Protein AF-A0A8J4SF72-F1 (afdb_monomer_lite)

InterPro domains:
  IPR004360 Glyoxalase/fosfomycin resistance/dioxygenase domain [PF00903] (310-429)
  IPR011701 Major facilitator superfamily [PF07690] (4-279)
  IPR020846 Major facilitator superfamily domain [PS50850] (1-332)
  IPR029068 Glyoxalase/Bleomycin resistance protein/Dihydroxybiphenyl dioxygenase [G3DSA:3.10.180.10] (303-432)
  IPR029068 Glyoxalase/Bleomycin resistance protein/Dihydroxybiphenyl dioxygenase [SSF54593] (308-431)
  IPR036259 MFS transporter superfamily [G3DSA:1.20.1250.20] (1-92)
  IPR036259 MFS transporter superfamily [G3DSA:1.20.1250.20] (130-300)
  IPR036259 MFS transporter superfamily [SSF103473] (3-294)
  IPR037523 Vicinal oxygen chelate (VOC), core domain [PS51819] (310-432)
  IPR051788 Major Facilitator Superfamily Transporter [PTHR23514] (3-289)

Structure (mmCIF, N/CA/C/O backbone):
data_AF-A0A8J4SF72-F1
#
_entry.id   AF-A0A8J4SF72-F1
#
loop_
_atom_site.group_PDB
_atom_site.id
_atom_site.type_symbol
_atom_site.label_atom_id
_atom_site.label_alt_id
_atom_site.label_comp_id
_atom_site.label_asym_id
_atom_site.label_entity_id
_atom_site.label_seq_id
_atom_site.pdbx_PDB_ins_code
_atom_site.Cartn_x
_atom_site.Cartn_y
_atom_site.Cartn_z
_atom_site.occupancy
_atom_site.B_iso_or_equiv
_atom_site.auth_seq_id
_atom_site.auth_comp_id
_atom_site.auth_asym_id
_atom_site.auth_atom_id
_atom_site.pdbx_PDB_model_num
ATOM 1 N N . MET A 1 1 ? -29.442 -4.006 -1.359 1.00 48.09 1 MET A N 1
ATOM 2 C CA . MET A 1 1 ? -28.544 -4.204 -2.520 1.00 48.09 1 MET A CA 1
ATOM 3 C C . MET A 1 1 ? -27.620 -5.363 -2.190 1.00 48.09 1 MET A C 1
ATOM 5 O O . MET A 1 1 ? -26.930 -5.277 -1.183 1.00 48.09 1 MET A O 1
ATOM 9 N N . LEU A 1 2 ? -27.694 -6.455 -2.958 1.00 48.03 2 LEU A N 1
ATOM 10 C CA . LEU A 1 2 ? -26.932 -7.686 -2.728 1.00 48.03 2 LEU A CA 1
ATOM 11 C C . LEU A 1 2 ? -25.430 -7.390 -2.773 1.00 48.03 2 LEU A C 1
ATOM 13 O O . LEU A 1 2 ? -24.897 -7.055 -3.828 1.00 48.03 2 LEU A O 1
ATOM 17 N N . LEU A 1 3 ? -24.759 -7.502 -1.628 1.00 61.34 3 LEU A N 1
ATOM 18 C CA . LEU A 1 3 ? -23.310 -7.631 -1.618 1.00 61.34 3 LEU A CA 1
ATOM 19 C C . LEU A 1 3 ? -22.997 -8.998 -2.235 1.00 61.34 3 LEU A C 1
ATOM 21 O O . LEU A 1 3 ? -23.544 -9.997 -1.756 1.00 61.34 3 LEU A O 1
ATOM 25 N N . PRO A 1 4 ? -22.183 -9.074 -3.304 1.00 68.12 4 PRO A N 1
ATOM 26 C CA . PRO A 1 4 ? -21.719 -10.367 -3.770 1.00 68.12 4 PRO A CA 1
ATOM 27 C C . PRO A 1 4 ? -21.020 -11.066 -2.594 1.00 68.12 4 PRO A C 1
ATOM 29 O O . PRO A 1 4 ? -20.272 -10.409 -1.862 1.00 68.12 4 PRO A O 1
ATOM 32 N N . PRO A 1 5 ? -21.271 -12.369 -2.374 1.00 82.12 5 PRO A N 1
ATOM 33 C CA . PRO A 1 5 ? -20.580 -13.128 -1.342 1.00 82.12 5 PRO A CA 1
ATOM 34 C C . PRO A 1 5 ? -19.068 -12.911 -1.421 1.00 82.12 5 PRO A C 1
ATOM 36 O O . PRO A 1 5 ? -18.521 -12.849 -2.524 1.00 82.12 5 PRO A O 1
ATOM 39 N N . TRP A 1 6 ? -18.390 -12.856 -0.270 1.00 80.44 6 TRP A N 1
ATOM 40 C CA . TRP A 1 6 ? -16.938 -12.636 -0.189 1.00 80.44 6 TRP A CA 1
ATOM 41 C C . TRP A 1 6 ? -16.138 -13.552 -1.128 1.00 80.44 6 TRP A C 1
ATOM 43 O O . TRP A 1 6 ? -15.150 -13.127 -1.719 1.00 80.44 6 TRP A O 1
ATOM 53 N N . GLY A 1 7 ? -16.631 -14.775 -1.357 1.00 86.31 7 GLY A N 1
ATOM 54 C CA . GLY A 1 7 ? -16.048 -15.735 -2.293 1.00 86.31 7 GLY A CA 1
ATOM 55 C C . GLY A 1 7 ? -15.795 -15.192 -3.709 1.00 86.31 7 GLY A C 1
ATOM 56 O O . GLY A 1 7 ? -14.830 -15.595 -4.351 1.00 86.31 7 GLY A O 1
ATOM 57 N N . TRP A 1 8 ? -16.592 -14.230 -4.188 1.00 86.38 8 TRP A N 1
ATOM 58 C CA . TRP A 1 8 ? -16.378 -13.593 -5.493 1.00 86.38 8 TRP A CA 1
ATOM 59 C C . TRP A 1 8 ? -15.090 -12.771 -5.564 1.00 86.38 8 TRP A C 1
ATOM 61 O O . TRP A 1 8 ? -14.523 -12.631 -6.648 1.00 86.38 8 TRP A O 1
ATOM 71 N N . MET A 1 9 ? -14.585 -12.265 -4.436 1.00 84.25 9 MET A N 1
ATOM 72 C CA . MET A 1 9 ? -13.318 -11.531 -4.407 1.00 84.25 9 MET A CA 1
ATOM 73 C C . MET A 1 9 ? -12.137 -12.421 -4.807 1.00 84.25 9 MET A C 1
ATOM 75 O O . MET A 1 9 ? -11.217 -11.930 -5.458 1.00 84.25 9 MET A O 1
ATOM 79 N N . PHE A 1 10 ? -12.200 -13.733 -4.544 1.00 85.94 10 PHE A N 1
ATOM 80 C CA . PHE A 1 10 ? -11.175 -14.685 -4.991 1.00 85.94 10 PHE A CA 1
ATOM 81 C C . PHE A 1 10 ? -11.117 -14.855 -6.512 1.00 85.94 10 PHE A C 1
ATOM 83 O O . PHE A 1 10 ? -10.122 -15.354 -7.022 1.00 85.94 10 PHE A O 1
ATOM 90 N N . VAL A 1 11 ? -12.152 -14.440 -7.245 1.00 88.56 11 VAL A N 1
ATOM 91 C CA . VAL A 1 11 ? -12.175 -14.474 -8.715 1.00 88.56 11 VAL A CA 1
ATOM 92 C C . VAL A 1 11 ? -11.911 -13.084 -9.289 1.00 88.56 11 VAL A C 1
ATOM 94 O O . VAL A 1 11 ? -11.100 -12.926 -10.200 1.00 88.56 11 VAL A O 1
ATOM 97 N N . ILE A 1 12 ? -12.563 -12.062 -8.731 1.00 86.62 12 ILE A N 1
ATOM 98 C CA . ILE A 1 12 ? -12.471 -10.682 -9.217 1.00 86.62 12 ILE A CA 1
ATOM 99 C C . ILE A 1 12 ? -11.066 -10.113 -8.999 1.00 86.62 12 ILE A C 1
ATOM 101 O O . ILE A 1 12 ? -10.525 -9.497 -9.915 1.00 86.62 12 ILE A O 1
ATOM 105 N N . ALA A 1 13 ? -10.455 -10.322 -7.828 1.00 85.31 13 ALA A N 1
ATOM 106 C CA . ALA A 1 13 ? -9.149 -9.737 -7.528 1.00 85.31 13 ALA A CA 1
ATOM 107 C C . ALA A 1 13 ? -8.026 -10.303 -8.420 1.00 85.31 13 ALA A C 1
ATOM 109 O O . ALA A 1 13 ? -7.288 -9.497 -8.992 1.00 85.31 13 ALA A O 1
ATOM 110 N N . PRO A 1 14 ? -7.915 -11.630 -8.657 1.00 88.56 14 PRO A N 1
ATOM 111 C CA . PRO A 1 14 ? -6.951 -12.151 -9.627 1.00 88.56 14 PRO A CA 1
ATOM 112 C C . PRO A 1 14 ? -7.217 -11.687 -11.061 1.00 88.56 14 PRO A C 1
ATOM 114 O O . PRO A 1 14 ? -6.270 -11.364 -11.773 1.00 88.56 14 PRO A O 1
ATOM 117 N N . ALA A 1 15 ? -8.482 -11.603 -11.489 1.00 88.88 15 ALA A N 1
ATOM 118 C CA . ALA A 1 15 ? -8.823 -11.112 -12.825 1.00 88.88 15 ALA A CA 1
ATOM 119 C C . ALA A 1 15 ? -8.428 -9.636 -13.016 1.00 88.88 15 ALA A C 1
ATOM 121 O O . ALA A 1 15 ? -7.835 -9.275 -14.034 1.00 88.88 15 ALA A O 1
ATOM 122 N N . ALA A 1 16 ? -8.699 -8.792 -12.016 1.00 85.69 16 ALA A N 1
ATOM 123 C CA . ALA A 1 16 ? -8.272 -7.396 -12.006 1.00 85.69 16 ALA A CA 1
ATOM 124 C C . ALA A 1 16 ? -6.739 -7.273 -11.991 1.00 85.69 16 ALA A C 1
ATOM 126 O O . ALA A 1 16 ? -6.184 -6.487 -12.757 1.00 85.69 16 ALA A O 1
ATOM 127 N N . GLY A 1 17 ? -6.054 -8.089 -11.182 1.00 86.44 17 GLY A N 1
ATOM 128 C CA . GLY A 1 17 ? -4.592 -8.137 -11.122 1.00 86.44 17 GLY A CA 1
ATOM 129 C C . GLY A 1 17 ? -3.954 -8.563 -12.445 1.00 86.44 17 GLY A C 1
ATOM 130 O O . GLY A 1 17 ? -2.978 -7.957 -12.881 1.00 86.44 17 GLY A O 1
ATOM 131 N N . PHE A 1 18 ? -4.539 -9.546 -13.134 1.00 87.06 18 PHE A N 1
ATOM 132 C CA . PHE A 1 18 ? -4.102 -9.957 -14.468 1.00 87.06 18 PHE A CA 1
ATOM 133 C C . PHE A 1 18 ? -4.240 -8.816 -15.487 1.00 87.06 18 PHE A C 1
ATOM 135 O O . PHE A 1 18 ? -3.303 -8.536 -16.234 1.00 87.06 18 PHE A O 1
ATOM 142 N N . GLY A 1 19 ? -5.379 -8.114 -15.481 1.00 87.06 19 GLY A N 1
ATOM 143 C CA . GLY A 1 19 ? -5.593 -6.932 -16.318 1.00 87.06 19 GLY A CA 1
ATOM 144 C C . GLY A 1 19 ? -4.575 -5.821 -16.047 1.00 87.06 19 GLY A C 1
ATOM 145 O O . GLY A 1 19 ? -3.970 -5.302 -16.984 1.00 87.06 19 GLY A O 1
ATOM 146 N N . PHE A 1 20 ? -4.346 -5.501 -14.771 1.00 83.62 20 PHE A N 1
ATOM 147 C CA . PHE A 1 20 ? -3.367 -4.501 -14.343 1.00 83.62 20 PHE A CA 1
ATOM 148 C C . PHE A 1 20 ? -1.948 -4.848 -14.822 1.00 83.62 20 PHE A C 1
ATOM 150 O O . PHE A 1 20 ? -1.307 -4.028 -15.477 1.00 83.62 20 PHE A O 1
ATOM 157 N N . GLY A 1 21 ? -1.503 -6.091 -14.600 1.00 83.50 21 GLY A N 1
ATOM 158 C CA . GLY A 1 21 ? -0.173 -6.547 -15.011 1.00 83.50 21 GLY A CA 1
ATOM 159 C C . GLY A 1 21 ? 0.047 -6.517 -16.527 1.00 83.50 21 GLY A C 1
ATOM 160 O O . GLY A 1 21 ? 1.133 -6.158 -16.981 1.00 83.50 21 GLY A O 1
ATOM 161 N N . MET A 1 22 ? -0.981 -6.833 -17.327 1.00 84.50 22 MET A N 1
ATOM 162 C CA . MET A 1 22 ? -0.897 -6.704 -18.788 1.00 84.50 22 MET A CA 1
ATOM 163 C C . MET A 1 22 ? -0.725 -5.249 -19.225 1.00 84.50 22 MET A C 1
ATOM 165 O O . MET A 1 22 ? 0.138 -4.959 -20.051 1.00 84.50 22 MET A O 1
ATOM 169 N N . ILE A 1 23 ? -1.538 -4.336 -18.684 1.00 85.62 23 ILE A N 1
ATOM 170 C CA . ILE A 1 23 ? -1.500 -2.916 -19.054 1.00 85.62 23 ILE A CA 1
ATOM 171 C C . ILE A 1 23 ? -0.124 -2.325 -18.734 1.00 85.62 23 ILE A C 1
ATOM 173 O O . ILE A 1 23 ? 0.481 -1.679 -19.588 1.00 85.62 23 ILE A O 1
ATOM 177 N N . GLU A 1 24 ? 0.394 -2.583 -17.536 1.00 84.12 24 GLU A N 1
ATOM 178 C CA . GLU A 1 24 ? 1.675 -2.039 -17.088 1.00 84.12 24 GLU A CA 1
ATOM 179 C C . GLU A 1 24 ? 2.851 -2.560 -17.929 1.00 84.12 24 GLU A C 1
ATOM 181 O O . GLU A 1 24 ? 3.656 -1.771 -18.433 1.00 84.12 24 GLU A O 1
ATOM 186 N N . ALA A 1 25 ? 2.910 -3.875 -18.170 1.00 83.69 25 ALA A N 1
ATOM 187 C CA . ALA A 1 25 ? 3.960 -4.484 -18.985 1.00 83.69 25 ALA A CA 1
ATOM 188 C C . ALA A 1 25 ? 3.944 -3.981 -20.438 1.00 83.69 25 ALA A C 1
ATOM 190 O O . ALA A 1 25 ? 4.999 -3.677 -21.007 1.00 83.69 25 ALA A O 1
ATOM 191 N N . VAL A 1 26 ? 2.753 -3.850 -21.033 1.00 83.38 26 VAL A N 1
ATOM 192 C CA . VAL A 1 26 ? 2.591 -3.377 -22.414 1.00 83.38 26 VAL A CA 1
ATOM 193 C C . VAL A 1 26 ? 2.974 -1.905 -22.534 1.00 83.38 26 VAL A C 1
ATOM 195 O O . VAL A 1 26 ? 3.791 -1.568 -23.391 1.00 83.38 26 VAL A O 1
ATOM 198 N N . ILE A 1 27 ? 2.451 -1.028 -21.671 1.00 85.62 27 ILE A N 1
ATOM 199 C CA . ILE A 1 27 ? 2.765 0.408 -21.727 1.00 85.62 27 ILE A CA 1
ATOM 200 C C . ILE A 1 27 ? 4.262 0.636 -21.497 1.00 85.62 27 ILE A C 1
ATOM 202 O O . ILE A 1 27 ? 4.889 1.366 -22.267 1.00 85.62 27 ILE A O 1
ATOM 206 N N . GLY A 1 28 ? 4.853 -0.010 -20.486 1.00 82.38 28 GLY A N 1
ATOM 207 C CA . GLY A 1 28 ? 6.280 0.124 -20.198 1.00 82.38 28 GLY A CA 1
ATOM 208 C C . GLY A 1 28 ? 7.154 -0.292 -21.384 1.00 82.38 28 GLY A C 1
ATOM 209 O O . GLY A 1 28 ? 8.087 0.424 -21.754 1.00 82.38 28 GLY A O 1
ATOM 210 N N . THR A 1 29 ? 6.806 -1.403 -22.039 1.00 82.06 29 THR A N 1
ATOM 211 C CA . THR A 1 29 ? 7.515 -1.891 -23.232 1.00 82.06 29 THR A CA 1
ATOM 212 C C . THR A 1 29 ? 7.351 -0.943 -24.421 1.00 82.06 29 THR A C 1
ATOM 214 O O . THR A 1 29 ? 8.337 -0.630 -25.088 1.00 82.06 29 THR A O 1
ATOM 217 N N . ILE A 1 30 ? 6.139 -0.429 -24.667 1.00 82.94 30 ILE A N 1
ATOM 218 C CA . ILE A 1 30 ? 5.873 0.532 -25.748 1.00 82.94 30 ILE A CA 1
ATOM 219 C C . ILE A 1 30 ? 6.716 1.793 -25.567 1.00 82.94 30 ILE A C 1
ATOM 221 O O . ILE A 1 30 ? 7.344 2.237 -26.523 1.00 82.94 30 ILE A O 1
ATOM 225 N N . ILE A 1 31 ? 6.774 2.362 -24.361 1.00 85.25 31 ILE A N 1
ATOM 226 C CA . ILE A 1 31 ? 7.556 3.579 -24.114 1.00 85.25 31 ILE A CA 1
ATOM 227 C C . ILE A 1 31 ? 9.051 3.335 -24.350 1.00 85.25 31 ILE A C 1
ATOM 229 O O . ILE A 1 31 ? 9.703 4.154 -24.999 1.00 85.25 31 ILE A O 1
ATOM 233 N N . ILE A 1 32 ? 9.587 2.208 -23.873 1.00 82.81 32 ILE A N 1
ATOM 234 C CA . ILE A 1 32 ? 11.000 1.848 -24.066 1.00 82.81 32 ILE A CA 1
ATOM 235 C C . ILE A 1 32 ? 11.323 1.629 -25.551 1.00 82.81 32 ILE A C 1
ATOM 237 O O . ILE A 1 32 ? 12.382 2.053 -26.010 1.00 82.81 32 ILE A O 1
ATOM 241 N N . ALA A 1 33 ? 10.418 1.005 -26.308 1.00 78.62 33 ALA A N 1
ATOM 242 C CA . ALA A 1 33 ? 10.610 0.743 -27.732 1.00 78.62 33 ALA A CA 1
ATOM 243 C C . ALA A 1 33 ? 10.415 1.996 -28.611 1.00 78.62 33 ALA A C 1
ATOM 245 O O . ALA A 1 33 ? 11.129 2.174 -29.599 1.00 78.62 33 ALA A O 1
ATOM 246 N N . ALA A 1 34 ? 9.457 2.863 -28.266 1.00 80.25 34 ALA A N 1
ATOM 247 C CA . ALA A 1 34 ? 9.080 4.030 -29.062 1.00 80.25 34 ALA A CA 1
ATOM 248 C C . ALA A 1 34 ? 10.003 5.237 -28.841 1.00 80.25 34 ALA A C 1
ATOM 250 O O . ALA A 1 34 ? 10.270 5.991 -29.778 1.00 80.25 34 ALA A O 1
ATOM 251 N N . ILE A 1 35 ? 10.490 5.445 -27.613 1.00 83.75 35 ILE A N 1
ATOM 252 C CA . ILE A 1 35 ? 11.232 6.653 -27.235 1.00 83.75 35 ILE A CA 1
ATOM 253 C C . ILE A 1 35 ? 12.720 6.337 -27.101 1.00 83.75 35 ILE A C 1
ATOM 255 O O . ILE A 1 35 ? 13.167 5.748 -26.117 1.00 83.75 35 ILE A O 1
ATOM 259 N N . LYS A 1 36 ? 13.499 6.784 -28.091 1.00 78.88 36 LYS A N 1
ATOM 260 C CA . LYS A 1 36 ? 14.955 6.571 -28.143 1.00 78.88 36 LYS A CA 1
ATOM 261 C C . LYS A 1 36 ? 15.750 7.582 -27.313 1.00 78.88 36 LYS A C 1
ATOM 263 O O . LYS A 1 36 ? 16.736 7.204 -26.683 1.00 78.88 36 LYS A O 1
ATOM 268 N N . ASP A 1 37 ? 15.294 8.833 -27.274 1.00 83.69 37 ASP A N 1
ATOM 269 C CA . ASP A 1 37 ? 15.943 9.920 -26.538 1.00 83.69 37 ASP A CA 1
ATOM 270 C C . ASP A 1 37 ? 15.175 10.254 -25.261 1.00 83.69 37 ASP A C 1
ATOM 272 O O . ASP A 1 37 ? 13.951 10.362 -25.269 1.00 83.69 37 ASP A O 1
ATOM 276 N N . ASN A 1 38 ? 15.895 10.473 -24.158 1.00 87.62 38 ASN A N 1
ATOM 277 C CA . ASN A 1 38 ? 15.308 10.789 -22.852 1.00 87.62 38 ASN A CA 1
ATOM 278 C C . ASN A 1 38 ? 14.254 9.763 -22.380 1.00 87.62 38 ASN A C 1
ATOM 280 O O . ASN A 1 38 ? 13.273 10.127 -21.723 1.00 87.62 38 ASN A O 1
ATOM 284 N N . THR A 1 39 ? 14.445 8.476 -22.697 1.00 88.56 39 THR A N 1
ATOM 285 C CA . THR A 1 39 ? 13.535 7.384 -22.311 1.00 88.56 39 THR A CA 1
ATOM 286 C C . THR A 1 39 ? 13.260 7.382 -20.805 1.00 88.56 39 THR A C 1
ATOM 288 O O . THR A 1 39 ? 12.125 7.149 -20.391 1.00 88.56 39 THR A O 1
ATOM 291 N N . ALA A 1 40 ? 14.259 7.709 -19.972 1.00 89.38 40 ALA A N 1
ATOM 292 C CA . ALA A 1 40 ? 14.074 7.782 -18.524 1.00 89.38 40 ALA A CA 1
ATOM 293 C C . ALA A 1 40 ? 13.135 8.927 -18.113 1.00 89.38 40 ALA A C 1
ATOM 295 O O . ALA A 1 40 ? 12.329 8.759 -17.202 1.00 89.38 40 ALA A O 1
ATOM 296 N N . VAL A 1 41 ? 13.180 10.075 -18.798 1.00 91.62 41 VAL A N 1
ATOM 297 C CA . VAL A 1 41 ? 12.249 11.193 -18.562 1.00 91.62 41 VAL A CA 1
ATOM 298 C C . VAL A 1 41 ? 10.829 10.801 -18.951 1.00 91.62 41 VAL A C 1
ATOM 300 O O . VAL A 1 41 ? 9.898 11.071 -18.194 1.00 91.62 41 VAL A O 1
ATOM 303 N N . ALA A 1 42 ? 10.652 10.152 -20.103 1.00 90.00 42 ALA A N 1
ATOM 304 C CA . ALA A 1 42 ? 9.336 9.716 -20.555 1.00 90.00 42 ALA A CA 1
ATOM 305 C C . ALA A 1 42 ? 8.716 8.677 -19.607 1.00 90.00 42 ALA A C 1
ATOM 307 O O . ALA A 1 42 ? 7.582 8.860 -19.167 1.00 90.00 42 ALA A O 1
ATOM 308 N N . MET A 1 43 ? 9.487 7.656 -19.217 1.00 90.38 43 MET A N 1
ATOM 309 C CA . MET A 1 43 ? 9.050 6.657 -18.237 1.00 90.38 43 MET A CA 1
ATOM 310 C C . MET A 1 43 ? 8.745 7.287 -16.878 1.00 90.38 43 MET A C 1
ATOM 312 O O . MET A 1 43 ? 7.706 7.021 -16.286 1.00 90.38 43 MET A O 1
ATOM 316 N N . SER A 1 44 ? 9.601 8.190 -16.397 1.00 91.94 44 SER A N 1
ATOM 317 C CA . SER A 1 44 ? 9.380 8.871 -15.119 1.00 91.94 44 SER A CA 1
ATOM 318 C C . SER A 1 44 ? 8.114 9.737 -15.126 1.00 91.94 44 SER A C 1
ATOM 320 O O . SER A 1 44 ? 7.416 9.798 -14.121 1.00 91.94 44 SER A O 1
ATOM 322 N N . ARG A 1 45 ? 7.771 10.379 -16.251 1.00 89.81 45 ARG A N 1
ATOM 323 C CA . ARG A 1 45 ? 6.532 11.168 -16.391 1.00 89.81 45 ARG A CA 1
ATOM 324 C C . ARG A 1 45 ? 5.275 10.307 -16.441 1.00 89.81 45 ARG A C 1
ATOM 326 O O . ARG A 1 45 ? 4.265 10.710 -15.870 1.00 89.81 45 ARG A O 1
ATOM 333 N N . LEU A 1 46 ? 5.328 9.145 -17.093 1.00 88.62 46 LEU A N 1
ATOM 334 C CA . LEU A 1 46 ? 4.230 8.175 -17.060 1.00 88.62 46 LEU A CA 1
ATOM 335 C C . LEU A 1 46 ? 3.908 7.789 -15.608 1.00 88.62 46 LEU A C 1
ATOM 337 O O . LEU A 1 46 ? 2.758 7.845 -15.180 1.00 88.62 46 LEU A O 1
ATOM 341 N N . GLU A 1 47 ? 4.949 7.517 -14.826 1.00 89.69 47 GLU A N 1
ATOM 342 C CA . GLU A 1 47 ? 4.841 7.178 -13.409 1.00 89.69 47 GLU A CA 1
ATOM 343 C C . GLU A 1 47 ? 4.303 8.322 -12.529 1.00 89.69 47 GLU A C 1
ATOM 345 O O . GLU A 1 47 ? 3.750 8.074 -11.456 1.00 89.69 47 GLU A O 1
ATOM 350 N N . VAL A 1 48 ? 4.415 9.587 -12.951 1.00 91.56 48 VAL A N 1
ATOM 351 C CA . VAL A 1 48 ? 3.748 10.702 -12.250 1.00 91.56 48 VAL A CA 1
ATOM 352 C C . VAL A 1 48 ? 2.229 10.555 -12.340 1.00 91.56 48 VAL A C 1
ATOM 354 O O . VAL A 1 48 ? 1.539 10.760 -11.344 1.00 91.56 48 VAL A O 1
ATOM 357 N N . LEU A 1 49 ? 1.694 10.176 -13.507 1.00 88.94 49 LEU A N 1
ATOM 358 C CA . LEU A 1 49 ? 0.250 9.988 -13.694 1.00 88.94 49 LEU A CA 1
ATOM 359 C C . LEU A 1 49 ? -0.277 8.819 -12.857 1.00 88.94 49 LEU A C 1
ATOM 361 O O . LEU A 1 49 ? -1.353 8.934 -12.269 1.00 88.94 49 LEU A O 1
ATOM 365 N N . PHE A 1 50 ? 0.504 7.739 -12.746 1.00 86.56 50 PHE A N 1
ATOM 366 C CA . PHE A 1 50 ? 0.214 6.647 -11.816 1.00 86.56 50 PHE A CA 1
ATOM 367 C C . PHE A 1 50 ? 0.102 7.160 -10.372 1.00 86.56 50 PHE A C 1
ATOM 369 O O . PHE A 1 50 ? -0.911 6.930 -9.712 1.00 86.56 50 PHE A O 1
ATOM 376 N N . GLY A 1 51 ? 1.094 7.931 -9.908 1.00 85.00 51 GLY A N 1
ATOM 377 C CA . GLY A 1 51 ? 1.107 8.495 -8.554 1.00 85.00 51 GLY A CA 1
ATOM 378 C C . GLY A 1 51 ? -0.067 9.440 -8.268 1.00 85.00 51 GLY A C 1
ATOM 379 O O . GLY A 1 51 ? -0.652 9.395 -7.185 1.00 85.00 51 GLY A O 1
ATOM 380 N N . ILE A 1 52 ? -0.488 10.239 -9.256 1.00 87.06 52 ILE A N 1
ATOM 381 C CA . ILE A 1 52 ? -1.695 11.075 -9.150 1.00 87.06 52 ILE A CA 1
ATOM 382 C C . ILE A 1 52 ? -2.938 10.200 -8.950 1.00 87.06 52 ILE A C 1
ATOM 384 O O . ILE A 1 52 ? -3.732 10.475 -8.051 1.00 87.06 52 ILE A O 1
ATOM 388 N N . GLY A 1 53 ? -3.102 9.133 -9.738 1.00 85.56 53 GLY A N 1
ATOM 389 C CA . GLY A 1 53 ? -4.214 8.191 -9.576 1.00 85.56 53 GLY A CA 1
ATOM 390 C C . GLY A 1 53 ? -4.224 7.528 -8.194 1.00 85.56 53 GLY A C 1
ATOM 391 O O . GLY A 1 53 ? -5.260 7.518 -7.522 1.00 85.56 53 GLY A O 1
ATOM 392 N N . ALA A 1 54 ? -3.057 7.058 -7.742 1.00 80.38 54 ALA A N 1
ATOM 393 C CA . ALA A 1 54 ? -2.860 6.436 -6.432 1.00 80.38 54 ALA A CA 1
ATOM 394 C C . ALA A 1 54 ? -3.170 7.381 -5.257 1.00 80.38 54 ALA A C 1
ATOM 396 O O . ALA A 1 54 ? -3.589 6.920 -4.201 1.00 80.38 54 ALA A O 1
ATOM 397 N N . MET A 1 55 ? -3.018 8.697 -5.437 1.00 80.69 55 MET A N 1
ATOM 398 C CA . MET A 1 55 ? -3.375 9.713 -4.440 1.00 80.69 55 MET A CA 1
ATOM 399 C C . MET A 1 55 ? -4.856 10.120 -4.494 1.00 80.69 55 MET A C 1
ATOM 401 O O . MET A 1 55 ? -5.487 10.313 -3.454 1.00 80.69 55 MET A O 1
ATOM 405 N N . VAL A 1 56 ? -5.422 10.295 -5.691 1.00 82.75 56 VAL A N 1
ATOM 406 C CA . VAL A 1 56 ? -6.791 10.807 -5.866 1.00 82.75 56 VAL A CA 1
ATOM 407 C C . VAL A 1 56 ? -7.830 9.780 -5.416 1.00 82.75 56 VAL A C 1
ATOM 409 O O . VAL A 1 56 ? -8.823 10.151 -4.787 1.00 82.75 56 VAL A O 1
ATOM 412 N N . MET A 1 57 ? -7.607 8.489 -5.683 1.00 83.06 57 MET A N 1
ATOM 413 C CA . MET A 1 57 ? -8.596 7.457 -5.362 1.00 83.06 57 MET A CA 1
ATOM 414 C C . MET A 1 57 ? -8.832 7.290 -3.847 1.00 83.06 57 MET A C 1
ATOM 416 O O . MET A 1 57 ? -10.000 7.293 -3.450 1.00 83.06 57 MET A O 1
ATOM 420 N N . PRO A 1 58 ? -7.804 7.224 -2.973 1.00 76.31 58 PRO A N 1
ATOM 421 C CA . PRO A 1 58 ? -8.008 7.217 -1.524 1.00 76.31 58 PRO A CA 1
ATOM 422 C C . PRO A 1 58 ? -8.744 8.452 -0.999 1.00 76.31 58 PRO A C 1
ATOM 424 O O . PRO A 1 58 ? -9.541 8.323 -0.076 1.00 76.31 58 PRO A O 1
ATOM 427 N N . LEU A 1 59 ? -8.536 9.637 -1.587 1.00 79.06 59 LEU A N 1
ATOM 428 C CA . LEU A 1 59 ? -9.257 10.854 -1.192 1.00 79.06 59 LEU A CA 1
ATOM 429 C C . LEU A 1 59 ? -10.753 10.761 -1.525 1.00 79.06 59 LEU A C 1
ATOM 431 O O . LEU A 1 59 ? -11.591 11.067 -0.676 1.00 79.06 59 LEU A O 1
ATOM 435 N N . ILE A 1 60 ? -11.091 10.287 -2.729 1.00 84.62 60 ILE A N 1
ATOM 436 C CA . ILE A 1 60 ? -12.485 10.049 -3.135 1.00 84.62 60 ILE A CA 1
ATOM 437 C C . ILE A 1 60 ? -13.118 8.971 -2.247 1.00 84.62 60 ILE A C 1
ATOM 439 O O . ILE A 1 60 ? -14.206 9.175 -1.709 1.00 84.62 60 ILE A O 1
ATOM 443 N N . ALA A 1 61 ? -12.429 7.842 -2.059 1.00 80.81 61 ALA A N 1
ATOM 444 C CA . ALA A 1 61 ? -12.911 6.737 -1.239 1.00 80.81 61 ALA A CA 1
ATOM 445 C C . ALA A 1 61 ? -13.120 7.161 0.222 1.00 80.81 61 ALA A C 1
ATOM 447 O O . ALA A 1 61 ? -14.160 6.854 0.797 1.00 80.81 61 ALA A O 1
ATOM 448 N N . SER A 1 62 ? -12.181 7.918 0.799 1.00 74.31 62 SER A N 1
ATOM 449 C CA . SER A 1 62 ? -12.275 8.464 2.158 1.00 74.31 62 SER A CA 1
ATOM 450 C C . SER A 1 62 ? -13.492 9.380 2.322 1.00 74.31 62 SER A C 1
ATOM 452 O O . SER A 1 62 ? -14.267 9.211 3.264 1.00 74.31 62 SER A O 1
ATOM 454 N N . GLY A 1 63 ? -13.735 10.285 1.366 1.00 83.00 63 GLY A N 1
ATOM 455 C CA . GLY A 1 63 ? -14.927 11.139 1.370 1.00 83.00 63 GLY A CA 1
ATOM 456 C C . GLY A 1 63 ? -16.235 10.341 1.316 1.00 83.00 63 GLY A C 1
ATOM 457 O O . GLY A 1 63 ? -17.166 10.625 2.068 1.00 83.00 63 GLY A O 1
ATOM 458 N N . LEU A 1 64 ? -16.293 9.300 0.478 1.00 85.56 64 LEU A N 1
ATOM 459 C CA . LEU A 1 64 ? -17.459 8.417 0.373 1.00 85.56 64 LEU A CA 1
ATOM 460 C C . LEU A 1 64 ? -17.678 7.574 1.634 1.00 85.56 64 LEU A C 1
ATOM 462 O O . LEU A 1 64 ? -18.823 7.383 2.038 1.00 85.56 64 LEU A O 1
ATOM 466 N N . ILE A 1 65 ? -16.605 7.086 2.262 1.00 80.75 65 ILE A N 1
ATOM 467 C CA . ILE A 1 65 ? -16.670 6.342 3.527 1.00 80.75 65 ILE A CA 1
ATOM 468 C C . ILE A 1 65 ? -17.194 7.243 4.648 1.00 80.75 65 ILE A C 1
ATOM 470 O O . ILE A 1 65 ? -18.143 6.861 5.326 1.00 80.75 65 ILE A O 1
ATOM 474 N N . SER A 1 66 ? -16.641 8.452 4.788 1.00 79.38 66 SER A N 1
ATOM 475 C CA . SER A 1 66 ? -17.066 9.436 5.794 1.00 79.38 66 SER A CA 1
ATOM 476 C C . SER A 1 66 ? -18.548 9.812 5.661 1.00 79.38 66 SER A C 1
ATOM 478 O O . SER A 1 66 ? -19.250 9.972 6.655 1.00 79.38 66 SER A O 1
ATOM 480 N N . ALA A 1 67 ? -19.060 9.876 4.429 1.00 86.94 67 ALA A N 1
ATOM 481 C CA . ALA A 1 67 ? -20.468 10.151 4.151 1.00 86.94 67 ALA A CA 1
ATOM 482 C C . ALA A 1 67 ? -21.398 8.920 4.272 1.00 86.94 67 ALA A C 1
ATOM 484 O O . ALA A 1 67 ? -22.589 9.035 3.994 1.00 86.94 67 ALA A O 1
ATOM 485 N N . GLY A 1 68 ? -20.882 7.736 4.627 1.00 87.19 68 GLY A N 1
ATOM 486 C CA . GLY A 1 68 ? -21.657 6.490 4.726 1.00 87.19 68 GLY A CA 1
ATOM 487 C C . GLY A 1 68 ? -21.940 5.788 3.387 1.00 87.19 68 GLY A C 1
ATOM 488 O O . GLY A 1 68 ? -22.568 4.729 3.356 1.00 87.19 68 GLY A O 1
ATOM 489 N N . TYR A 1 69 ? -21.434 6.317 2.269 1.00 87.69 69 TYR A N 1
ATOM 490 C CA . TYR A 1 69 ? -21.644 5.810 0.906 1.00 87.69 69 TYR A CA 1
ATOM 491 C C . TYR A 1 69 ? -20.442 5.029 0.352 1.00 87.69 69 TYR A C 1
ATOM 493 O O . TYR A 1 69 ? -20.198 5.036 -0.856 1.00 87.69 69 TYR A O 1
ATOM 501 N N . TRP A 1 70 ? -19.694 4.315 1.197 1.00 81.75 70 TRP A N 1
ATOM 502 C CA . TRP A 1 70 ? -18.462 3.602 0.812 1.00 81.75 70 TRP A CA 1
ATOM 503 C C . TRP A 1 70 ? -18.616 2.673 -0.406 1.00 81.75 70 TRP A C 1
ATOM 505 O O . TRP A 1 70 ? -17.677 2.491 -1.179 1.00 81.75 70 TRP A O 1
ATOM 515 N N . ARG A 1 71 ? -19.817 2.116 -0.623 1.00 84.50 71 ARG A N 1
ATOM 516 C CA . ARG A 1 71 ? -20.132 1.244 -1.768 1.00 84.50 71 ARG A CA 1
ATOM 517 C C . ARG A 1 71 ? -19.973 1.951 -3.117 1.00 84.50 71 ARG A C 1
ATOM 519 O O . ARG A 1 71 ? -19.634 1.305 -4.105 1.00 84.50 71 ARG A O 1
ATOM 526 N N . MET A 1 72 ? -20.178 3.267 -3.162 1.00 87.56 72 MET A N 1
ATOM 527 C CA . MET A 1 72 ? -20.041 4.054 -4.390 1.00 87.56 72 MET A CA 1
ATOM 528 C C . MET A 1 72 ? -18.593 4.113 -4.887 1.00 87.56 72 MET A C 1
ATOM 530 O O . MET A 1 72 ? -18.378 4.322 -6.078 1.00 87.56 72 MET A O 1
ATOM 534 N N . SER A 1 73 ? -17.603 3.840 -4.030 1.00 84.56 73 SER A N 1
ATOM 535 C CA . SER A 1 73 ? -16.193 3.777 -4.427 1.00 84.56 73 SER A CA 1
ATOM 536 C C . SER A 1 73 ? -15.958 2.735 -5.524 1.00 84.56 73 SER A C 1
ATOM 538 O O . SER A 1 73 ? -15.218 2.995 -6.469 1.00 84.56 73 SER A O 1
ATOM 540 N N . PHE A 1 74 ? -16.646 1.588 -5.466 1.00 85.19 74 PHE A N 1
ATOM 541 C CA . PHE A 1 74 ? -16.550 0.552 -6.500 1.00 85.19 74 PHE A CA 1
ATOM 542 C C . PHE A 1 74 ? -17.161 0.998 -7.831 1.00 85.19 74 PHE A C 1
ATOM 544 O O . PHE A 1 74 ? -16.622 0.683 -8.890 1.00 85.19 74 PHE A O 1
ATOM 551 N N . LEU A 1 75 ? -18.257 1.763 -7.788 1.00 87.56 75 LEU A N 1
ATOM 552 C CA . LEU A 1 75 ? -18.882 2.310 -8.991 1.00 87.56 75 LEU A CA 1
ATOM 553 C C . LEU A 1 75 ? -17.971 3.345 -9.661 1.00 87.56 75 LEU A C 1
ATOM 555 O O . LEU A 1 75 ? -17.816 3.316 -10.878 1.00 87.56 75 LEU A O 1
ATOM 559 N N . VAL A 1 76 ? -17.325 4.212 -8.875 1.00 88.50 76 VAL A N 1
ATOM 560 C CA . VAL A 1 76 ? -16.331 5.168 -9.387 1.00 88.50 76 VAL A CA 1
ATOM 561 C C . VAL A 1 76 ? -15.201 4.430 -10.108 1.00 88.50 76 VAL A C 1
ATOM 563 O O . VAL A 1 76 ? -14.885 4.766 -11.247 1.00 88.50 76 VAL A O 1
ATOM 566 N N . VAL A 1 77 ? -14.645 3.377 -9.496 1.00 86.75 77 VAL A N 1
ATOM 567 C CA . VAL A 1 77 ? -13.599 2.549 -10.122 1.00 86.75 77 VAL A CA 1
ATOM 568 C C . VAL A 1 77 ? -14.097 1.901 -11.418 1.00 86.75 77 VAL A C 1
ATOM 570 O O . VAL A 1 77 ? -13.388 1.935 -12.422 1.00 86.75 77 VAL A O 1
ATOM 573 N N . ALA A 1 78 ? -15.320 1.365 -11.434 1.00 88.19 78 ALA A N 1
ATOM 574 C CA . ALA A 1 78 ? -15.906 0.750 -12.624 1.00 88.19 78 ALA A CA 1
ATOM 575 C C . ALA A 1 78 ? -16.088 1.754 -13.776 1.00 88.19 78 ALA A C 1
ATOM 577 O O . ALA A 1 78 ? -15.771 1.438 -14.923 1.00 88.19 78 ALA A O 1
ATOM 578 N N . VAL A 1 79 ? -16.547 2.975 -13.482 1.00 91.25 79 VAL A N 1
ATOM 579 C CA . VAL A 1 79 ? -16.687 4.046 -14.481 1.00 91.25 79 VAL A CA 1
ATOM 580 C C . VAL A 1 79 ? -15.320 4.463 -15.019 1.00 91.25 79 VAL A C 1
ATOM 582 O O . VAL A 1 79 ? -15.157 4.565 -16.234 1.00 91.25 79 VAL A O 1
ATOM 585 N N . CYS A 1 80 ? -14.318 4.637 -14.153 1.00 89.62 80 CYS A N 1
ATOM 586 C CA . CYS A 1 80 ? -12.945 4.914 -14.575 1.00 89.62 80 CYS A CA 1
ATOM 587 C C . CYS A 1 80 ? -12.403 3.814 -15.497 1.00 89.62 80 CYS A C 1
ATOM 589 O O . CYS A 1 80 ? -11.911 4.121 -16.580 1.00 89.62 80 CYS A O 1
ATOM 591 N N . ALA A 1 81 ? -12.570 2.542 -15.126 1.00 87.94 81 ALA A N 1
ATOM 592 C CA . ALA A 1 81 ? -12.149 1.412 -15.950 1.00 87.94 81 ALA A CA 1
ATOM 593 C C . ALA A 1 81 ? -12.867 1.379 -17.312 1.00 87.94 81 ALA A C 1
ATOM 595 O O . ALA A 1 81 ? -12.227 1.143 -18.337 1.00 87.94 81 ALA A O 1
ATOM 596 N N . ALA A 1 82 ? -14.172 1.671 -17.353 1.00 90.56 82 ALA A N 1
ATOM 597 C CA . ALA A 1 82 ? -14.939 1.748 -18.597 1.00 90.56 82 ALA A CA 1
ATOM 598 C C . ALA A 1 82 ? -14.478 2.908 -19.495 1.00 90.56 82 ALA A C 1
ATOM 600 O O . ALA A 1 82 ? -14.334 2.729 -20.705 1.00 90.56 82 ALA A O 1
ATOM 601 N N . MET A 1 83 ? -14.198 4.083 -18.921 1.00 91.31 83 MET A N 1
ATOM 602 C CA . MET A 1 83 ? -13.636 5.218 -19.661 1.00 91.31 83 MET A CA 1
ATOM 603 C C . MET A 1 83 ? -12.267 4.873 -20.248 1.00 91.31 83 MET A C 1
ATOM 605 O O . MET A 1 83 ? -12.031 5.128 -21.429 1.00 91.31 83 MET A O 1
ATOM 609 N N . THR A 1 84 ? -11.392 4.240 -19.462 1.00 87.62 84 THR A N 1
ATOM 610 C CA . THR A 1 84 ? -10.091 3.757 -19.934 1.00 87.62 84 THR A CA 1
ATOM 611 C C . THR A 1 84 ? -10.267 2.739 -21.058 1.00 87.62 84 THR A C 1
ATOM 613 O O . THR A 1 84 ? -9.642 2.887 -22.102 1.00 87.62 84 THR A O 1
ATOM 616 N N . PHE A 1 85 ? -11.168 1.764 -20.918 1.00 88.50 85 PHE A N 1
ATOM 617 C CA . PHE A 1 85 ? -11.458 0.793 -21.975 1.00 88.50 85 PHE A CA 1
ATOM 618 C C . PHE A 1 85 ? -11.909 1.466 -23.279 1.00 88.50 85 PHE A C 1
ATOM 620 O O . PHE A 1 85 ? -11.366 1.165 -24.339 1.00 88.50 85 PHE A O 1
ATOM 627 N N . ILE A 1 86 ? -12.853 2.412 -23.216 1.00 89.88 86 ILE A N 1
ATOM 628 C CA . ILE A 1 86 ? -13.333 3.144 -24.399 1.00 89.88 86 ILE A CA 1
ATOM 629 C C . ILE A 1 86 ? -12.200 3.950 -25.037 1.00 89.88 86 ILE A C 1
ATOM 631 O O . ILE A 1 86 ? -12.083 3.976 -26.263 1.00 89.88 86 ILE A O 1
ATOM 635 N N . PHE A 1 87 ? -11.374 4.604 -24.219 1.00 87.31 87 PHE A N 1
ATOM 636 C CA . PHE A 1 87 ? -10.224 5.361 -24.695 1.00 87.31 87 PHE A CA 1
ATOM 637 C C . PHE A 1 87 ? -9.241 4.455 -25.440 1.00 87.31 87 PHE A C 1
ATOM 639 O O . PHE A 1 87 ? -8.886 4.765 -26.573 1.00 87.31 87 PHE A O 1
ATOM 646 N N . TRP A 1 88 ? -8.858 3.315 -24.864 1.00 82.81 88 TRP A N 1
ATOM 647 C CA . TRP A 1 88 ? -7.946 2.358 -25.499 1.00 82.81 88 TRP A CA 1
ATOM 648 C C . TRP A 1 88 ? -8.542 1.685 -26.737 1.00 82.81 88 TRP A C 1
ATOM 650 O O . TRP A 1 88 ? -7.836 1.500 -27.719 1.00 82.81 88 TRP A O 1
ATOM 660 N N . ALA A 1 89 ? -9.840 1.375 -26.735 1.00 85.06 89 ALA A N 1
ATOM 661 C CA . ALA A 1 89 ? -10.515 0.775 -27.885 1.00 85.06 89 ALA A CA 1
ATOM 662 C C . ALA A 1 89 ? -10.625 1.728 -29.089 1.00 85.06 89 ALA A C 1
ATOM 664 O O . ALA A 1 89 ? -10.773 1.269 -30.220 1.00 85.06 89 ALA A O 1
ATOM 665 N N . LYS A 1 90 ? -10.600 3.047 -28.855 1.00 84.94 90 LYS A N 1
ATOM 666 C CA . LYS A 1 90 ? -10.735 4.074 -29.903 1.00 84.94 90 LYS A CA 1
ATOM 667 C C . LYS A 1 90 ? -9.434 4.796 -30.246 1.00 84.94 90 LYS A C 1
ATOM 669 O O . LYS A 1 90 ? -9.384 5.460 -31.279 1.00 84.94 90 LYS A O 1
ATOM 674 N N . SER A 1 91 ? -8.424 4.729 -29.386 1.00 78.56 91 SER A N 1
ATOM 675 C CA . SER A 1 91 ? -7.149 5.410 -29.611 1.00 78.56 91 SER A CA 1
ATOM 676 C C . SER A 1 91 ? -6.287 4.624 -30.592 1.00 78.56 91 SER A C 1
ATOM 678 O O . SER A 1 91 ? -6.255 3.399 -30.555 1.00 78.56 91 SER A O 1
ATOM 680 N N . SER A 1 92 ? -5.572 5.345 -31.452 1.00 75.38 92 SER A N 1
ATOM 681 C CA . SER A 1 92 ? -4.585 4.791 -32.383 1.00 75.38 92 SER A CA 1
ATOM 682 C C . SER A 1 92 ? -3.220 5.369 -32.022 1.00 75.38 92 SER A C 1
ATOM 684 O O . SER A 1 92 ? -3.113 6.585 -31.828 1.00 75.38 92 SER A O 1
ATOM 686 N N . PHE A 1 93 ? -2.182 4.538 -31.958 1.00 70.25 93 PHE A N 1
ATOM 687 C CA . PHE A 1 93 ? -0.799 4.971 -31.750 1.00 70.25 93 PHE A CA 1
ATOM 688 C C . PHE A 1 93 ? -0.134 5.477 -33.042 1.00 70.25 93 PHE A C 1
ATOM 690 O O . PHE A 1 93 ? 1.058 5.790 -33.044 1.00 70.25 93 PHE A O 1
ATOM 697 N N . GLY A 1 94 ? -0.890 5.600 -34.138 1.00 74.38 94 GLY A N 1
ATOM 698 C CA . GLY A 1 94 ? -0.438 6.225 -35.377 1.00 74.38 94 GLY A CA 1
ATOM 699 C C . GLY A 1 94 ? 0.602 5.360 -36.082 1.00 74.38 94 GLY A C 1
ATOM 700 O O . GLY A 1 94 ? 0.333 4.212 -36.423 1.00 74.38 94 GLY A O 1
ATOM 701 N N . GLU A 1 95 ? 1.812 5.881 -36.293 1.00 63.88 95 GLU A N 1
ATOM 702 C CA . GLU A 1 95 ? 2.896 5.134 -36.955 1.00 63.88 95 GLU A CA 1
ATOM 703 C C . GLU A 1 95 ? 3.258 3.835 -36.211 1.00 63.88 95 GLU A C 1
ATOM 705 O O . GLU A 1 95 ? 3.601 2.833 -36.847 1.00 63.88 95 GLU A O 1
ATOM 710 N N . LEU A 1 96 ? 3.094 3.807 -34.881 1.00 64.31 96 LEU A N 1
ATOM 711 C CA . LEU A 1 96 ? 3.321 2.609 -34.071 1.00 64.31 96 LEU A CA 1
ATOM 712 C C . LEU A 1 96 ? 2.259 1.522 -34.275 1.00 64.31 96 LEU A C 1
ATOM 714 O O . LEU A 1 96 ? 2.575 0.354 -34.057 1.00 64.31 96 LEU A O 1
ATOM 718 N N . ASP A 1 97 ? 1.045 1.852 -34.730 1.00 69.69 97 ASP A N 1
ATOM 719 C CA . ASP A 1 97 ? 0.002 0.844 -34.968 1.00 69.69 97 ASP A CA 1
ATOM 720 C C . ASP A 1 97 ? 0.430 -0.135 -36.062 1.00 69.69 97 ASP A C 1
ATOM 722 O O . ASP A 1 97 ? 0.150 -1.331 -35.980 1.00 69.69 97 ASP A O 1
ATOM 726 N N . SER A 1 98 ? 1.172 0.352 -37.060 1.00 61.97 98 SER A N 1
ATOM 727 C CA . SER A 1 98 ? 1.709 -0.477 -38.139 1.00 61.97 98 SER A CA 1
ATOM 728 C C . SER A 1 98 ? 2.801 -1.437 -37.650 1.00 61.97 98 SER A C 1
ATOM 730 O O . SER A 1 98 ? 2.809 -2.604 -38.042 1.00 61.97 98 SER A O 1
ATOM 732 N N . GLU A 1 99 ? 3.670 -0.999 -36.735 1.00 61.47 99 GLU A N 1
ATOM 733 C CA . GLU A 1 99 ? 4.739 -1.828 -36.164 1.00 61.47 99 GLU A CA 1
ATOM 734 C C . GLU A 1 99 ? 4.196 -2.831 -35.131 1.00 61.47 99 GLU A C 1
ATOM 736 O O . GLU A 1 99 ? 4.621 -3.988 -35.117 1.00 61.47 99 GLU A O 1
ATOM 741 N N . LEU A 1 100 ? 3.197 -2.438 -34.332 1.00 63.94 100 LEU A N 1
ATOM 742 C CA . LEU A 1 100 ? 2.481 -3.319 -33.402 1.00 63.94 100 LEU A CA 1
ATOM 743 C C . LEU A 1 100 ? 1.660 -4.387 -34.154 1.00 63.94 100 LEU A C 1
ATOM 745 O O . LEU A 1 100 ? 1.702 -5.568 -33.801 1.00 63.94 100 LEU A O 1
ATOM 749 N N . SER A 1 101 ? 0.978 -4.008 -35.243 1.00 63.03 101 SER A N 1
ATOM 750 C CA . SER A 1 101 ? 0.170 -4.926 -36.067 1.00 63.03 101 SER A CA 1
ATOM 751 C C . SER A 1 101 ? 1.027 -5.889 -36.896 1.00 63.03 101 SER A C 1
ATOM 753 O O . SER A 1 101 ? 0.711 -7.076 -36.998 1.00 63.03 101 SER A O 1
ATOM 755 N N . ARG A 1 102 ? 2.155 -5.419 -37.448 1.00 54.31 102 ARG A N 1
ATOM 756 C CA . ARG A 1 102 ? 3.097 -6.252 -38.217 1.00 54.31 102 ARG A CA 1
ATOM 757 C C . ARG A 1 102 ? 3.696 -7.370 -37.362 1.00 54.31 102 ARG A C 1
ATOM 759 O O . ARG A 1 102 ? 3.891 -8.480 -37.853 1.00 54.31 102 ARG A O 1
ATOM 766 N N . ARG A 1 103 ? 3.917 -7.119 -36.070 1.00 54.25 103 ARG A N 1
ATOM 767 C CA . ARG A 1 103 ? 4.454 -8.104 -35.116 1.00 54.25 103 ARG A CA 1
ATOM 768 C C . ARG A 1 103 ? 3.428 -9.145 -34.659 1.00 54.25 103 ARG A C 1
ATOM 770 O O . ARG A 1 103 ? 3.798 -10.305 -34.502 1.00 54.25 103 ARG A O 1
ATOM 777 N N . SER A 1 104 ? 2.148 -8.776 -34.550 1.00 48.91 104 SER A N 1
ATOM 778 C CA . SER A 1 104 ? 1.029 -9.706 -34.295 1.00 48.91 104 SER A CA 1
ATOM 779 C C . SER A 1 104 ? 0.907 -10.793 -35.382 1.00 48.91 104 SER A C 1
ATOM 781 O O . SER A 1 104 ? 0.699 -11.970 -35.086 1.00 48.91 104 SER A O 1
ATOM 783 N N . SER A 1 105 ? 1.148 -10.429 -36.647 1.00 42.91 105 SER A N 1
ATOM 784 C CA . SER A 1 105 ? 1.046 -11.351 -37.791 1.00 42.91 105 SER A CA 1
ATOM 785 C C . SER A 1 105 ? 2.201 -12.363 -37.938 1.00 42.91 105 SER A C 1
ATOM 787 O O . SER A 1 105 ? 2.098 -13.299 -38.726 1.00 42.91 105 SER A O 1
ATOM 789 N N . GLY A 1 106 ? 3.293 -12.228 -37.173 1.00 45.16 106 GLY A N 1
ATOM 790 C CA . GLY A 1 106 ? 4.493 -13.072 -37.295 1.00 45.16 106 GLY A CA 1
ATOM 791 C C . GLY A 1 106 ? 4.455 -14.418 -36.554 1.00 45.16 106 GLY A C 1
ATOM 792 O O . GLY A 1 106 ? 5.406 -15.192 -36.657 1.00 45.16 106 GLY A O 1
ATOM 793 N N . GLN A 1 107 ? 3.394 -14.716 -35.794 1.00 43.41 107 GLN A N 1
ATOM 794 C CA . GLN A 1 107 ? 3.288 -15.930 -34.968 1.00 43.41 107 GLN A CA 1
ATOM 795 C C . GLN A 1 107 ? 1.877 -16.544 -34.963 1.00 43.41 107 GLN A C 1
ATOM 797 O O . GLN A 1 107 ? 1.402 -17.028 -33.946 1.00 43.41 107 GLN A O 1
ATOM 802 N N . THR A 1 108 ? 1.182 -16.584 -36.097 1.00 33.75 108 THR A N 1
ATOM 803 C CA . THR A 1 108 ? -0.016 -17.432 -36.246 1.00 33.75 108 THR A CA 1
ATOM 804 C C . THR A 1 108 ? -0.128 -17.948 -37.677 1.00 33.75 108 THR A C 1
ATOM 806 O O . THR A 1 108 ? -0.823 -17.410 -38.528 1.00 33.75 108 THR A O 1
ATOM 809 N N . SER A 1 109 ? 0.566 -19.042 -37.972 1.00 32.56 109 SER A N 1
ATOM 810 C CA . SER A 1 109 ? 0.216 -19.904 -39.105 1.00 32.56 109 SER A CA 1
ATOM 811 C C . SER A 1 109 ? 0.395 -21.349 -38.668 1.00 32.56 109 SER A C 1
ATOM 813 O O . SER A 1 109 ? 1.435 -21.972 -38.870 1.00 32.56 109 SER A O 1
ATOM 815 N N . GLY A 1 110 ? -0.623 -21.856 -37.975 1.00 29.58 110 GLY A N 1
ATOM 816 C CA . GLY A 1 110 ? -0.805 -23.285 -37.789 1.00 29.58 110 GLY A CA 1
ATOM 817 C C . GLY A 1 110 ? -1.277 -23.924 -39.097 1.00 29.58 110 GLY A C 1
ATOM 818 O O . GLY A 1 110 ? -2.253 -23.474 -39.680 1.00 29.58 110 GLY A O 1
ATOM 819 N N . HIS A 1 111 ? -0.559 -24.962 -39.523 1.00 33.34 111 HIS A N 1
ATOM 820 C CA . HIS A 1 111 ? -1.052 -26.171 -40.191 1.00 33.34 111 HIS A CA 1
ATOM 821 C C . HIS A 1 111 ? -2.199 -26.035 -41.220 1.00 33.34 111 HIS A C 1
ATOM 823 O O . HIS A 1 111 ? -3.374 -26.115 -40.872 1.00 33.34 111 HIS A O 1
ATOM 829 N N . ALA A 1 112 ? -1.833 -26.035 -42.507 1.00 28.22 112 ALA A N 1
ATOM 830 C CA . ALA A 1 112 ? -2.609 -26.625 -43.605 1.00 28.22 112 ALA A CA 1
ATOM 831 C C . ALA A 1 112 ? -1.629 -27.284 -44.610 1.00 28.22 112 ALA A C 1
ATOM 833 O O . ALA A 1 112 ? -0.476 -26.852 -44.682 1.00 28.22 112 ALA A O 1
ATOM 834 N N . PRO A 1 113 ? -2.015 -28.380 -45.296 1.00 30.31 113 PRO A N 1
ATOM 835 C CA . PRO A 1 113 ? -1.083 -29.383 -45.808 1.00 30.31 113 PRO A CA 1
ATOM 836 C C . PRO A 1 113 ? -0.355 -28.949 -47.084 1.00 30.31 113 PRO A C 1
ATOM 838 O O . PRO A 1 113 ? -0.844 -28.138 -47.865 1.00 30.31 113 PRO A O 1
ATOM 841 N N . ALA A 1 114 ? 0.826 -29.540 -47.265 1.00 38.19 114 ALA A N 1
ATOM 842 C CA . ALA A 1 114 ? 1.748 -29.321 -48.367 1.00 38.19 114 ALA A CA 1
ATOM 843 C C . ALA A 1 114 ? 1.072 -29.397 -49.747 1.00 38.19 114 ALA A C 1
ATOM 845 O O . ALA A 1 114 ? 0.532 -30.433 -50.130 1.00 38.19 114 ALA A O 1
ATOM 846 N N . ALA A 1 115 ? 1.196 -28.313 -50.511 1.00 28.78 115 ALA A N 1
ATOM 847 C CA . ALA A 1 115 ? 1.209 -28.361 -51.963 1.00 28.78 115 ALA A CA 1
ATOM 848 C C . ALA A 1 115 ? 2.634 -28.010 -52.399 1.00 28.78 115 ALA A C 1
ATOM 850 O O . ALA A 1 115 ? 3.112 -26.897 -52.179 1.00 28.78 115 ALA A O 1
ATOM 851 N N . GLU A 1 116 ? 3.332 -29.006 -52.939 1.00 34.69 116 GLU A N 1
ATOM 852 C CA . GLU A 1 116 ? 4.652 -28.857 -53.537 1.00 34.69 116 GLU A CA 1
ATOM 853 C C . GLU A 1 116 ? 4.591 -27.851 -54.691 1.00 34.69 116 GLU A C 1
ATOM 855 O O . GLU A 1 116 ? 3.734 -27.922 -55.572 1.00 34.69 116 GLU A O 1
ATOM 860 N N . SER A 1 117 ? 5.524 -26.906 -54.705 1.00 27.47 117 SER A N 1
ATOM 861 C CA . SER A 1 117 ? 5.892 -26.168 -55.908 1.00 27.47 117 SER A CA 1
ATOM 862 C C . SER A 1 117 ? 7.415 -26.044 -55.922 1.00 27.47 117 SER A C 1
ATOM 864 O O . SER A 1 117 ? 7.989 -25.566 -54.940 1.00 27.47 117 SER A O 1
ATOM 866 N N . PRO A 1 118 ? 8.080 -26.537 -56.978 1.00 38.09 118 PRO A N 1
ATOM 867 C CA . PRO A 1 118 ? 9.525 -26.574 -57.063 1.00 38.09 118 PRO A CA 1
ATOM 868 C C . PRO A 1 118 ? 10.005 -25.264 -57.676 1.00 38.09 118 PRO A C 1
ATOM 870 O O . PRO A 1 118 ? 9.845 -25.063 -58.871 1.00 38.09 118 PRO A O 1
ATOM 873 N N . ASP A 1 119 ? 10.595 -24.377 -56.882 1.00 29.77 119 ASP A N 1
ATOM 874 C CA . ASP A 1 119 ? 11.695 -23.573 -57.407 1.00 29.77 119 ASP A CA 1
ATOM 875 C C . ASP A 1 119 ? 12.518 -22.926 -56.299 1.00 29.77 119 ASP A C 1
ATOM 877 O O . ASP A 1 119 ? 12.014 -22.389 -55.311 1.00 29.77 119 ASP A O 1
ATOM 881 N N . GLY A 1 120 ? 13.831 -23.055 -56.457 1.00 41.53 120 GLY A N 1
ATOM 882 C CA . GLY A 1 120 ? 14.817 -22.656 -55.475 1.00 41.53 120 GLY A CA 1
ATOM 883 C C . GLY A 1 120 ? 15.022 -21.150 -55.442 1.00 41.53 120 GLY A C 1
ATOM 884 O O . GLY A 1 120 ? 15.602 -20.578 -56.357 1.00 41.53 120 GLY A O 1
ATOM 885 N N . THR A 1 121 ? 14.697 -20.536 -54.309 1.00 30.19 121 THR A N 1
ATOM 886 C CA . THR A 1 121 ? 15.379 -19.328 -53.840 1.00 30.19 121 THR A CA 1
ATOM 887 C C . THR A 1 121 ? 15.558 -19.420 -52.331 1.00 30.19 121 THR A C 1
ATOM 889 O O . THR A 1 121 ? 14.593 -19.375 -51.571 1.00 30.19 121 THR A O 1
ATOM 892 N N . ASN A 1 122 ? 16.809 -19.565 -51.894 1.00 34.00 122 ASN A N 1
ATOM 893 C CA . ASN A 1 122 ? 17.203 -19.503 -50.490 1.00 34.00 122 ASN A CA 1
ATOM 894 C C . ASN A 1 122 ? 16.951 -18.090 -49.941 1.00 34.00 122 ASN A C 1
ATOM 896 O O . ASN A 1 122 ? 17.818 -17.221 -50.026 1.00 34.00 122 ASN A O 1
ATOM 900 N N . SER A 1 123 ? 15.781 -17.856 -49.354 1.00 30.94 123 SER A N 1
ATOM 901 C CA . SER A 1 123 ? 15.575 -16.735 -48.437 1.00 30.94 123 SER A CA 1
ATOM 902 C C . SER A 1 123 ? 16.058 -17.149 -47.041 1.00 30.94 123 SER A C 1
ATOM 904 O O . SER A 1 123 ? 15.668 -18.218 -46.564 1.00 30.94 123 SER A O 1
ATOM 906 N N . PRO A 1 124 ? 16.898 -16.355 -46.352 1.00 34.03 124 PRO A N 1
ATOM 907 C CA . PRO A 1 124 ? 17.291 -16.665 -44.986 1.00 34.03 124 PRO A CA 1
ATOM 908 C C . PRO A 1 124 ? 16.061 -16.519 -44.086 1.00 34.03 124 PRO A C 1
ATOM 910 O O . PRO A 1 124 ? 15.618 -15.413 -43.783 1.00 34.03 124 PRO A O 1
ATOM 913 N N . GLY A 1 125 ? 15.478 -17.651 -43.692 1.00 31.73 125 GLY A N 1
ATOM 914 C CA . GLY A 1 125 ? 14.368 -17.688 -42.750 1.00 31.73 125 GLY A CA 1
ATOM 915 C C . GLY A 1 125 ? 14.768 -17.017 -41.439 1.00 31.73 125 GLY A C 1
ATOM 916 O O . GLY A 1 125 ? 15.701 -17.458 -40.764 1.00 31.73 125 GLY A O 1
ATOM 917 N N . ILE A 1 126 ? 14.057 -15.949 -41.077 1.00 38.31 126 ILE A N 1
ATOM 918 C CA . ILE A 1 126 ? 14.144 -15.334 -39.754 1.00 38.31 126 ILE A CA 1
ATOM 919 C C . ILE A 1 126 ? 13.599 -16.368 -38.767 1.00 38.31 126 ILE A C 1
ATOM 921 O O . ILE A 1 126 ? 12.392 -16.538 -38.612 1.00 38.31 126 ILE A O 1
ATOM 925 N N . LYS A 1 127 ? 14.504 -17.115 -38.129 1.00 33.91 127 LYS A N 1
ATOM 926 C CA . LYS A 1 127 ? 14.157 -17.945 -36.975 1.00 33.91 127 LYS A CA 1
ATOM 927 C C . LYS A 1 127 ? 13.599 -17.015 -35.892 1.00 33.91 127 LYS A C 1
ATOM 929 O O . LYS A 1 127 ? 14.222 -15.982 -35.644 1.00 33.91 127 LYS A O 1
ATOM 934 N N . PRO A 1 128 ? 12.493 -17.363 -35.211 1.00 36.78 128 PRO A N 1
ATOM 935 C CA . PRO A 1 128 ? 12.070 -16.625 -34.034 1.00 36.78 128 PRO A CA 1
ATOM 936 C C . PRO A 1 128 ? 13.189 -16.766 -33.005 1.00 36.78 128 PRO A C 1
ATOM 938 O O . PRO A 1 128 ? 13.415 -17.842 -32.445 1.00 36.78 128 PRO A O 1
ATOM 941 N N . THR A 1 129 ? 13.952 -15.698 -32.801 1.00 41.78 129 THR A N 1
ATOM 942 C CA . THR A 1 129 ? 14.936 -15.621 -31.732 1.00 41.78 129 THR A CA 1
ATOM 943 C C . THR A 1 129 ? 14.162 -15.634 -30.424 1.00 41.78 129 THR A C 1
ATOM 945 O O . THR A 1 129 ? 13.788 -14.591 -29.899 1.00 41.78 129 THR A O 1
ATOM 948 N N . ARG A 1 130 ? 13.912 -16.831 -29.876 1.00 46.47 130 ARG A N 1
ATOM 949 C CA . ARG A 1 130 ? 13.780 -16.997 -28.428 1.00 46.47 130 ARG A CA 1
ATOM 950 C C . ARG A 1 130 ? 15.069 -16.434 -27.853 1.00 46.47 130 ARG A C 1
ATOM 952 O O . ARG A 1 130 ? 16.089 -17.125 -27.847 1.00 46.47 130 ARG A O 1
ATOM 959 N N . SER A 1 131 ? 15.034 -15.164 -27.458 1.00 55.06 131 SER A N 1
ATOM 960 C CA . SER A 1 131 ? 16.089 -14.532 -26.684 1.00 55.06 131 SER A CA 1
ATOM 961 C C . SER A 1 131 ? 16.273 -15.380 -25.432 1.00 55.06 131 SER A C 1
ATOM 963 O O . SER A 1 131 ? 15.519 -15.295 -24.464 1.00 55.06 131 SER A O 1
ATOM 965 N N . THR A 1 132 ? 17.231 -16.289 -25.502 1.00 65.38 132 THR A N 1
ATOM 966 C CA . THR A 1 132 ? 17.577 -17.148 -24.389 1.00 65.38 132 THR A CA 1
ATOM 967 C C . THR A 1 132 ? 18.689 -16.404 -23.689 1.00 65.38 132 THR A C 1
ATOM 969 O O . THR A 1 132 ? 19.792 -16.295 -24.223 1.00 65.38 132 THR A O 1
ATOM 972 N N . TYR A 1 133 ? 18.382 -15.822 -22.533 1.00 80.62 133 TYR A N 1
ATOM 973 C CA . TYR A 1 133 ? 19.394 -15.208 -21.685 1.00 80.62 133 TYR A CA 1
ATOM 974 C C . TYR A 1 133 ? 20.474 -16.261 -21.399 1.00 80.62 133 TYR A C 1
ATOM 976 O O . TYR A 1 133 ? 20.194 -17.295 -20.796 1.00 80.62 133 TYR A O 1
ATOM 984 N N . GLN A 1 134 ? 21.698 -16.033 -21.876 1.00 80.44 134 GLN A N 1
ATOM 985 C CA . GLN A 1 134 ? 22.814 -16.970 -21.727 1.00 80.44 134 GLN A CA 1
ATOM 986 C C . GLN A 1 134 ? 23.987 -16.314 -20.994 1.00 80.44 134 GLN A C 1
ATOM 988 O O . GLN A 1 134 ? 24.260 -15.119 -21.147 1.00 80.44 134 GLN A O 1
ATOM 993 N N . GLY A 1 135 ? 24.685 -17.113 -20.181 1.00 85.69 135 GLY A N 1
ATOM 994 C CA . GLY A 1 135 ? 25.892 -16.708 -19.460 1.00 85.69 135 GLY A CA 1
ATOM 995 C C . GLY A 1 135 ? 25.691 -15.453 -18.605 1.00 85.69 135 GLY A C 1
ATOM 996 O O . GLY A 1 135 ? 24.812 -15.397 -17.746 1.00 85.69 135 GLY A O 1
ATOM 997 N N . ARG A 1 136 ? 26.505 -14.422 -18.861 1.00 86.94 136 ARG A N 1
ATOM 998 C CA . ARG A 1 136 ? 26.497 -13.155 -18.111 1.00 86.94 136 ARG A CA 1
ATOM 999 C C . ARG A 1 136 ? 25.147 -12.431 -18.156 1.00 86.94 136 ARG A C 1
ATOM 1001 O O . ARG A 1 136 ? 24.774 -11.806 -17.168 1.00 86.94 136 ARG A O 1
ATOM 1008 N N . ASN A 1 137 ? 24.406 -12.527 -19.260 1.00 88.00 137 ASN A N 1
ATOM 1009 C CA . ASN A 1 137 ? 23.126 -11.830 -19.409 1.00 88.00 137 ASN A CA 1
ATOM 1010 C C . ASN A 1 137 ? 22.033 -12.448 -18.528 1.00 88.00 137 ASN A C 1
ATOM 1012 O O . ASN A 1 137 ? 21.192 -11.720 -18.015 1.00 88.00 137 ASN A O 1
ATOM 1016 N N . LEU A 1 138 ? 22.082 -13.766 -18.290 1.00 91.00 138 LEU A N 1
ATOM 1017 C CA . LEU A 1 138 ? 21.188 -14.424 -17.336 1.00 91.00 138 LEU A CA 1
ATOM 1018 C C . LEU A 1 138 ? 21.497 -13.984 -15.903 1.00 91.00 138 LEU A C 1
ATOM 1020 O O . LEU A 1 138 ? 20.583 -13.656 -15.159 1.00 91.00 138 LEU A O 1
ATOM 1024 N N . ALA A 1 139 ? 22.778 -13.910 -15.531 1.00 92.75 139 ALA A N 1
ATOM 1025 C CA . ALA A 1 139 ? 23.174 -13.427 -14.209 1.00 92.75 139 ALA A CA 1
ATOM 1026 C C . ALA A 1 139 ? 22.734 -11.969 -13.968 1.00 92.75 139 ALA A C 1
ATOM 1028 O O . ALA A 1 139 ? 22.223 -11.649 -12.896 1.00 92.75 139 ALA A O 1
ATOM 1029 N N . LEU A 1 140 ? 22.888 -11.099 -14.974 1.00 93.19 140 LEU A N 1
ATOM 1030 C CA . LEU A 1 140 ? 22.409 -9.714 -14.918 1.00 93.19 140 LEU A CA 1
ATOM 1031 C C . LEU A 1 140 ? 20.883 -9.636 -14.812 1.00 93.19 140 LEU A C 1
ATOM 1033 O O . LEU A 1 140 ? 20.380 -8.882 -13.983 1.00 93.19 140 LEU A O 1
ATOM 1037 N N . LEU A 1 141 ? 20.147 -10.428 -15.600 1.00 94.56 141 LEU A N 1
ATOM 1038 C CA . LEU A 1 141 ? 18.690 -10.496 -15.498 1.00 94.56 141 LEU A CA 1
ATOM 1039 C C . LEU A 1 141 ? 18.260 -10.941 -14.097 1.00 94.56 141 LEU A C 1
ATOM 1041 O O . LEU A 1 141 ? 17.430 -10.276 -13.493 1.00 94.56 141 LEU A O 1
ATOM 1045 N N . SER A 1 142 ? 18.844 -12.014 -13.558 1.00 95.56 142 SER A N 1
ATOM 1046 C CA . SER A 1 142 ? 18.521 -12.513 -12.215 1.00 95.56 142 SER A CA 1
ATOM 1047 C C . SER A 1 142 ? 18.770 -11.466 -11.130 1.00 95.56 142 SER A C 1
ATOM 1049 O O . SER A 1 142 ? 17.983 -11.355 -10.192 1.00 95.56 142 SER A O 1
ATOM 1051 N N . LEU A 1 143 ? 19.832 -10.665 -11.269 1.00 96.06 143 LEU A N 1
ATOM 1052 C CA . LEU A 1 143 ? 20.099 -9.551 -10.363 1.00 96.06 143 LEU A CA 1
ATOM 1053 C C . LEU A 1 143 ? 18.994 -8.489 -10.436 1.00 96.06 143 LEU A C 1
ATOM 1055 O O . LEU A 1 143 ? 18.524 -8.038 -9.395 1.00 96.06 143 LEU A O 1
ATOM 1059 N N . PHE A 1 144 ? 18.558 -8.107 -11.640 1.00 96.62 144 PHE A N 1
ATOM 1060 C CA . PHE A 1 144 ? 17.455 -7.158 -11.802 1.00 96.62 144 PHE A CA 1
ATOM 1061 C C . PHE A 1 144 ? 16.116 -7.734 -11.329 1.00 96.62 144 PHE A C 1
ATOM 1063 O O . PHE A 1 144 ? 15.353 -7.018 -10.695 1.00 96.62 144 PHE A O 1
ATOM 1070 N N . VAL A 1 145 ? 15.846 -9.018 -11.562 1.00 97.56 145 VAL A N 1
ATOM 1071 C CA . VAL A 1 145 ? 14.652 -9.711 -11.051 1.00 97.56 145 VAL A CA 1
ATOM 1072 C C . VAL A 1 145 ? 14.611 -9.648 -9.526 1.00 97.56 145 VAL A C 1
ATOM 1074 O O . VAL A 1 145 ? 13.604 -9.241 -8.953 1.00 97.56 145 VAL A O 1
ATOM 1077 N N . LEU A 1 146 ? 15.719 -9.984 -8.859 1.00 98.12 146 LEU A N 1
ATOM 1078 C CA . LEU A 1 146 ? 15.816 -9.873 -7.405 1.00 98.12 146 LEU A CA 1
ATOM 1079 C C . LEU A 1 146 ? 15.655 -8.420 -6.942 1.00 98.12 146 LEU A C 1
ATOM 1081 O O . LEU A 1 146 ? 14.968 -8.157 -5.960 1.00 98.12 146 LEU A O 1
ATOM 1085 N N . PHE A 1 147 ? 16.267 -7.474 -7.654 1.00 97.81 147 PHE A N 1
ATOM 1086 C CA . PHE A 1 147 ? 16.152 -6.053 -7.353 1.00 97.81 147 PHE A CA 1
ATOM 1087 C C . PHE A 1 147 ? 14.700 -5.563 -7.420 1.00 97.81 147 PHE A C 1
ATOM 1089 O O . PHE A 1 147 ? 14.240 -4.949 -6.463 1.00 97.81 147 PHE A O 1
ATOM 1096 N N . PHE A 1 148 ? 13.968 -5.851 -8.501 1.00 97.38 148 PHE A N 1
ATOM 1097 C CA . PHE A 1 148 ? 12.571 -5.436 -8.664 1.00 97.38 148 PHE A CA 1
ATOM 1098 C C . PHE A 1 148 ? 11.656 -6.120 -7.651 1.00 97.38 148 PHE A C 1
ATOM 1100 O O . PHE A 1 148 ? 10.815 -5.450 -7.055 1.00 97.38 148 PHE A O 1
ATOM 1107 N N . PHE A 1 149 ? 11.868 -7.415 -7.396 1.00 97.88 149 PHE A N 1
ATOM 1108 C CA . PHE A 1 149 ? 11.173 -8.148 -6.340 1.00 97.88 149 PHE A CA 1
ATOM 1109 C C . PHE A 1 149 ? 11.330 -7.456 -4.977 1.00 97.88 149 PHE A C 1
ATOM 1111 O O . PHE A 1 149 ? 10.340 -7.164 -4.309 1.00 97.88 149 PHE A O 1
ATOM 1118 N N . LEU A 1 150 ? 12.569 -7.147 -4.575 1.00 97.31 150 LEU A N 1
ATOM 1119 C CA . LEU A 1 150 ? 12.847 -6.505 -3.289 1.00 97.31 150 LEU A CA 1
ATOM 1120 C C . LEU A 1 150 ? 12.333 -5.065 -3.240 1.00 97.31 150 LEU A C 1
ATOM 1122 O O . LEU A 1 150 ? 11.756 -4.663 -2.232 1.00 97.31 150 LEU A O 1
ATOM 1126 N N . TYR A 1 151 ? 12.544 -4.290 -4.303 1.00 96.88 151 TYR A N 1
ATOM 1127 C CA . TYR A 1 151 ? 12.161 -2.884 -4.361 1.00 96.88 151 TYR A CA 1
ATOM 1128 C C . TYR A 1 151 ? 10.642 -2.712 -4.294 1.00 96.88 151 TYR A C 1
ATOM 1130 O O . TYR A 1 151 ? 10.162 -2.070 -3.362 1.00 96.88 151 TYR A O 1
ATOM 1138 N N . VAL A 1 152 ? 9.892 -3.330 -5.217 1.00 95.94 152 VAL A N 1
ATOM 1139 C CA . VAL A 1 152 ? 8.427 -3.196 -5.254 1.00 95.94 152 VAL A CA 1
ATOM 1140 C C . VAL A 1 152 ? 7.817 -3.803 -3.996 1.00 95.94 152 VAL A C 1
ATOM 1142 O O . VAL A 1 152 ? 6.917 -3.223 -3.400 1.00 95.94 152 VAL A O 1
ATOM 1145 N N . GLY A 1 153 ? 8.347 -4.932 -3.522 1.00 96.38 153 GLY A N 1
ATOM 1146 C CA . GLY A 1 153 ? 7.895 -5.508 -2.264 1.00 96.38 153 GLY A CA 1
ATOM 1147 C C . GLY A 1 153 ? 8.128 -4.601 -1.057 1.00 96.38 153 GLY A C 1
ATOM 1148 O O . GLY A 1 153 ? 7.231 -4.456 -0.234 1.00 96.38 153 GLY A O 1
ATOM 1149 N N . THR A 1 154 ? 9.281 -3.932 -0.971 1.00 94.75 154 THR A N 1
ATOM 1150 C CA . THR A 1 154 ? 9.556 -2.951 0.092 1.00 94.75 154 THR A CA 1
ATOM 1151 C C . THR A 1 154 ? 8.625 -1.746 -0.012 1.00 94.75 154 THR A C 1
ATOM 1153 O O . THR A 1 154 ? 8.059 -1.325 0.992 1.00 94.75 154 THR A O 1
ATOM 1156 N N . GLU A 1 155 ? 8.436 -1.202 -1.213 1.00 94.75 155 GLU A N 1
ATOM 1157 C CA . GLU A 1 155 ? 7.531 -0.080 -1.468 1.00 94.75 155 GLU A CA 1
ATOM 1158 C C . GLU A 1 155 ? 6.094 -0.405 -1.034 1.00 94.75 155 GLU A C 1
ATOM 1160 O O . GLU A 1 155 ? 5.492 0.355 -0.273 1.00 94.75 155 GLU A O 1
ATOM 1165 N N . MET A 1 156 ? 5.581 -1.574 -1.429 1.00 93.38 156 MET A N 1
ATOM 1166 C CA . MET A 1 156 ? 4.238 -2.028 -1.060 1.00 93.38 156 MET A CA 1
ATOM 1167 C C . MET A 1 156 ? 4.117 -2.344 0.433 1.00 93.38 156 MET A C 1
ATOM 1169 O O . MET A 1 156 ? 3.106 -2.004 1.045 1.00 93.38 156 MET A O 1
ATOM 1173 N N . SER A 1 157 ? 5.140 -2.939 1.055 1.00 94.50 157 SER A N 1
ATOM 1174 C CA . SER A 1 157 ? 5.159 -3.161 2.506 1.00 94.50 157 SER A CA 1
ATOM 1175 C C . SER A 1 157 ? 5.076 -1.842 3.268 1.00 94.50 157 SER A C 1
ATOM 1177 O O . SER A 1 157 ? 4.306 -1.725 4.220 1.00 94.50 157 SER A O 1
ATOM 1179 N N . LEU A 1 158 ? 5.828 -0.827 2.837 1.00 92.25 158 LEU A N 1
ATOM 1180 C CA . LEU A 1 158 ? 5.762 0.495 3.450 1.00 92.25 158 LEU A CA 1
ATOM 1181 C C . LEU A 1 158 ? 4.375 1.099 3.278 1.00 92.25 158 LEU A C 1
ATOM 1183 O O . LEU A 1 158 ? 3.766 1.476 4.272 1.00 92.25 158 LEU A O 1
ATOM 1187 N N . ALA A 1 159 ? 3.843 1.150 2.058 1.00 90.12 159 ALA A N 1
ATOM 1188 C CA . ALA A 1 159 ? 2.530 1.736 1.809 1.00 90.12 159 ALA A CA 1
ATOM 1189 C C . ALA A 1 159 ? 1.409 1.048 2.614 1.00 90.12 159 ALA A C 1
ATOM 1191 O O . ALA A 1 159 ? 0.543 1.734 3.155 1.00 90.12 159 ALA A O 1
ATOM 1192 N N . ASN A 1 160 ? 1.449 -0.281 2.748 1.00 90.56 160 ASN A N 1
ATOM 1193 C CA . ASN A 1 160 ? 0.408 -1.043 3.440 1.00 90.56 160 ASN A CA 1
ATOM 1194 C C . ASN A 1 160 ? 0.482 -0.922 4.970 1.00 90.56 160 ASN A C 1
ATOM 1196 O O . ASN A 1 160 ? -0.551 -0.783 5.620 1.00 90.56 160 ASN A O 1
ATOM 1200 N N . PHE A 1 161 ? 1.682 -0.967 5.558 1.00 90.75 161 PHE A N 1
ATOM 1201 C CA . PHE A 1 161 ? 1.840 -1.039 7.018 1.00 90.75 161 PHE A CA 1
ATOM 1202 C C . PHE A 1 161 ? 2.183 0.295 7.679 1.00 90.75 161 PHE A C 1
ATOM 1204 O O . PHE A 1 161 ? 2.095 0.415 8.898 1.00 90.75 161 PHE A O 1
ATOM 1211 N N . MET A 1 162 ? 2.544 1.324 6.915 1.00 89.88 162 MET A N 1
ATOM 1212 C CA . MET A 1 162 ? 2.898 2.633 7.464 1.00 89.88 162 MET A CA 1
ATOM 1213 C C . MET A 1 162 ? 1.784 3.273 8.313 1.00 89.88 162 MET A C 1
ATOM 1215 O O . MET A 1 162 ? 2.113 3.733 9.410 1.00 89.88 162 MET A O 1
ATOM 1219 N N . PRO A 1 163 ? 0.488 3.258 7.924 1.00 89.94 163 PRO A N 1
ATOM 1220 C CA . PRO A 1 163 ? -0.581 3.723 8.809 1.00 89.94 163 PRO A CA 1
ATOM 1221 C C . PRO A 1 163 ? -0.641 2.925 10.112 1.00 89.94 163 PRO A C 1
ATOM 1223 O O . PRO A 1 163 ? -0.681 3.522 11.184 1.00 89.94 163 PRO A O 1
ATOM 1226 N N . ALA A 1 164 ? -0.578 1.593 10.031 1.00 87.19 164 ALA A N 1
ATOM 1227 C CA . ALA A 1 164 ? -0.629 0.714 11.198 1.00 87.19 164 ALA A CA 1
ATOM 1228 C C . ALA A 1 164 ? 0.534 0.987 12.166 1.00 87.19 164 ALA A C 1
ATOM 1230 O O . ALA A 1 164 ? 0.316 1.130 13.365 1.00 87.19 164 ALA A O 1
ATOM 1231 N N . ILE A 1 165 ? 1.754 1.173 11.647 1.00 86.94 165 ILE A N 1
ATOM 1232 C CA . ILE A 1 165 ? 2.932 1.523 12.454 1.00 86.94 165 ILE A CA 1
ATOM 1233 C C . ILE A 1 165 ? 2.726 2.859 13.182 1.00 86.94 165 ILE A C 1
ATOM 1235 O O . ILE A 1 165 ? 3.111 2.986 14.342 1.00 86.94 165 ILE A O 1
ATOM 1239 N N . LEU A 1 166 ? 2.129 3.866 12.537 1.00 88.38 166 LEU A N 1
ATOM 1240 C CA . LEU A 1 166 ? 1.875 5.166 13.168 1.00 88.38 166 LEU A CA 1
ATOM 1241 C C . LEU A 1 166 ? 0.751 5.116 14.211 1.00 88.38 166 LEU A C 1
ATOM 1243 O O . LEU A 1 166 ? 0.852 5.790 15.239 1.00 88.38 166 LEU A O 1
ATOM 1247 N N . ILE A 1 167 ? -0.295 4.324 13.971 1.00 85.88 167 ILE A N 1
ATOM 1248 C CA . ILE A 1 167 ? -1.371 4.091 14.945 1.00 85.88 167 ILE A CA 1
ATOM 1249 C C . ILE A 1 167 ? -0.783 3.408 16.181 1.00 85.88 167 ILE A C 1
ATOM 1251 O O . ILE A 1 167 ? -0.881 3.947 17.280 1.00 85.88 167 ILE A O 1
ATOM 1255 N N . GLU A 1 168 ? -0.083 2.292 15.989 1.00 82.62 168 GLU A N 1
ATOM 1256 C CA . GLU A 1 168 ? 0.396 1.455 17.088 1.00 82.62 168 GLU A CA 1
ATOM 1257 C C . GLU A 1 168 ? 1.540 2.112 17.874 1.00 82.62 168 GLU A C 1
ATOM 1259 O O . GLU A 1 168 ? 1.540 2.148 19.105 1.00 82.62 168 GLU A O 1
ATOM 1264 N N . LYS A 1 169 ? 2.522 2.694 17.175 1.00 83.12 169 LYS A N 1
ATOM 1265 C CA . LYS A 1 169 ? 3.723 3.252 17.813 1.00 83.12 169 LYS A CA 1
ATOM 1266 C C . LYS A 1 169 ? 3.529 4.671 18.341 1.00 83.12 169 LYS A C 1
ATOM 1268 O O . LYS A 1 169 ? 4.172 5.052 19.317 1.00 83.12 169 LYS A O 1
ATOM 1273 N N . MET A 1 170 ? 2.713 5.485 17.668 1.00 84.12 170 MET A N 1
ATOM 1274 C CA . MET A 1 170 ? 2.585 6.923 17.952 1.00 84.12 170 MET A CA 1
ATOM 1275 C C . MET A 1 170 ? 1.185 7.329 18.422 1.00 84.12 170 MET A C 1
ATOM 1277 O O . MET A 1 170 ? 0.940 8.521 18.603 1.00 84.12 170 MET A O 1
ATOM 1281 N N . ASN A 1 171 ? 0.288 6.359 18.645 1.00 83.19 171 ASN A N 1
ATOM 1282 C CA . ASN A 1 171 ? -1.087 6.560 19.111 1.00 83.19 171 ASN A CA 1
ATOM 1283 C C . ASN A 1 171 ? -1.862 7.579 18.252 1.00 83.19 171 ASN A C 1
ATOM 1285 O O . ASN A 1 171 ? -2.599 8.436 18.750 1.00 83.19 171 ASN A O 1
ATOM 1289 N N . MET A 1 172 ? -1.622 7.542 16.937 1.00 82.81 172 MET A N 1
ATOM 1290 C CA . MET A 1 172 ? -2.303 8.408 15.982 1.00 82.81 172 MET A CA 1
ATOM 1291 C C . MET A 1 172 ? -3.725 7.914 15.721 1.00 82.81 172 MET A C 1
ATOM 1293 O O . MET A 1 172 ? -3.964 6.722 15.569 1.00 82.81 172 MET A O 1
ATOM 1297 N N . LYS A 1 173 ? -4.667 8.850 15.572 1.00 82.38 173 LYS A N 1
ATOM 1298 C CA . LYS A 1 173 ? -6.015 8.539 15.073 1.00 82.38 173 LYS A CA 1
ATOM 1299 C C . LYS A 1 173 ? -5.932 7.979 13.648 1.00 82.38 173 LYS A C 1
ATOM 1301 O O . LYS A 1 173 ? -5.148 8.490 12.847 1.00 82.38 173 LYS A O 1
ATOM 1306 N N . GLU A 1 174 ? -6.800 7.025 13.313 1.00 78.06 174 GLU A N 1
ATOM 1307 C CA . GLU A 1 174 ? -6.826 6.319 12.017 1.00 78.06 174 GLU A CA 1
ATOM 1308 C C . GLU A 1 174 ? -6.764 7.263 10.808 1.00 78.06 174 GLU A C 1
ATOM 1310 O O . GLU A 1 174 ? -5.905 7.120 9.937 1.00 78.06 174 GLU A O 1
ATOM 1315 N N . ALA A 1 175 ? -7.609 8.299 10.796 1.00 75.25 175 ALA A N 1
ATOM 1316 C CA . ALA A 1 175 ? -7.642 9.287 9.718 1.00 75.25 175 ALA A CA 1
ATOM 1317 C C . ALA A 1 175 ? -6.310 10.045 9.557 1.00 75.25 175 ALA A C 1
ATOM 1319 O O . ALA A 1 175 ? -5.884 10.328 8.440 1.00 75.25 175 ALA A O 1
ATOM 1320 N N . GLY A 1 176 ? -5.635 10.362 10.667 1.00 79.50 176 GLY A N 1
ATOM 1321 C CA . GLY A 1 176 ? -4.338 11.039 10.646 1.00 79.50 176 GLY A CA 1
ATOM 1322 C C . GLY A 1 176 ? -3.213 10.118 10.180 1.00 79.50 176 GLY A C 1
ATOM 1323 O O . GLY A 1 176 ? -2.340 10.546 9.432 1.00 79.50 176 GLY A O 1
ATOM 1324 N N . ALA A 1 177 ? -3.248 8.847 10.577 1.00 85.56 177 ALA A N 1
ATOM 1325 C CA . ALA A 1 177 ? -2.275 7.858 10.139 1.00 85.56 177 ALA A CA 1
ATOM 1326 C C . ALA A 1 177 ? -2.409 7.538 8.643 1.00 85.56 177 ALA A C 1
ATOM 1328 O O . ALA A 1 177 ? -1.394 7.401 7.967 1.00 85.56 177 ALA A O 1
ATOM 1329 N N . ALA A 1 178 ? -3.625 7.509 8.089 1.00 83.56 178 ALA A N 1
ATOM 1330 C CA . ALA A 1 178 ? -3.852 7.311 6.655 1.00 83.56 178 ALA A CA 1
ATOM 1331 C C . ALA A 1 178 ? -3.191 8.397 5.778 1.00 83.56 178 ALA A C 1
ATOM 1333 O O . ALA A 1 178 ? -2.758 8.111 4.661 1.00 83.56 178 ALA A O 1
ATOM 1334 N N . LEU A 1 179 ? -3.030 9.627 6.293 1.00 85.81 179 LEU A N 1
ATOM 1335 C CA . LEU A 1 179 ? -2.337 10.709 5.578 1.00 85.81 179 LEU A CA 1
ATOM 1336 C C . LEU A 1 179 ? -0.865 10.396 5.291 1.00 85.81 179 LEU A C 1
ATOM 1338 O O . LEU A 1 179 ? -0.303 10.971 4.364 1.00 85.81 179 LEU A O 1
ATOM 1342 N N . SER A 1 180 ? -0.234 9.495 6.046 1.00 90.56 180 SER A N 1
ATOM 1343 C CA . SER A 1 180 ? 1.159 9.097 5.813 1.00 90.56 180 SER A CA 1
ATOM 1344 C C . SER A 1 180 ? 1.382 8.519 4.416 1.00 90.56 180 SER A C 1
ATOM 1346 O O . SER A 1 180 ? 2.312 8.927 3.721 1.00 90.56 180 SER A O 1
ATOM 1348 N N . VAL A 1 181 ? 0.477 7.648 3.967 1.00 88.75 181 VAL A N 1
ATOM 1349 C CA . VAL A 1 181 ? 0.501 7.030 2.636 1.00 88.75 181 VAL A CA 1
ATOM 1350 C C . VAL A 1 181 ? 0.293 8.092 1.564 1.00 88.75 181 VAL A C 1
ATOM 1352 O O . VAL A 1 181 ? 1.025 8.137 0.579 1.00 88.75 181 VAL A O 1
ATOM 1355 N N . THR A 1 182 ? -0.636 9.020 1.785 1.00 87.19 182 THR A N 1
ATOM 1356 C CA . THR A 1 182 ? -0.846 10.165 0.891 1.00 87.19 182 THR A CA 1
ATOM 1357 C C . THR A 1 182 ? 0.409 11.033 0.781 1.00 87.19 182 THR A C 1
ATOM 1359 O O . THR A 1 182 ? 0.838 11.354 -0.325 1.00 87.19 182 THR A O 1
ATOM 1362 N N . CYS A 1 183 ? 1.046 11.384 1.903 1.00 91.25 183 CYS A N 1
ATOM 1363 C CA . CYS A 1 183 ? 2.295 12.146 1.916 1.00 91.25 183 CYS A CA 1
ATOM 1364 C C . CYS A 1 183 ? 3.420 11.411 1.178 1.00 91.25 183 CYS A C 1
ATOM 1366 O O . CYS A 1 183 ? 4.141 12.035 0.399 1.00 91.25 183 CYS A O 1
ATOM 1368 N N . PHE A 1 184 ? 3.542 10.098 1.382 1.00 93.44 184 PHE A N 1
ATOM 1369 C CA . PHE A 1 184 ? 4.496 9.252 0.670 1.00 93.44 184 PHE A CA 1
ATOM 1370 C C . PHE A 1 184 ? 4.296 9.330 -0.850 1.00 93.44 184 PHE A C 1
ATOM 1372 O O . PHE A 1 184 ? 5.236 9.676 -1.568 1.00 93.44 184 PHE A O 1
ATOM 1379 N N . TRP A 1 185 ? 3.072 9.108 -1.342 1.00 91.88 185 TRP A N 1
ATOM 1380 C CA . TRP A 1 185 ? 2.766 9.157 -2.777 1.00 91.88 185 TRP A CA 1
ATOM 1381 C C . TRP A 1 185 ? 2.888 10.561 -3.380 1.00 91.88 185 TRP A C 1
ATOM 1383 O O . TRP A 1 185 ? 3.331 10.693 -4.522 1.00 91.88 185 TRP A O 1
ATOM 1393 N N . ILE A 1 186 ? 2.567 11.621 -2.627 1.00 92.88 186 ILE A N 1
ATOM 1394 C CA . ILE A 1 186 ? 2.795 13.014 -3.050 1.00 92.88 186 ILE A CA 1
ATOM 1395 C C . ILE A 1 186 ? 4.286 13.263 -3.257 1.00 92.88 186 ILE A C 1
ATOM 1397 O O . ILE A 1 186 ? 4.700 13.711 -4.327 1.00 92.88 186 ILE A O 1
ATOM 1401 N N . ALA A 1 187 ? 5.098 12.962 -2.243 1.00 95.31 187 ALA A N 1
ATOM 1402 C CA . ALA A 1 187 ? 6.541 13.133 -2.308 1.00 95.31 187 ALA A CA 1
ATOM 1403 C C . ALA A 1 187 ? 7.142 12.323 -3.462 1.00 95.31 187 ALA A C 1
ATOM 1405 O O . ALA A 1 187 ? 7.950 12.840 -4.235 1.00 95.31 187 ALA A O 1
ATOM 1406 N N . MET A 1 188 ? 6.683 11.085 -3.632 1.00 94.56 188 MET A N 1
ATOM 1407 C CA . MET A 1 188 ? 7.094 10.221 -4.728 1.00 94.56 188 MET A CA 1
ATOM 1408 C C . MET A 1 188 ? 6.751 10.816 -6.098 1.00 94.56 188 MET A C 1
ATOM 1410 O O . MET A 1 188 ? 7.615 10.898 -6.972 1.00 94.56 188 MET A O 1
ATOM 1414 N N . SER A 1 189 ? 5.523 11.304 -6.273 1.00 94.19 189 SER A N 1
ATOM 1415 C CA . SER A 1 189 ? 5.059 11.928 -7.518 1.00 94.19 189 SER A CA 1
ATOM 1416 C C . SER A 1 189 ? 5.853 13.193 -7.853 1.00 94.19 189 SER A C 1
ATOM 1418 O O . SER A 1 189 ? 6.248 13.390 -9.002 1.00 94.19 189 SER A O 1
ATOM 1420 N N . ILE A 1 190 ? 6.156 14.026 -6.851 1.00 95.06 190 ILE A N 1
ATOM 1421 C CA . ILE A 1 190 ? 7.001 15.216 -7.024 1.00 95.06 190 ILE A CA 1
ATOM 1422 C C . ILE A 1 190 ? 8.422 14.810 -7.428 1.00 95.06 190 ILE A C 1
ATOM 1424 O O . ILE A 1 190 ? 8.974 15.374 -8.371 1.00 95.06 190 ILE A O 1
ATOM 1428 N N . GLY A 1 191 ? 9.011 13.808 -6.769 1.00 95.25 191 GLY A N 1
ATOM 1429 C CA . GLY A 1 191 ? 10.340 13.302 -7.118 1.00 95.25 191 GLY A CA 1
ATOM 1430 C C . GLY A 1 191 ? 10.413 12.780 -8.559 1.00 95.25 191 GLY A C 1
ATOM 1431 O O . GLY A 1 191 ? 11.365 13.086 -9.281 1.00 95.25 191 GLY A O 1
ATOM 1432 N N . ARG A 1 192 ? 9.362 12.091 -9.026 1.00 94.44 192 ARG A N 1
ATOM 1433 C CA . ARG A 1 192 ? 9.242 11.553 -10.395 1.00 94.44 192 ARG A CA 1
ATOM 1434 C C . ARG A 1 192 ? 9.241 12.633 -11.482 1.00 94.44 192 ARG A C 1
ATOM 1436 O O . ARG A 1 192 ? 9.682 12.356 -12.597 1.00 94.44 192 ARG A O 1
ATOM 1443 N N . LEU A 1 193 ? 8.834 13.871 -11.187 1.00 94.12 193 LEU A N 1
ATOM 1444 C CA . LEU A 1 193 ? 8.934 14.979 -12.152 1.00 94.12 193 LEU A CA 1
ATOM 1445 C C . LEU A 1 193 ? 10.390 15.297 -12.526 1.00 94.12 193 LEU A C 1
ATOM 1447 O O . LEU A 1 193 ? 10.662 15.702 -13.657 1.00 94.12 193 LEU A O 1
ATOM 1451 N N . PHE A 1 194 ? 11.322 15.096 -11.592 1.00 94.19 194 PHE A N 1
ATOM 1452 C CA . PHE A 1 194 ? 12.733 15.455 -11.751 1.00 94.19 194 PHE A CA 1
ATOM 1453 C C . PHE A 1 194 ? 13.649 14.242 -11.933 1.00 94.19 194 PHE A C 1
ATOM 1455 O O . PHE A 1 194 ? 14.714 14.372 -12.536 1.00 94.19 194 PHE A O 1
ATOM 1462 N N . ALA A 1 195 ? 13.244 13.066 -11.452 1.00 93.94 195 ALA A N 1
ATOM 1463 C CA . ALA A 1 195 ? 14.063 11.860 -11.423 1.00 93.94 195 ALA A CA 1
ATOM 1464 C C . ALA A 1 195 ? 14.675 11.508 -12.785 1.00 93.94 195 ALA A C 1
ATOM 1466 O O . ALA A 1 195 ? 15.894 11.372 -12.890 1.00 93.94 195 ALA A O 1
ATOM 1467 N N . GLY A 1 196 ? 13.852 11.431 -13.837 1.00 91.25 196 GLY A N 1
ATOM 1468 C CA . GLY A 1 196 ? 14.335 11.127 -15.185 1.00 91.25 196 GLY A CA 1
ATOM 1469 C C . GLY A 1 196 ? 15.405 12.113 -15.665 1.00 91.25 196 GLY A C 1
ATOM 1470 O O . GLY A 1 196 ? 16.440 11.693 -16.169 1.00 91.25 196 GLY A O 1
ATOM 1471 N N . TYR A 1 197 ? 15.222 13.417 -15.428 1.00 92.94 197 TYR A N 1
ATOM 1472 C CA . TYR A 1 197 ? 16.201 14.441 -15.814 1.00 92.94 197 TYR A CA 1
ATOM 1473 C C . TYR A 1 197 ? 17.524 14.307 -15.062 1.00 92.94 197 TYR A C 1
ATOM 1475 O O . TYR A 1 197 ? 18.597 14.445 -15.651 1.00 92.94 197 TYR A O 1
ATOM 1483 N N . ILE A 1 198 ? 17.456 14.041 -13.756 1.00 94.12 198 ILE A N 1
ATOM 1484 C CA . ILE A 1 198 ? 18.644 13.835 -12.924 1.00 94.12 198 ILE A CA 1
ATOM 1485 C C . ILE A 1 198 ? 19.407 12.601 -13.420 1.00 94.12 198 ILE A C 1
ATOM 1487 O O . ILE A 1 198 ? 20.630 12.645 -13.562 1.00 94.12 198 ILE A O 1
ATOM 1491 N N . ALA A 1 199 ? 18.696 11.519 -13.731 1.00 93.19 199 ALA A N 1
ATOM 1492 C CA . ALA A 1 199 ? 19.300 10.262 -14.149 1.00 93.19 199 ALA A CA 1
ATOM 1493 C C . ALA A 1 199 ? 19.947 10.332 -15.540 1.00 93.19 199 ALA A C 1
ATOM 1495 O O . ALA A 1 199 ? 21.043 9.798 -15.719 1.00 93.19 199 ALA A O 1
ATOM 1496 N N . GLU A 1 200 ? 19.329 11.044 -16.489 1.00 91.38 200 GLU A N 1
ATOM 1497 C CA . GLU A 1 200 ? 19.937 11.330 -17.798 1.00 91.38 200 GLU A CA 1
ATOM 1498 C C . GLU A 1 200 ? 21.222 12.173 -17.659 1.00 91.38 200 GLU A C 1
ATOM 1500 O O . GLU A 1 200 ? 22.170 11.987 -18.420 1.00 91.38 200 GLU A O 1
ATOM 1505 N N . ARG A 1 201 ? 21.308 13.066 -16.658 1.00 91.25 201 ARG A N 1
ATOM 1506 C CA . ARG A 1 201 ? 22.479 13.941 -16.450 1.00 91.25 201 ARG A CA 1
ATOM 1507 C C . ARG A 1 201 ? 23.651 13.268 -15.726 1.00 91.25 201 ARG A C 1
ATOM 1509 O O . ARG A 1 201 ? 24.800 13.574 -16.037 1.00 91.25 201 ARG A O 1
ATOM 1516 N N . PHE A 1 202 ? 23.385 12.409 -14.740 1.00 83.31 202 PHE A N 1
ATOM 1517 C CA . PHE A 1 202 ? 24.406 11.889 -13.811 1.00 83.31 202 PHE A CA 1
ATOM 1518 C C . PHE A 1 202 ? 24.730 10.395 -13.966 1.00 83.31 202 PHE A C 1
ATOM 1520 O O . PHE A 1 202 ? 25.610 9.912 -13.259 1.00 83.31 202 PHE A O 1
ATOM 1527 N N . GLN A 1 203 ? 24.105 9.698 -14.926 1.00 90.94 203 GLN A N 1
ATOM 1528 C CA . GLN A 1 203 ? 24.130 8.240 -15.156 1.00 90.94 203 GLN A CA 1
ATOM 1529 C C . GLN A 1 203 ? 23.087 7.464 -14.333 1.00 90.94 203 GLN A C 1
ATOM 1531 O O . GLN A 1 203 ? 22.956 7.630 -13.119 1.00 90.94 203 GLN A O 1
ATOM 1536 N N . TYR A 1 204 ? 22.409 6.513 -14.986 1.00 93.19 204 TYR A N 1
ATOM 1537 C CA . TYR A 1 204 ? 21.330 5.726 -14.376 1.00 93.19 204 TYR A CA 1
ATOM 1538 C C . TYR A 1 204 ? 21.786 4.890 -13.173 1.00 93.19 204 TYR A C 1
ATOM 1540 O O . TYR A 1 204 ? 21.121 4.885 -12.140 1.00 93.19 204 TYR A O 1
ATOM 1548 N N . ARG A 1 205 ? 22.948 4.224 -13.271 1.00 93.81 205 ARG A N 1
ATOM 1549 C CA . ARG A 1 205 ? 23.502 3.403 -12.177 1.00 93.81 205 ARG A CA 1
ATOM 1550 C C . ARG A 1 205 ? 23.709 4.221 -10.903 1.00 93.81 205 ARG A C 1
ATOM 1552 O O . ARG A 1 205 ? 23.427 3.738 -9.812 1.00 93.81 205 ARG A O 1
ATOM 1559 N N . VAL A 1 206 ? 24.235 5.435 -11.057 1.00 94.00 206 VAL A N 1
ATOM 1560 C CA . VAL A 1 206 ? 24.564 6.334 -9.948 1.00 94.00 206 VAL A CA 1
ATOM 1561 C C . VAL A 1 206 ? 23.286 6.795 -9.257 1.00 94.00 206 VAL A C 1
ATOM 1563 O O . VAL A 1 206 ? 23.190 6.695 -8.036 1.00 94.00 206 VAL A O 1
ATOM 1566 N N . TYR A 1 207 ? 22.284 7.209 -10.038 1.00 95.81 207 TYR A N 1
ATOM 1567 C CA . TYR A 1 207 ? 20.972 7.576 -9.514 1.00 95.81 207 TYR A CA 1
ATOM 1568 C C . TYR A 1 207 ? 20.348 6.437 -8.694 1.00 95.81 207 TYR A C 1
ATOM 1570 O O . TYR A 1 207 ? 20.047 6.628 -7.518 1.00 95.81 207 TYR A O 1
ATOM 1578 N N . VAL A 1 208 ? 20.224 5.238 -9.282 1.00 95.81 208 VAL A N 1
ATOM 1579 C CA . VAL A 1 208 ? 19.591 4.086 -8.615 1.00 95.81 208 VAL A CA 1
ATOM 1580 C C . VAL A 1 208 ? 20.330 3.727 -7.324 1.00 95.81 208 VAL A C 1
ATOM 1582 O O . VAL A 1 208 ? 19.696 3.541 -6.289 1.00 95.81 208 VAL A O 1
ATOM 1585 N N . LEU A 1 209 ? 21.668 3.693 -7.345 1.00 95.75 209 LEU A N 1
ATOM 1586 C CA . LEU A 1 209 ? 22.466 3.345 -6.169 1.00 95.75 209 LEU A CA 1
ATOM 1587 C C . LEU A 1 209 ? 22.270 4.335 -5.012 1.00 95.75 209 LEU A C 1
ATOM 1589 O O . LEU A 1 209 ? 22.045 3.906 -3.881 1.00 95.75 209 LEU A O 1
ATOM 1593 N N . TYR A 1 210 ? 22.351 5.643 -5.277 1.00 96.31 210 TYR A N 1
ATOM 1594 C CA . TYR A 1 210 ? 22.194 6.654 -4.228 1.00 96.31 210 TYR A CA 1
ATOM 1595 C C . TYR A 1 210 ? 20.760 6.734 -3.704 1.00 96.31 210 TYR A C 1
ATOM 1597 O O . TYR A 1 210 ? 20.576 6.881 -2.497 1.00 96.31 210 TYR A O 1
ATOM 1605 N N . SER A 1 211 ? 19.758 6.572 -4.570 1.00 96.81 211 SER A N 1
ATOM 1606 C CA . SER A 1 211 ? 18.356 6.467 -4.159 1.00 96.81 211 SER A CA 1
ATOM 1607 C C . SER A 1 211 ? 18.117 5.269 -3.238 1.00 96.81 211 SER A C 1
ATOM 1609 O O . SER A 1 211 ? 17.514 5.422 -2.176 1.00 96.81 211 SER A O 1
ATOM 1611 N N . CYS A 1 212 ? 18.644 4.090 -3.587 1.00 96.62 212 CYS A N 1
ATOM 1612 C CA . CYS A 1 212 ? 18.546 2.904 -2.737 1.00 96.62 212 CYS A CA 1
ATOM 1613 C C . CYS A 1 212 ? 19.293 3.082 -1.412 1.00 96.62 212 CYS A C 1
ATOM 1615 O O . CYS A 1 212 ? 18.760 2.725 -0.364 1.00 96.62 212 CYS A O 1
ATOM 1617 N N . LEU A 1 213 ? 20.499 3.661 -1.431 1.00 97.50 213 LEU A N 1
ATOM 1618 C CA . LEU A 1 213 ? 21.258 3.933 -0.210 1.00 97.50 213 LEU A CA 1
ATOM 1619 C C . LEU A 1 213 ? 20.499 4.894 0.714 1.00 97.50 213 LEU A C 1
ATOM 1621 O O . LEU A 1 213 ? 20.378 4.625 1.906 1.00 97.50 213 LEU A O 1
ATOM 1625 N N . ALA A 1 214 ? 19.949 5.980 0.165 1.00 97.81 214 ALA A N 1
ATOM 1626 C CA . ALA A 1 214 ? 19.130 6.924 0.917 1.00 97.81 214 ALA A CA 1
ATOM 1627 C C . ALA A 1 214 ? 17.897 6.238 1.522 1.00 97.81 214 ALA A C 1
ATOM 1629 O O . ALA A 1 214 ? 17.627 6.416 2.709 1.00 97.81 214 ALA A O 1
ATOM 1630 N N . ALA A 1 215 ? 17.194 5.407 0.747 1.00 97.19 215 ALA A N 1
ATOM 1631 C CA . ALA A 1 215 ? 16.042 4.658 1.238 1.00 97.19 215 ALA A CA 1
ATOM 1632 C C . ALA A 1 215 ? 16.417 3.701 2.379 1.00 97.19 215 ALA A C 1
ATOM 1634 O O . ALA A 1 215 ? 15.764 3.714 3.416 1.00 97.19 215 ALA A O 1
ATOM 1635 N N . VAL A 1 216 ? 17.503 2.932 2.242 1.00 96.81 216 VAL A N 1
ATOM 1636 C CA . VAL A 1 216 ? 17.989 2.022 3.295 1.00 96.81 216 VAL A CA 1
ATOM 1637 C C . VAL A 1 216 ? 18.337 2.786 4.574 1.00 96.81 216 VAL A C 1
ATOM 1639 O O . VAL A 1 216 ? 17.931 2.379 5.659 1.00 96.81 216 VAL A O 1
ATOM 1642 N N . VAL A 1 217 ? 19.036 3.918 4.466 1.00 97.56 217 VAL A N 1
ATOM 1643 C CA . VAL A 1 217 ? 19.368 4.763 5.625 1.00 97.56 217 VAL A CA 1
ATOM 1644 C C . VAL A 1 217 ? 18.103 5.279 6.312 1.00 97.56 217 VAL A C 1
ATOM 1646 O O . VAL A 1 217 ? 17.977 5.167 7.530 1.00 97.56 217 VAL A O 1
ATOM 1649 N N . LEU A 1 218 ? 17.140 5.796 5.550 1.00 97.44 218 LEU A N 1
ATOM 1650 C CA . LEU A 1 218 ? 15.879 6.304 6.093 1.00 97.44 218 LEU A CA 1
ATOM 1651 C C . LEU A 1 218 ? 15.039 5.194 6.741 1.00 97.44 218 LEU A C 1
ATOM 1653 O O . LEU A 1 218 ? 14.481 5.407 7.817 1.00 97.44 218 LEU A O 1
ATOM 1657 N N . LEU A 1 219 ? 15.004 4.000 6.141 1.00 93.94 219 LEU A N 1
ATOM 1658 C CA . LEU A 1 219 ? 14.343 2.823 6.707 1.00 93.94 219 LEU A CA 1
ATOM 1659 C C . LEU A 1 219 ? 15.003 2.341 7.995 1.00 93.94 219 LEU A C 1
ATOM 1661 O O . LEU A 1 219 ? 14.298 1.914 8.900 1.00 93.94 219 LEU A O 1
ATOM 1665 N N . MET A 1 220 ? 16.326 2.451 8.120 1.00 93.06 220 MET A N 1
ATOM 1666 C CA . MET A 1 220 ? 17.008 2.159 9.383 1.00 93.06 220 MET A CA 1
ATOM 1667 C C . MET A 1 220 ? 16.690 3.198 10.462 1.00 93.06 220 MET A C 1
ATOM 1669 O O . MET A 1 220 ? 16.616 2.843 11.630 1.00 93.06 220 MET A O 1
ATOM 1673 N N . ILE A 1 221 ? 16.476 4.467 10.102 1.00 93.06 221 ILE A N 1
ATOM 1674 C CA . ILE A 1 221 ? 16.176 5.544 11.063 1.00 93.06 221 ILE A CA 1
ATOM 1675 C C . ILE A 1 221 ? 14.706 5.511 11.522 1.00 93.06 221 ILE A C 1
ATOM 1677 O O . ILE A 1 221 ? 14.408 5.813 12.682 1.00 93.06 221 ILE A O 1
ATOM 1681 N N . PHE A 1 222 ? 13.775 5.140 10.640 1.00 90.88 222 PHE A N 1
ATOM 1682 C CA . PHE A 1 222 ? 12.331 5.203 10.897 1.00 90.88 222 PHE A CA 1
ATOM 1683 C C . PHE A 1 222 ? 11.880 4.471 12.188 1.00 90.88 222 PHE A C 1
ATOM 1685 O O . PHE A 1 222 ? 11.177 5.083 13.004 1.00 90.88 222 PHE A O 1
ATOM 1692 N N . PRO A 1 223 ? 12.345 3.239 12.495 1.00 85.44 223 PRO A N 1
ATOM 1693 C CA . PRO A 1 223 ? 12.007 2.528 13.732 1.00 85.44 223 PRO A CA 1
ATOM 1694 C C . PRO A 1 223 ? 12.476 3.209 15.021 1.00 85.44 223 PRO A C 1
ATOM 1696 O O . PRO A 1 223 ? 11.913 2.935 16.077 1.00 85.44 223 PRO A O 1
ATOM 1699 N N . PHE A 1 224 ? 13.436 4.131 14.971 1.00 86.81 224 PHE A N 1
ATOM 1700 C CA . PHE A 1 224 ? 13.913 4.859 16.156 1.00 86.81 224 PHE A CA 1
ATOM 1701 C C . PHE A 1 224 ? 13.177 6.184 16.389 1.00 86.81 224 PHE A C 1
ATOM 1703 O O . PHE A 1 224 ? 13.385 6.854 17.398 1.00 86.81 224 PHE A O 1
ATOM 1710 N N . THR A 1 225 ? 12.286 6.567 15.476 1.00 87.12 225 THR A N 1
ATOM 1711 C CA . THR A 1 225 ? 11.569 7.843 15.546 1.00 87.12 225 THR A CA 1
ATOM 1712 C C . THR A 1 225 ? 10.305 7.720 16.392 1.00 87.12 225 THR A C 1
ATOM 1714 O O . THR A 1 225 ? 9.450 6.895 16.084 1.00 87.12 225 THR A O 1
ATOM 1717 N N . ASN A 1 226 ? 10.160 8.551 17.429 1.00 82.69 226 ASN A N 1
ATOM 1718 C CA . ASN A 1 226 ? 9.002 8.532 18.344 1.00 82.69 226 ASN A CA 1
ATOM 1719 C C . ASN A 1 226 ? 8.095 9.769 18.223 1.00 82.69 226 ASN A C 1
ATOM 1721 O O . ASN A 1 226 ? 7.078 9.858 18.901 1.00 82.69 226 ASN A O 1
ATOM 1725 N N . GLN A 1 227 ? 8.464 10.739 17.383 1.00 89.25 227 GLN A N 1
ATOM 1726 C CA . GLN A 1 227 ? 7.693 11.964 17.169 1.00 89.25 227 GLN A CA 1
ATOM 1727 C C . GLN A 1 227 ? 6.966 11.911 15.825 1.00 89.25 227 GLN A C 1
ATOM 1729 O O . GLN A 1 227 ? 7.588 11.628 14.800 1.00 89.25 227 GLN A O 1
ATOM 1734 N N . ILE A 1 228 ? 5.675 12.260 15.829 1.00 90.62 228 ILE A N 1
ATOM 1735 C CA . ILE A 1 228 ? 4.798 12.229 14.646 1.00 90.62 228 ILE A CA 1
ATOM 1736 C C . ILE A 1 228 ? 5.389 13.050 13.494 1.00 90.62 228 ILE A C 1
ATOM 1738 O O . ILE A 1 228 ? 5.592 12.533 12.400 1.00 90.62 228 ILE A O 1
ATOM 1742 N N . TRP A 1 229 ? 5.738 14.314 13.736 1.00 91.88 229 TRP A N 1
ATOM 1743 C CA . TRP A 1 229 ? 6.252 15.202 12.687 1.00 91.88 229 TRP A CA 1
ATOM 1744 C C . TRP A 1 229 ? 7.565 14.706 12.069 1.00 91.88 229 TRP A C 1
ATOM 1746 O O . TRP A 1 229 ? 7.742 14.777 10.854 1.00 91.88 229 TRP A O 1
ATOM 1756 N N . SER A 1 230 ? 8.464 14.146 12.881 1.00 93.44 230 SER A N 1
ATOM 1757 C CA . SER A 1 230 ? 9.704 13.532 12.397 1.00 93.44 230 SER A CA 1
ATOM 1758 C C . SER A 1 230 ? 9.434 12.280 11.562 1.00 93.44 230 SER A C 1
ATOM 1760 O O . SER A 1 230 ? 10.111 12.058 10.562 1.00 93.44 230 SER A O 1
ATOM 1762 N N . ALA A 1 231 ? 8.427 11.484 11.931 1.00 94.19 231 ALA A N 1
ATOM 1763 C CA . ALA A 1 231 ? 8.026 10.313 11.161 1.00 94.19 231 ALA A CA 1
ATOM 1764 C C . ALA A 1 231 ? 7.508 10.718 9.777 1.00 94.19 231 ALA A C 1
ATOM 1766 O O . ALA A 1 231 ? 7.978 10.190 8.774 1.00 94.19 231 ALA A O 1
ATOM 1767 N N . PHE A 1 232 ? 6.625 11.719 9.710 1.00 94.81 232 PHE A N 1
ATOM 1768 C CA . PHE A 1 232 ? 6.137 12.271 8.442 1.00 94.81 232 PHE A CA 1
ATOM 1769 C C . PHE A 1 232 ? 7.263 12.855 7.585 1.00 94.81 232 PHE A C 1
ATOM 1771 O O . PHE A 1 232 ? 7.267 12.658 6.372 1.00 94.81 232 PHE A O 1
ATOM 1778 N N . LEU A 1 233 ? 8.252 13.517 8.193 1.00 97.06 233 LEU A N 1
ATOM 1779 C CA . LEU A 1 233 ? 9.430 13.990 7.467 1.00 97.06 233 LEU A CA 1
ATOM 1780 C C . LEU A 1 233 ? 10.214 12.827 6.842 1.00 97.06 233 LEU A C 1
ATOM 1782 O O . LEU A 1 233 ? 10.550 12.888 5.662 1.00 97.06 233 LEU A O 1
ATOM 1786 N N . ILE A 1 234 ? 10.474 11.755 7.596 1.00 96.81 234 ILE A N 1
ATOM 1787 C CA . ILE A 1 234 ? 11.159 10.564 7.068 1.00 96.81 234 ILE A CA 1
ATOM 1788 C C . ILE A 1 234 ? 10.343 9.919 5.945 1.00 96.81 234 ILE A C 1
ATOM 1790 O O . ILE A 1 234 ? 10.914 9.529 4.934 1.00 96.81 234 ILE A O 1
ATOM 1794 N N . ILE A 1 235 ? 9.019 9.857 6.083 1.00 96.12 235 ILE A N 1
ATOM 1795 C CA . ILE A 1 235 ? 8.110 9.315 5.065 1.00 96.12 235 ILE A CA 1
ATOM 1796 C C . ILE A 1 235 ? 8.172 10.128 3.766 1.00 96.12 235 ILE A C 1
ATOM 1798 O O . ILE A 1 235 ? 8.279 9.554 2.683 1.00 96.12 235 ILE A O 1
ATOM 1802 N N . LEU A 1 236 ? 8.167 11.460 3.857 1.00 97.25 236 LEU A N 1
ATOM 1803 C CA . LEU A 1 236 ? 8.342 12.338 2.696 1.00 97.25 236 LEU A CA 1
ATOM 1804 C C . LEU A 1 236 ? 9.704 12.107 2.027 1.00 97.25 236 LEU A C 1
ATOM 1806 O O . LEU A 1 236 ? 9.791 11.995 0.804 1.00 97.25 236 LEU A O 1
ATOM 1810 N N . LEU A 1 237 ? 10.771 11.991 2.821 1.00 98.00 237 LEU A N 1
ATOM 1811 C CA . LEU A 1 237 ? 12.111 11.707 2.305 1.00 98.00 237 LEU A CA 1
ATOM 1812 C C . LEU A 1 237 ? 12.201 10.314 1.667 1.00 98.00 237 LEU A C 1
ATOM 1814 O O . LEU A 1 237 ? 12.857 10.171 0.638 1.00 98.00 237 LEU A O 1
ATOM 1818 N N . LEU A 1 238 ? 11.518 9.308 2.222 1.00 97.56 238 LEU A N 1
ATOM 1819 C CA . LEU A 1 238 ? 11.415 7.966 1.643 1.00 97.56 238 LEU A CA 1
ATOM 1820 C C . LEU A 1 238 ? 10.700 8.003 0.293 1.00 97.56 238 LEU A C 1
ATOM 1822 O O . LEU A 1 238 ? 11.205 7.428 -0.670 1.00 97.56 238 LEU A O 1
ATOM 1826 N N . GLY A 1 239 ? 9.579 8.725 0.197 1.00 96.44 239 GLY A N 1
ATOM 1827 C CA . GLY A 1 239 ? 8.861 8.921 -1.064 1.00 96.44 239 GLY A CA 1
ATOM 1828 C C . GLY A 1 239 ? 9.748 9.564 -2.133 1.00 96.44 239 GLY A C 1
ATOM 1829 O O . GLY A 1 239 ? 9.825 9.070 -3.256 1.00 96.44 239 GLY A O 1
ATOM 1830 N N . LEU A 1 240 ? 10.500 10.613 -1.778 1.00 97.12 240 LEU A N 1
ATOM 1831 C CA . LEU A 1 240 ? 11.461 11.250 -2.688 1.00 97.12 240 LEU A CA 1
ATOM 1832 C C . LEU A 1 240 ? 12.605 10.309 -3.090 1.00 97.12 240 LEU A C 1
ATOM 1834 O O . LEU A 1 240 ? 12.943 10.237 -4.274 1.00 97.12 240 LEU A O 1
ATOM 1838 N N . ALA A 1 241 ? 13.190 9.578 -2.138 1.00 97.38 241 ALA A N 1
ATOM 1839 C CA . ALA A 1 241 ? 14.303 8.664 -2.388 1.00 97.38 241 ALA A CA 1
ATOM 1840 C C . ALA A 1 241 ? 13.904 7.517 -3.328 1.00 97.38 241 ALA A C 1
ATOM 1842 O O . ALA A 1 241 ? 14.654 7.187 -4.247 1.00 97.38 241 ALA A O 1
ATOM 1843 N N . LEU A 1 242 ? 12.706 6.955 -3.141 1.00 95.94 242 LEU A N 1
ATOM 1844 C CA . LEU A 1 242 ? 12.178 5.846 -3.939 1.00 95.94 242 LEU A CA 1
ATOM 1845 C C . LEU A 1 242 ? 11.524 6.293 -5.259 1.00 95.94 242 LEU A C 1
ATOM 1847 O O . LEU A 1 242 ? 11.196 5.441 -6.082 1.00 95.94 242 LEU A O 1
ATOM 1851 N N . SER A 1 243 ? 11.375 7.603 -5.491 1.00 95.06 243 SER A N 1
ATOM 1852 C CA . SER A 1 243 ? 10.552 8.177 -6.565 1.00 95.06 243 SER A CA 1
ATOM 1853 C C . SER A 1 243 ? 10.803 7.641 -7.970 1.00 95.06 243 SER A C 1
ATOM 1855 O O . SER A 1 243 ? 9.867 7.176 -8.616 1.00 95.06 243 SER A O 1
ATOM 1857 N N . GLY A 1 244 ? 12.038 7.703 -8.457 1.00 93.06 244 GLY A N 1
ATOM 1858 C CA . GLY A 1 244 ? 12.382 7.281 -9.815 1.00 93.06 244 GLY A CA 1
ATOM 1859 C C . GLY A 1 244 ? 13.029 5.907 -9.909 1.00 93.06 244 GLY A C 1
ATOM 1860 O O . GLY A 1 244 ? 13.469 5.528 -10.990 1.00 93.06 244 GLY A O 1
ATOM 1861 N N . VAL A 1 245 ? 13.155 5.180 -8.796 1.00 96.31 245 VAL A N 1
ATOM 1862 C CA . VAL A 1 245 ? 13.931 3.934 -8.760 1.00 96.31 245 VAL A CA 1
ATOM 1863 C C . VAL A 1 245 ? 13.337 2.901 -9.713 1.00 96.31 245 VAL A C 1
ATOM 1865 O O . VAL A 1 245 ? 14.084 2.369 -10.529 1.00 96.31 245 VAL A O 1
ATOM 1868 N N . PHE A 1 246 ? 12.016 2.694 -9.685 1.00 94.62 246 PHE A N 1
ATOM 1869 C CA . PHE A 1 246 ? 11.312 1.791 -10.600 1.00 94.62 246 PHE A CA 1
ATOM 1870 C C . PHE A 1 246 ? 11.601 2.097 -12.077 1.00 94.62 246 PHE A C 1
ATOM 1872 O O . PHE A 1 246 ? 12.197 1.289 -12.792 1.00 94.62 246 PHE A O 1
ATOM 1879 N N . SER A 1 247 ? 11.221 3.295 -12.530 1.00 93.31 247 SER A N 1
ATOM 1880 C CA . SER A 1 247 ? 11.267 3.685 -13.941 1.00 93.31 247 SER A CA 1
ATOM 1881 C C . SER A 1 247 ? 12.694 3.750 -14.479 1.00 93.31 247 SER A C 1
ATOM 1883 O O . SER A 1 247 ? 12.970 3.277 -15.583 1.00 93.31 247 SER A O 1
ATOM 1885 N N . ILE A 1 248 ? 13.631 4.285 -13.696 1.00 95.00 248 ILE A N 1
ATOM 1886 C CA . ILE A 1 248 ? 15.026 4.426 -14.120 1.00 95.00 248 ILE A CA 1
ATOM 1887 C C . ILE A 1 248 ? 15.741 3.079 -14.090 1.00 95.00 248 ILE A C 1
ATOM 1889 O O . ILE A 1 248 ? 16.507 2.798 -15.012 1.00 95.00 248 ILE A O 1
ATOM 1893 N N . ALA A 1 249 ? 15.485 2.221 -13.096 1.00 95.62 249 ALA A N 1
ATOM 1894 C CA . ALA A 1 249 ? 16.043 0.871 -13.084 1.00 95.62 249 ALA A CA 1
ATOM 1895 C C . ALA A 1 249 ? 15.516 0.030 -14.255 1.00 95.62 249 ALA A C 1
ATOM 1897 O O . ALA A 1 249 ? 16.283 -0.740 -14.830 1.00 95.62 249 ALA A O 1
ATOM 1898 N N . LEU A 1 250 ? 14.255 0.217 -14.658 1.00 93.56 250 LEU A N 1
ATOM 1899 C CA . LEU A 1 250 ? 13.648 -0.498 -15.784 1.00 93.56 250 LEU A CA 1
ATOM 1900 C C . LEU A 1 250 ? 14.311 -0.111 -17.115 1.00 93.56 250 LEU A C 1
ATOM 1902 O O . LEU A 1 250 ? 14.710 -0.973 -17.905 1.00 93.56 250 LEU A O 1
ATOM 1906 N N . VAL A 1 251 ? 14.507 1.194 -17.334 1.00 92.12 251 VAL A N 1
ATOM 1907 C CA . VAL A 1 251 ? 15.239 1.719 -18.499 1.00 92.12 251 VAL A CA 1
ATOM 1908 C C . VAL A 1 251 ? 16.707 1.285 -18.462 1.00 92.12 251 VAL A C 1
ATOM 1910 O O . VAL A 1 251 ? 17.261 0.874 -19.482 1.00 92.12 251 VAL A O 1
ATOM 1913 N N . PHE A 1 252 ? 17.342 1.329 -17.290 1.00 93.88 252 PHE A N 1
ATOM 1914 C CA . PHE A 1 252 ? 18.731 0.913 -17.109 1.00 93.88 252 PHE A CA 1
ATOM 1915 C C . PHE A 1 252 ? 18.935 -0.573 -17.427 1.00 93.88 252 PHE A C 1
ATOM 1917 O O . PHE A 1 252 ? 19.845 -0.908 -18.185 1.00 93.88 252 PHE A O 1
ATOM 1924 N N . ALA A 1 253 ? 18.068 -1.450 -16.918 1.00 92.81 253 ALA A N 1
ATOM 1925 C CA . ALA A 1 253 ? 18.117 -2.885 -17.184 1.00 92.81 253 ALA A CA 1
ATOM 1926 C C . ALA A 1 253 ? 17.960 -3.195 -18.676 1.00 92.81 253 ALA A C 1
ATOM 1928 O O . ALA A 1 253 ? 18.730 -3.979 -19.231 1.00 92.81 253 ALA A O 1
ATOM 1929 N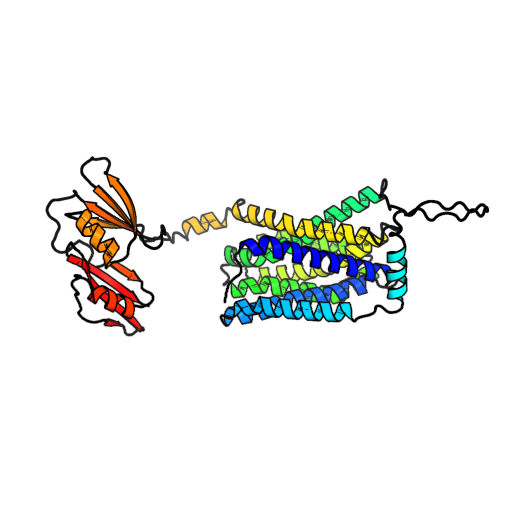 N . SER A 1 254 ? 17.024 -2.514 -19.340 1.00 89.06 254 SER A N 1
ATOM 1930 C CA . SER A 1 254 ? 16.775 -2.673 -20.778 1.00 89.06 254 SER A CA 1
ATOM 1931 C C . SER A 1 254 ? 17.986 -2.260 -21.617 1.00 89.06 254 SER A C 1
ATOM 1933 O O . SER A 1 254 ? 18.358 -2.961 -22.551 1.00 89.06 254 SER A O 1
ATOM 1935 N N . LYS A 1 255 ? 18.677 -1.177 -21.235 1.00 88.38 255 LYS A N 1
ATOM 1936 C CA . LYS A 1 255 ? 19.924 -0.749 -21.894 1.00 88.38 255 LYS A CA 1
ATOM 1937 C C . LYS A 1 255 ? 21.105 -1.692 -21.627 1.00 88.38 255 LYS A C 1
ATOM 1939 O O . LYS A 1 255 ? 22.007 -1.782 -22.456 1.00 88.38 255 LYS A O 1
ATOM 1944 N N . MET A 1 256 ? 21.130 -2.383 -20.485 1.00 89.50 256 MET A N 1
ATOM 1945 C CA . MET A 1 256 ? 22.182 -3.354 -20.146 1.00 89.50 256 MET A CA 1
ATOM 1946 C C . 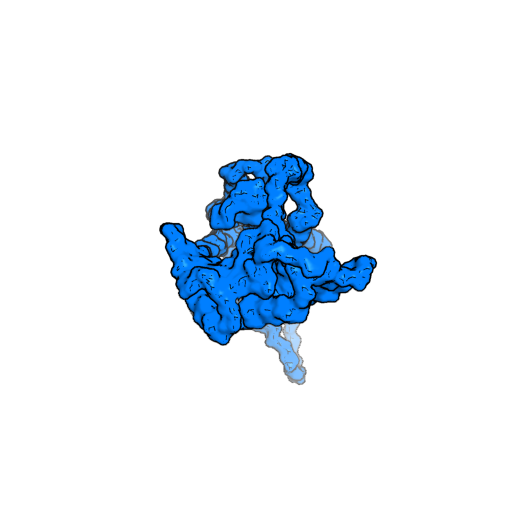MET A 1 256 ? 21.995 -4.729 -20.801 1.00 89.50 256 MET A C 1
ATOM 1948 O O . MET A 1 256 ? 22.959 -5.494 -20.876 1.00 89.50 256 MET A O 1
ATOM 1952 N N . LEU A 1 257 ? 20.785 -5.046 -21.267 1.00 89.00 257 LEU A N 1
ATOM 1953 C CA . LEU A 1 257 ? 20.422 -6.323 -21.886 1.00 89.00 257 LEU A CA 1
ATOM 1954 C C . LEU A 1 257 ? 19.909 -6.108 -23.326 1.00 89.00 257 LEU A C 1
ATOM 1956 O O . LEU A 1 257 ? 18.739 -6.385 -23.610 1.00 89.00 257 LEU A O 1
ATOM 1960 N N . PRO A 1 258 ? 20.770 -5.625 -24.246 1.00 80.62 258 PRO A N 1
ATOM 1961 C CA . PRO A 1 258 ? 20.366 -5.319 -25.615 1.00 80.62 258 PRO A CA 1
ATOM 1962 C C . PRO A 1 258 ? 19.918 -6.576 -26.374 1.00 80.62 258 PRO A C 1
ATOM 1964 O O . PRO A 1 258 ? 20.464 -7.665 -26.175 1.00 80.62 258 PRO A O 1
ATOM 1967 N N . GLY A 1 259 ? 18.936 -6.419 -27.261 1.00 79.38 259 GLY A N 1
ATOM 1968 C CA . GLY A 1 259 ? 18.293 -7.497 -28.021 1.00 79.38 259 GLY A CA 1
ATOM 1969 C C . GLY A 1 259 ? 17.178 -8.231 -27.268 1.00 79.38 259 GLY A C 1
ATOM 1970 O O . GLY A 1 259 ? 16.667 -9.237 -27.760 1.00 79.38 259 GLY A O 1
ATOM 1971 N N . THR A 1 260 ? 16.826 -7.764 -26.067 1.00 81.81 260 THR A N 1
ATOM 1972 C CA . THR A 1 260 ? 15.788 -8.347 -25.198 1.00 81.81 260 THR A CA 1
ATOM 1973 C C . THR A 1 260 ? 14.834 -7.283 -24.649 1.00 81.81 260 THR A C 1
ATOM 1975 O O . THR A 1 260 ? 14.187 -7.480 -23.620 1.00 81.81 260 THR A O 1
ATOM 1978 N N . GLU A 1 261 ? 14.761 -6.133 -25.321 1.00 75.75 261 GLU A N 1
ATOM 1979 C CA . GLU A 1 261 ? 14.066 -4.926 -24.862 1.00 75.75 261 GLU A CA 1
ATOM 1980 C C . GLU A 1 261 ? 12.552 -5.130 -24.701 1.00 75.75 261 GLU A C 1
ATOM 1982 O O . GLU A 1 261 ? 11.910 -4.377 -23.980 1.00 75.75 261 GLU A O 1
ATOM 1987 N N . GLU A 1 262 ? 11.986 -6.165 -25.322 1.00 74.19 262 GLU A N 1
ATOM 1988 C CA . GLU A 1 262 ? 10.564 -6.513 -25.219 1.00 74.19 262 GLU A CA 1
ATOM 1989 C C . GLU A 1 262 ? 10.262 -7.446 -24.039 1.00 74.19 262 GLU A C 1
ATOM 1991 O O . GLU A 1 262 ? 9.249 -7.304 -23.352 1.00 74.19 262 GLU A O 1
ATOM 1996 N N . SER A 1 263 ? 11.148 -8.410 -23.776 1.00 82.88 263 SER A N 1
ATOM 1997 C CA . SER A 1 263 ? 10.939 -9.408 -22.724 1.00 82.88 263 SER A CA 1
ATOM 1998 C C . SER A 1 263 ? 11.446 -8.937 -21.367 1.00 82.88 263 SER A C 1
ATOM 2000 O O . SER A 1 263 ? 10.827 -9.239 -20.350 1.00 82.88 263 SER A O 1
ATOM 2002 N N . THR A 1 264 ? 12.554 -8.191 -21.333 1.00 88.94 264 THR A N 1
ATOM 2003 C CA . THR A 1 264 ? 13.189 -7.760 -20.082 1.00 88.94 264 THR A CA 1
ATOM 2004 C C . THR A 1 264 ? 12.254 -6.889 -19.240 1.00 88.94 264 THR A C 1
ATOM 2006 O O . THR A 1 264 ? 12.012 -7.277 -18.098 1.00 88.94 264 THR A O 1
ATOM 2009 N N . PRO A 1 265 ? 11.651 -5.792 -19.746 1.00 88.88 265 PRO A N 1
ATOM 2010 C CA . PRO A 1 265 ? 10.739 -4.981 -18.940 1.00 88.88 265 PRO A CA 1
ATOM 2011 C C . PRO A 1 265 ? 9.571 -5.788 -18.377 1.00 88.88 265 PRO A C 1
ATOM 2013 O O . PRO A 1 265 ? 9.279 -5.700 -17.189 1.00 88.88 265 PRO A O 1
ATOM 2016 N N . SER A 1 266 ? 8.967 -6.640 -19.209 1.00 88.75 266 SER A N 1
ATOM 2017 C CA . SER A 1 266 ? 7.847 -7.500 -18.823 1.00 88.75 266 SER A CA 1
ATOM 2018 C C . SER A 1 266 ? 8.213 -8.463 -17.684 1.00 88.75 266 SER A C 1
ATOM 2020 O O . SER A 1 266 ? 7.465 -8.586 -16.716 1.00 88.75 266 SER A O 1
ATOM 2022 N N . ILE A 1 267 ? 9.382 -9.113 -17.755 1.00 91.88 267 ILE A N 1
ATOM 2023 C CA . ILE A 1 267 ? 9.877 -10.013 -16.696 1.00 91.88 267 ILE A CA 1
ATOM 2024 C C . ILE A 1 267 ? 10.131 -9.239 -15.397 1.00 91.88 267 ILE A C 1
ATOM 2026 O O . ILE A 1 267 ? 9.799 -9.725 -14.315 1.00 91.88 267 ILE A O 1
ATOM 2030 N N . LEU A 1 268 ? 10.709 -8.040 -15.489 1.00 93.94 268 LEU A N 1
ATOM 2031 C CA . LEU A 1 268 ? 11.033 -7.227 -14.319 1.00 93.94 268 LEU A CA 1
ATOM 2032 C C . LEU A 1 268 ? 9.777 -6.691 -13.626 1.00 93.94 268 LEU A C 1
ATOM 2034 O O . LEU A 1 268 ? 9.667 -6.828 -12.408 1.00 93.94 268 LEU A O 1
ATOM 2038 N N . ILE A 1 269 ? 8.801 -6.187 -14.384 1.00 91.44 269 ILE A N 1
ATOM 2039 C CA . ILE A 1 269 ? 7.494 -5.759 -13.859 1.00 91.44 269 ILE A CA 1
ATOM 2040 C C . ILE A 1 269 ? 6.783 -6.940 -13.188 1.00 91.44 269 ILE A C 1
ATOM 2042 O O . ILE A 1 269 ? 6.347 -6.824 -12.044 1.00 91.44 269 ILE A O 1
ATOM 2046 N N . ALA A 1 270 ? 6.757 -8.113 -13.833 1.00 91.31 270 ALA A N 1
ATOM 2047 C CA . ALA A 1 270 ? 6.184 -9.322 -13.242 1.00 91.31 270 ALA A CA 1
ATOM 2048 C C . ALA A 1 270 ? 6.882 -9.710 -11.926 1.00 91.31 270 ALA A C 1
ATOM 2050 O O . ALA A 1 270 ? 6.215 -10.002 -10.934 1.00 91.31 270 ALA A O 1
ATOM 2051 N N . SER A 1 271 ? 8.219 -9.665 -11.879 1.00 95.38 271 SER A N 1
ATOM 2052 C CA . SER A 1 271 ? 8.977 -9.944 -10.652 1.00 95.38 271 SER A CA 1
ATOM 2053 C C . SER A 1 271 ? 8.690 -8.941 -9.532 1.00 95.38 271 SER A C 1
ATOM 2055 O O . SER A 1 271 ? 8.571 -9.337 -8.372 1.00 95.38 271 SER A O 1
ATOM 2057 N N . GLY A 1 272 ? 8.511 -7.664 -9.885 1.00 94.69 272 GLY A N 1
ATOM 2058 C CA . GLY A 1 272 ? 8.094 -6.613 -8.967 1.00 94.69 272 GLY A CA 1
ATOM 2059 C C . GLY A 1 272 ? 6.707 -6.883 -8.393 1.00 94.69 272 GLY A C 1
ATOM 2060 O O . GLY A 1 272 ? 6.545 -6.869 -7.178 1.00 94.69 272 GLY A O 1
ATOM 2061 N N . GLY A 1 273 ? 5.735 -7.239 -9.237 1.00 91.75 273 GLY A N 1
ATOM 2062 C CA . GLY A 1 273 ? 4.390 -7.624 -8.799 1.00 91.75 273 GLY A CA 1
ATOM 2063 C C . GLY A 1 273 ? 4.391 -8.817 -7.835 1.00 91.75 273 GLY A C 1
ATOM 2064 O O . GLY A 1 273 ? 3.718 -8.781 -6.806 1.00 91.75 273 GLY A O 1
ATOM 2065 N N . VAL A 1 274 ? 5.205 -9.845 -8.104 1.00 94.56 274 VAL A N 1
ATOM 2066 C CA . VAL A 1 274 ? 5.382 -10.986 -7.185 1.00 94.56 274 VAL A CA 1
ATOM 2067 C C . VAL A 1 274 ? 5.995 -10.536 -5.852 1.00 94.56 274 VAL A C 1
ATOM 2069 O O . VAL A 1 274 ? 5.527 -10.949 -4.792 1.00 94.56 274 VAL A O 1
ATOM 2072 N N . GLY A 1 275 ? 6.994 -9.650 -5.882 1.00 95.88 275 GLY A N 1
ATOM 2073 C CA . GLY A 1 275 ? 7.559 -9.032 -4.680 1.00 95.88 275 GLY A CA 1
ATOM 2074 C C . GLY A 1 275 ? 6.527 -8.244 -3.875 1.00 95.88 275 GLY A C 1
ATOM 2075 O O . GLY A 1 275 ? 6.411 -8.443 -2.667 1.00 95.88 275 GLY A O 1
ATOM 2076 N N . GLY A 1 276 ? 5.724 -7.425 -4.556 1.00 93.69 276 GLY A N 1
ATOM 2077 C CA . GLY A 1 276 ? 4.613 -6.653 -3.995 1.00 93.69 276 GLY A CA 1
ATOM 2078 C C . GLY A 1 276 ? 3.493 -7.504 -3.395 1.00 93.69 276 GLY A C 1
ATOM 2079 O O . GLY A 1 276 ? 2.777 -7.025 -2.524 1.00 93.69 276 GLY A O 1
ATOM 2080 N N . ALA A 1 277 ? 3.358 -8.767 -3.803 1.00 92.06 277 ALA A N 1
ATOM 2081 C CA . ALA A 1 277 ? 2.422 -9.707 -3.194 1.00 92.06 277 ALA A CA 1
ATOM 2082 C C . ALA A 1 277 ? 3.025 -10.441 -1.982 1.00 92.06 277 ALA A C 1
ATOM 2084 O O . ALA A 1 277 ? 2.344 -10.633 -0.978 1.00 92.06 277 ALA A O 1
ATOM 2085 N N . ILE A 1 278 ? 4.296 -10.854 -2.057 1.00 95.81 278 ILE A N 1
ATOM 2086 C CA . ILE A 1 278 ? 4.927 -11.717 -1.043 1.00 95.81 278 ILE A CA 1
ATOM 2087 C C . ILE A 1 278 ? 5.490 -10.917 0.140 1.00 95.81 278 ILE A C 1
ATOM 2089 O O . ILE A 1 278 ? 5.262 -11.282 1.293 1.00 95.81 278 ILE A O 1
ATOM 2093 N N . LEU A 1 279 ? 6.236 -9.838 -0.106 1.00 95.50 279 LEU A N 1
ATOM 2094 C CA . LEU A 1 279 ? 6.939 -9.107 0.958 1.00 95.50 279 LEU A CA 1
ATOM 2095 C C . LEU A 1 279 ? 6.002 -8.426 1.966 1.00 95.50 279 LEU A C 1
ATOM 2097 O O . LEU A 1 279 ? 6.323 -8.471 3.159 1.00 95.50 279 LEU A O 1
ATOM 2101 N N . PRO A 1 280 ? 4.834 -7.879 1.573 1.00 94.44 280 PRO A N 1
ATOM 2102 C CA . PRO A 1 280 ? 3.858 -7.396 2.544 1.00 94.44 280 PRO A CA 1
ATOM 2103 C C . PRO A 1 280 ? 3.325 -8.500 3.457 1.00 94.44 280 PRO A C 1
ATOM 2105 O O . PRO A 1 280 ? 3.178 -8.261 4.649 1.00 94.44 280 PRO A O 1
ATOM 2108 N N . LEU A 1 281 ? 3.115 -9.723 2.957 1.00 92.81 281 LEU A N 1
ATOM 2109 C CA . LEU A 1 281 ? 2.704 -10.850 3.804 1.00 92.81 281 LEU A CA 1
ATOM 2110 C C . LEU A 1 281 ? 3.780 -11.194 4.837 1.00 92.81 281 LEU A C 1
ATOM 2112 O O . LEU A 1 281 ? 3.475 -11.375 6.012 1.00 92.81 281 LEU A O 1
ATOM 2116 N N . VAL A 1 282 ? 5.047 -11.224 4.414 1.00 92.00 282 VAL A N 1
ATOM 2117 C CA . VAL A 1 282 ? 6.185 -11.456 5.318 1.00 92.00 282 VAL A CA 1
ATOM 2118 C C . VAL A 1 282 ? 6.317 -10.324 6.339 1.00 92.00 282 VAL A C 1
ATOM 2120 O O . VAL A 1 282 ? 6.600 -10.576 7.506 1.00 92.00 282 VAL A O 1
ATOM 2123 N N . THR A 1 283 ? 6.087 -9.080 5.914 1.00 89.06 283 THR A N 1
ATOM 2124 C CA . THR A 1 283 ? 6.138 -7.901 6.787 1.00 89.06 283 THR A CA 1
ATOM 2125 C C . THR A 1 283 ? 5.013 -7.939 7.816 1.00 89.06 283 THR A C 1
ATOM 2127 O O . THR A 1 283 ? 5.283 -7.745 8.992 1.00 89.06 283 THR A O 1
ATOM 2130 N N . GLY A 1 284 ? 3.782 -8.249 7.402 1.00 87.12 284 GLY A N 1
ATOM 2131 C CA . GLY A 1 284 ? 2.645 -8.417 8.308 1.00 87.12 284 GLY A CA 1
ATOM 2132 C C . GLY A 1 284 ? 2.894 -9.523 9.326 1.00 87.12 284 GLY A C 1
ATOM 2133 O O . GLY A 1 284 ? 2.866 -9.267 10.523 1.00 87.12 284 GLY A O 1
ATOM 2134 N N . TRP A 1 285 ? 3.292 -10.711 8.858 1.00 87.75 285 TRP A N 1
ATOM 2135 C CA . TRP A 1 285 ? 3.672 -11.816 9.742 1.00 87.75 285 TRP A CA 1
ATOM 2136 C C . TRP A 1 285 ? 4.774 -11.415 10.736 1.00 87.75 285 TRP A C 1
ATOM 2138 O O . TRP A 1 285 ? 4.693 -11.742 11.919 1.00 87.75 285 TRP A O 1
ATOM 2148 N N . SER A 1 286 ? 5.787 -10.675 10.273 1.00 84.62 286 SER A N 1
ATOM 2149 C CA . SER A 1 286 ? 6.851 -10.147 11.127 1.00 84.62 286 SER A CA 1
ATOM 2150 C C . SER A 1 286 ? 6.329 -9.148 12.155 1.00 84.62 286 SER A C 1
ATOM 2152 O O . SER A 1 286 ? 6.836 -9.151 13.267 1.00 84.62 286 SER A O 1
ATOM 2154 N N . LEU A 1 287 ? 5.380 -8.280 11.809 1.00 79.31 287 LEU A N 1
ATOM 2155 C CA . LEU A 1 287 ? 4.800 -7.322 12.754 1.00 79.31 287 LEU A CA 1
ATOM 2156 C C . LEU A 1 287 ? 3.970 -8.029 13.833 1.00 79.31 287 LEU A C 1
ATOM 2158 O O . LEU A 1 287 ? 4.004 -7.598 14.982 1.00 79.31 287 LEU A O 1
ATOM 2162 N N . ASP A 1 288 ? 3.309 -9.133 13.482 1.00 79.31 288 ASP A N 1
ATOM 2163 C CA . ASP A 1 288 ? 2.507 -9.929 14.417 1.00 79.31 288 ASP A CA 1
ATOM 2164 C C . ASP A 1 288 ? 3.369 -10.776 15.376 1.00 79.31 288 ASP A C 1
ATOM 2166 O O . ASP A 1 288 ? 2.986 -10.994 16.524 1.00 79.31 288 ASP A O 1
ATOM 2170 N N . HIS A 1 289 ? 4.529 -11.275 14.922 1.00 76.25 289 HIS A N 1
ATOM 2171 C CA . HIS A 1 289 ? 5.330 -12.267 15.666 1.00 76.25 289 HIS A CA 1
ATOM 2172 C C . HIS A 1 289 ? 6.660 -11.738 16.209 1.00 76.25 289 HIS A C 1
ATOM 2174 O O . HIS A 1 289 ? 7.158 -12.235 17.222 1.00 76.25 289 HIS A O 1
ATOM 2180 N N . LEU A 1 290 ? 7.282 -10.771 15.533 1.00 70.00 290 LEU A N 1
ATOM 2181 C CA . LEU A 1 290 ? 8.533 -10.159 15.970 1.00 70.00 290 LEU A CA 1
ATOM 2182 C C . LEU A 1 290 ? 8.182 -8.847 16.669 1.00 70.00 290 LEU A C 1
ATOM 2184 O O . LEU A 1 290 ? 8.063 -7.806 16.030 1.00 70.00 290 LEU A O 1
ATOM 2188 N N . GLU A 1 291 ? 7.996 -8.910 17.990 1.00 55.47 291 GLU A N 1
ATOM 2189 C CA . GLU A 1 291 ? 7.677 -7.749 18.827 1.00 55.47 291 GLU A CA 1
ATOM 2190 C C . GLU A 1 291 ? 8.651 -6.585 18.559 1.00 55.47 291 GLU A C 1
ATOM 2192 O O . GLU A 1 291 ? 9.807 -6.579 19.000 1.00 55.47 291 GLU A O 1
ATOM 2197 N N . VAL A 1 292 ? 8.184 -5.561 17.841 1.00 52.75 292 VAL A N 1
ATOM 2198 C CA . VAL A 1 292 ? 8.972 -4.363 17.550 1.00 52.75 292 VAL A CA 1
ATOM 2199 C C . VAL A 1 292 ? 9.083 -3.531 18.835 1.00 52.75 292 VAL A C 1
ATOM 2201 O O . VAL A 1 292 ? 8.244 -2.687 19.132 1.00 52.75 292 VAL A O 1
ATOM 2204 N N . ASN A 1 293 ? 10.182 -3.756 19.566 1.00 45.78 293 ASN A N 1
ATOM 2205 C CA . ASN A 1 293 ? 10.700 -3.043 20.747 1.00 45.78 293 ASN A CA 1
ATOM 2206 C C . ASN A 1 293 ? 10.296 -3.578 22.136 1.00 45.78 293 ASN A C 1
ATOM 2208 O O . ASN A 1 293 ? 9.417 -3.048 22.821 1.00 45.78 293 ASN A O 1
ATOM 2212 N N . HIS A 1 294 ? 11.139 -4.471 22.665 1.00 42.62 294 HIS A N 1
ATOM 2213 C CA . HIS A 1 294 ? 11.195 -4.879 24.079 1.00 42.62 294 HIS A CA 1
ATOM 2214 C C . HIS A 1 294 ? 11.395 -3.738 25.105 1.00 42.62 294 HIS A C 1
ATOM 2216 O O . HIS A 1 294 ? 11.263 -3.966 26.309 1.00 42.62 294 HIS A O 1
ATOM 2222 N N . HIS A 1 295 ? 11.675 -2.501 24.683 1.00 41.97 295 HIS A N 1
ATOM 2223 C CA . HIS A 1 295 ? 11.792 -1.363 25.603 1.00 41.97 295 HIS A CA 1
ATOM 2224 C C . HIS A 1 295 ? 10.484 -0.597 25.825 1.00 41.97 295 HIS A C 1
ATOM 2226 O O . HIS A 1 295 ? 10.299 -0.030 26.902 1.00 41.97 295 HIS A O 1
ATOM 2232 N N . PHE A 1 296 ? 9.552 -0.618 24.869 1.00 38.62 296 PHE A N 1
ATOM 2233 C CA . PHE A 1 296 ? 8.289 0.112 25.001 1.00 38.62 296 PHE A CA 1
ATOM 2234 C C . PHE A 1 296 ? 7.249 -0.714 25.766 1.00 38.62 296 PHE A C 1
ATOM 2236 O O . PHE A 1 296 ? 6.582 -0.197 26.658 1.00 38.62 296 PHE A O 1
ATOM 2243 N N . LEU A 1 297 ? 7.207 -2.031 25.534 1.00 40.84 297 LEU A N 1
ATOM 2244 C CA . LEU A 1 297 ? 6.293 -2.936 26.234 1.00 40.84 297 LEU A CA 1
ATOM 2245 C C . LEU A 1 297 ? 6.627 -3.121 27.715 1.00 40.84 297 LEU A C 1
ATOM 2247 O O . LEU A 1 297 ? 5.723 -3.389 28.489 1.00 40.84 297 LEU A O 1
ATOM 2251 N N . ARG A 1 298 ? 7.876 -2.944 28.168 1.00 36.72 298 ARG A N 1
ATOM 2252 C CA . ARG A 1 298 ? 8.196 -3.073 29.604 1.00 36.72 298 ARG A CA 1
ATOM 2253 C C . ARG A 1 298 ? 7.802 -1.834 30.410 1.00 36.72 298 ARG A C 1
ATOM 2255 O O . ARG A 1 298 ? 7.357 -1.976 31.541 1.00 36.72 298 ARG A O 1
ATOM 2262 N N . TYR A 1 299 ? 7.914 -0.641 29.822 1.00 36.31 299 TYR A N 1
ATOM 2263 C CA . TYR A 1 299 ? 7.450 0.602 30.450 1.00 36.31 299 TYR A CA 1
ATOM 2264 C C . TYR A 1 299 ? 5.927 0.753 30.325 1.00 36.31 299 TYR A C 1
ATOM 2266 O O . TYR A 1 299 ? 5.273 1.177 31.273 1.00 36.31 299 TYR A O 1
ATOM 2274 N N . ARG A 1 300 ? 5.343 0.294 29.207 1.00 35.12 300 ARG A N 1
ATOM 2275 C CA . ARG A 1 300 ? 3.894 0.173 29.023 1.00 35.12 300 ARG A CA 1
ATOM 2276 C C . ARG A 1 300 ? 3.302 -0.950 29.886 1.00 35.12 300 ARG A C 1
ATOM 2278 O O . ARG A 1 300 ? 2.296 -0.721 30.509 1.00 35.12 300 ARG A O 1
ATOM 2285 N N . ARG A 1 301 ? 3.953 -2.085 30.140 1.00 35.84 301 ARG A N 1
ATOM 2286 C CA . ARG A 1 301 ? 3.456 -3.081 31.123 1.00 35.84 301 ARG A CA 1
ATOM 2287 C C . ARG A 1 301 ? 3.452 -2.558 32.575 1.00 35.84 301 ARG A C 1
ATOM 2289 O O . ARG A 1 301 ? 2.781 -3.133 33.421 1.00 35.84 301 ARG A O 1
ATOM 2296 N N . ILE A 1 302 ? 4.186 -1.476 32.863 1.00 41.81 302 ILE A N 1
ATOM 2297 C CA . ILE A 1 302 ? 4.242 -0.833 34.189 1.00 41.81 302 ILE A CA 1
ATOM 2298 C C . ILE A 1 302 ? 3.327 0.410 34.271 1.00 41.81 302 ILE A C 1
ATOM 2300 O O . ILE A 1 302 ? 2.779 0.674 35.336 1.00 41.81 302 ILE A O 1
ATOM 2304 N N . LEU A 1 303 ? 3.118 1.154 33.174 1.00 40.25 303 LEU A N 1
ATOM 2305 C CA . LEU A 1 303 ? 2.237 2.341 33.123 1.00 40.25 303 LEU A CA 1
ATOM 2306 C C . LEU A 1 303 ? 0.849 2.079 32.506 1.00 40.25 303 LEU A C 1
ATOM 2308 O O . LEU A 1 303 ? -0.117 2.733 32.875 1.00 40.25 303 LEU A O 1
ATOM 2312 N N . ASP A 1 304 ? 0.740 1.093 31.622 1.00 39.41 304 ASP A N 1
ATOM 2313 C CA . ASP A 1 304 ? -0.481 0.487 31.064 1.00 39.41 304 ASP A CA 1
ATOM 2314 C C . ASP A 1 304 ? -0.889 -0.735 31.899 1.00 39.41 304 ASP A C 1
ATOM 2316 O O . ASP A 1 304 ? -1.391 -1.744 31.417 1.00 39.41 304 ASP A O 1
ATOM 2320 N N . MET A 1 305 ? -0.764 -0.581 33.216 1.00 37.56 305 MET A N 1
ATOM 2321 C CA . MET A 1 305 ? -1.765 -1.112 34.133 1.00 37.56 305 MET A CA 1
ATOM 2322 C C . MET A 1 305 ? -3.107 -0.359 33.981 1.00 37.56 305 MET A C 1
ATOM 2324 O O . MET A 1 305 ? -3.863 -0.237 34.946 1.00 37.56 305 MET A O 1
ATOM 2328 N N . SER A 1 306 ? -3.484 0.079 32.770 1.00 41.66 306 SER A N 1
ATOM 2329 C CA . SER A 1 306 ? -4.880 -0.066 32.389 1.00 41.66 306 SER A CA 1
ATOM 2330 C C . SER A 1 306 ? -5.072 -1.566 32.175 1.00 41.66 306 SER A C 1
ATOM 2332 O O . SER A 1 306 ? -4.983 -2.125 31.089 1.00 41.66 306 SER A O 1
ATOM 2334 N N . PHE A 1 307 ? -5.263 -2.277 33.287 1.00 35.47 307 PHE A N 1
ATOM 2335 C CA . PHE A 1 307 ? -6.014 -3.510 33.204 1.00 35.47 307 PHE A CA 1
ATOM 2336 C C . PHE A 1 307 ? -7.259 -3.136 32.391 1.00 35.47 307 PHE A C 1
ATOM 2338 O O . PHE A 1 307 ? -8.051 -2.316 32.866 1.00 35.47 307 PHE A O 1
ATOM 2345 N N . GLN A 1 308 ? -7.418 -3.658 31.172 1.00 39.16 308 GLN A N 1
ATOM 2346 C CA . GLN A 1 308 ? -8.732 -3.701 30.543 1.00 39.16 308 GLN A CA 1
ATOM 2347 C C . GLN A 1 308 ? -9.558 -4.650 31.409 1.00 39.16 308 GLN A C 1
ATOM 2349 O O . GLN A 1 308 ? -9.678 -5.845 31.156 1.00 39.16 308 GLN A O 1
ATOM 2354 N N . LYS A 1 309 ? -10.022 -4.108 32.534 1.00 33.72 309 LYS A N 1
ATOM 2355 C CA . LYS A 1 309 ? -10.973 -4.734 33.427 1.00 33.72 309 LYS A CA 1
ATOM 2356 C C . LYS A 1 309 ? -12.288 -4.629 32.688 1.00 33.72 309 LYS A C 1
ATOM 2358 O O . LYS A 1 309 ? -12.886 -3.558 32.633 1.00 33.72 309 LYS A O 1
ATOM 2363 N N . ARG A 1 310 ? -12.672 -5.728 32.062 1.00 49.81 310 ARG A N 1
ATOM 2364 C CA . ARG A 1 310 ? -14.042 -5.953 31.628 1.00 49.81 310 ARG A CA 1
ATOM 2365 C C . ARG A 1 310 ? -14.761 -6.743 32.713 1.00 49.81 310 ARG A C 1
ATOM 2367 O O . ARG A 1 310 ? -14.112 -7.384 33.543 1.00 49.81 310 ARG A O 1
ATOM 2374 N N . ILE A 1 311 ? -16.081 -6.664 32.720 1.00 55.19 311 ILE A N 1
ATOM 2375 C CA . ILE A 1 311 ? -16.888 -7.605 33.487 1.00 55.19 311 ILE A CA 1
ATOM 2376 C C . ILE A 1 311 ? -16.789 -8.928 32.727 1.00 55.19 311 ILE A C 1
ATOM 2378 O O . ILE A 1 311 ? -17.149 -8.984 31.559 1.00 55.19 311 ILE A O 1
ATOM 2382 N N . ASP A 1 312 ? -16.195 -9.941 33.350 1.00 46.69 312 ASP A N 1
ATOM 2383 C CA . ASP A 1 312 ? -16.040 -11.267 32.742 1.00 46.69 312 ASP A CA 1
ATOM 2384 C C . ASP A 1 312 ? -17.381 -12.007 32.792 1.00 46.69 312 ASP A C 1
ATOM 2386 O O . ASP A 1 312 ? -17.956 -12.351 31.763 1.00 46.69 312 ASP A O 1
ATOM 2390 N N . HIS A 1 313 ? -17.948 -12.104 33.993 1.00 58.00 313 HIS A N 1
ATOM 2391 C CA . HIS A 1 313 ? -19.287 -12.619 34.223 1.00 58.00 313 HIS A CA 1
ATOM 2392 C C . HIS A 1 313 ? -19.946 -11.949 35.439 1.00 58.00 313 HIS A C 1
ATOM 2394 O O . HIS A 1 313 ? -19.266 -11.406 36.317 1.00 58.00 313 HIS A O 1
ATOM 2400 N N . VAL A 1 314 ? -21.279 -11.994 35.498 1.00 70.00 314 VAL A N 1
ATOM 2401 C CA . VAL A 1 314 ? -22.083 -11.653 36.681 1.00 70.00 314 VAL A CA 1
ATOM 2402 C C . VAL A 1 314 ? -22.721 -12.933 37.215 1.00 70.00 314 VAL A C 1
ATOM 2404 O O . VAL A 1 314 ? -23.559 -13.534 36.547 1.00 70.00 314 VAL A O 1
ATOM 2407 N N . GLY A 1 315 ? -22.316 -13.345 38.418 1.00 64.50 315 GLY A N 1
ATOM 2408 C CA . GLY A 1 315 ? -22.864 -14.517 39.099 1.00 64.50 315 GLY A CA 1
ATOM 2409 C C . GLY A 1 315 ? -24.181 -14.210 39.813 1.00 64.50 315 GLY A C 1
ATOM 2410 O O . GLY A 1 315 ? -24.220 -13.343 40.690 1.00 64.50 315 GLY A O 1
ATOM 2411 N N . ILE A 1 316 ? -25.243 -14.943 39.480 1.00 74.38 316 ILE A N 1
ATOM 2412 C CA . ILE A 1 316 ? -26.570 -14.849 40.097 1.00 74.38 316 ILE A CA 1
ATOM 2413 C C . ILE A 1 316 ? -26.889 -16.187 40.764 1.00 74.38 316 ILE A C 1
ATOM 2415 O O . ILE A 1 316 ? -27.001 -17.224 40.110 1.00 74.38 316 ILE A O 1
ATOM 2419 N N . ALA A 1 317 ? -27.033 -16.174 42.089 1.00 71.81 317 ALA A N 1
ATOM 2420 C CA . ALA A 1 317 ? -27.462 -17.352 42.833 1.00 71.81 317 ALA A CA 1
ATOM 2421 C C . ALA A 1 317 ? -28.974 -17.554 42.666 1.00 71.81 317 ALA A C 1
ATOM 2423 O O . ALA A 1 317 ? -29.744 -16.626 42.902 1.00 71.81 317 ALA A O 1
ATOM 2424 N N . VAL A 1 318 ? -29.390 -18.761 42.282 1.00 73.94 318 VAL A N 1
ATOM 2425 C CA . VAL A 1 318 ? -30.782 -19.083 41.929 1.00 73.94 318 VAL A CA 1
ATOM 2426 C C . VAL A 1 318 ? -31.293 -20.290 42.709 1.00 73.94 318 VAL A C 1
ATOM 2428 O O . VAL A 1 318 ? -30.527 -21.191 43.066 1.00 73.94 318 VAL A O 1
ATOM 2431 N N . ARG A 1 319 ? -32.604 -20.329 42.969 1.00 76.88 319 ARG A N 1
ATOM 2432 C CA . ARG A 1 319 ? -33.271 -21.478 43.604 1.00 76.88 319 ARG A CA 1
ATOM 2433 C C . ARG A 1 319 ? -33.607 -22.580 42.609 1.00 76.88 319 ARG A C 1
ATOM 2435 O O . ARG A 1 319 ? -33.442 -23.751 42.940 1.00 76.88 319 ARG A O 1
ATOM 2442 N N . ASP A 1 320 ? -34.066 -22.203 41.418 1.00 81.44 320 ASP A N 1
ATOM 2443 C CA . ASP A 1 320 ? -34.485 -23.127 40.362 1.00 81.44 320 ASP A CA 1
ATOM 2444 C C . ASP A 1 320 ? -33.882 -22.713 39.014 1.00 81.44 320 ASP A C 1
ATOM 2446 O O . ASP A 1 320 ? -34.296 -21.741 38.383 1.00 81.44 320 ASP A O 1
ATOM 2450 N N . LEU A 1 321 ? -32.876 -23.467 38.579 1.00 81.19 321 LEU A N 1
ATOM 2451 C CA . LEU A 1 321 ? -32.084 -23.182 37.391 1.00 81.19 321 LEU A CA 1
ATOM 2452 C C . LEU A 1 321 ? -32.936 -23.239 36.122 1.00 81.19 321 LEU A C 1
ATOM 2454 O O . LEU A 1 321 ? -32.728 -22.434 35.224 1.00 81.19 321 LEU A O 1
ATOM 2458 N N . GLU A 1 322 ? -33.916 -24.142 36.037 1.00 86.81 322 GLU A N 1
ATOM 2459 C CA . GLU A 1 322 ? -34.755 -24.272 34.839 1.00 86.81 322 GLU A CA 1
ATOM 2460 C C . GLU A 1 322 ? -35.700 -23.085 34.656 1.00 86.81 322 GLU A C 1
ATOM 2462 O O . GLU A 1 322 ? -35.871 -22.581 33.547 1.00 86.81 322 GLU A O 1
ATOM 2467 N N . THR A 1 323 ? -36.316 -22.621 35.739 1.00 84.25 323 THR A N 1
ATOM 2468 C CA . THR A 1 323 ? -37.218 -21.468 35.722 1.00 84.25 323 THR A CA 1
ATOM 2469 C C . THR A 1 323 ? -36.455 -20.200 35.386 1.00 84.25 323 THR A C 1
ATOM 2471 O O . THR A 1 323 ? -36.900 -19.430 34.533 1.00 84.25 323 THR A O 1
ATOM 2474 N N . THR A 1 324 ? -35.274 -20.023 35.977 1.00 84.81 324 THR A N 1
ATOM 2475 C CA . THR A 1 324 ? -34.436 -18.863 35.687 1.00 84.81 324 THR A CA 1
ATOM 2476 C C . THR A 1 324 ? -33.871 -18.911 34.269 1.00 84.81 324 THR A C 1
ATOM 2478 O O . THR A 1 324 ? -33.885 -17.896 33.579 1.00 84.81 324 THR A O 1
ATOM 2481 N N . LEU A 1 325 ? -33.475 -20.082 33.762 1.00 84.88 325 LEU A N 1
ATOM 2482 C CA . LEU A 1 325 ? -33.026 -20.212 32.374 1.00 84.88 325 LEU A CA 1
ATOM 2483 C C . LEU A 1 325 ? -34.116 -19.848 31.368 1.00 84.88 325 LEU A C 1
ATOM 2485 O O . LEU A 1 325 ? -33.822 -19.119 30.423 1.00 84.88 325 LEU A O 1
ATOM 2489 N N . ARG A 1 326 ? -35.366 -20.282 31.573 1.00 86.06 326 ARG A N 1
ATOM 2490 C CA . ARG A 1 326 ? -36.483 -19.857 30.710 1.00 86.06 326 ARG A CA 1
ATOM 2491 C C . ARG A 1 326 ? -36.650 -18.343 30.719 1.00 86.06 326 ARG A C 1
ATOM 2493 O O . ARG A 1 326 ? -36.720 -17.742 29.659 1.00 86.06 326 ARG A O 1
ATOM 2500 N N . PHE A 1 327 ? -36.625 -17.711 31.891 1.00 85.25 327 PHE A N 1
ATOM 2501 C CA . PHE A 1 327 ? -36.725 -16.253 31.985 1.00 85.25 327 PHE A CA 1
ATOM 2502 C C . PHE A 1 327 ? -35.608 -15.547 31.196 1.00 85.25 327 PHE A C 1
ATOM 2504 O O . PHE A 1 327 ? -35.875 -14.697 30.346 1.00 85.25 327 PHE A O 1
ATOM 2511 N N . TYR A 1 328 ? -34.350 -15.925 31.424 1.00 84.19 328 TYR A N 1
ATOM 2512 C CA . TYR A 1 328 ? -33.217 -15.258 30.784 1.00 84.19 328 TYR A CA 1
ATOM 2513 C C . TYR A 1 328 ? -33.116 -15.535 29.277 1.00 84.19 328 TYR A C 1
ATOM 2515 O O . TYR A 1 328 ? -32.642 -14.680 28.533 1.00 84.19 328 TYR A O 1
ATOM 2523 N N . THR A 1 329 ? -33.593 -16.685 28.805 1.00 83.31 329 THR A N 1
ATOM 2524 C CA . THR A 1 329 ? -33.564 -17.027 27.375 1.00 83.31 329 THR A CA 1
ATOM 2525 C C . THR A 1 329 ? -34.780 -16.500 26.613 1.00 83.31 329 THR A C 1
ATOM 2527 O O . THR A 1 329 ? -34.629 -15.936 25.534 1.00 83.31 329 THR A O 1
ATOM 2530 N N . GLU A 1 330 ? -35.983 -16.615 27.175 1.00 84.44 330 GLU A N 1
ATOM 2531 C CA . GLU A 1 330 ? -37.238 -16.288 26.485 1.00 84.44 330 GLU A CA 1
ATOM 2532 C C . GLU A 1 330 ? -37.651 -14.821 26.678 1.00 84.44 330 GLU A C 1
ATOM 2534 O O . GLU A 1 330 ? -38.193 -14.204 25.760 1.00 84.44 330 GLU A O 1
ATOM 2539 N N . ILE A 1 331 ? -37.383 -14.239 27.854 1.00 83.38 331 ILE A N 1
ATOM 2540 C CA . ILE A 1 331 ? -37.775 -12.858 28.175 1.00 83.38 331 ILE A CA 1
ATOM 2541 C C . ILE A 1 331 ? -36.605 -11.908 27.953 1.00 83.38 331 ILE A C 1
ATOM 2543 O O . ILE A 1 331 ? -36.765 -10.923 27.237 1.00 83.38 331 ILE A O 1
ATOM 2547 N N . VAL A 1 332 ? -35.427 -12.195 28.513 1.00 81.88 332 VAL A N 1
ATOM 2548 C CA . VAL A 1 332 ? -34.252 -11.313 28.358 1.00 81.88 332 VAL A CA 1
ATOM 2549 C C . VAL A 1 332 ? -33.568 -11.502 26.995 1.00 81.88 332 VAL A C 1
ATOM 2551 O O . VAL A 1 332 ? -33.009 -10.546 26.466 1.00 81.88 332 VAL A O 1
ATOM 2554 N N . GLY A 1 333 ? -33.670 -12.691 26.389 1.00 80.25 333 GLY A N 1
ATOM 2555 C CA . GLY A 1 333 ? -33.146 -12.970 25.045 1.00 80.25 333 GLY A CA 1
ATOM 2556 C C . GLY A 1 333 ? -31.698 -13.469 25.008 1.00 80.25 333 GLY A C 1
ATOM 2557 O O . GLY A 1 333 ? -31.034 -13.333 23.982 1.00 80.25 333 GLY A O 1
ATOM 2558 N N . LEU A 1 334 ? -31.185 -14.014 26.113 1.00 83.44 334 LEU A N 1
ATOM 2559 C CA . LEU A 1 334 ? -29.851 -14.612 26.162 1.00 83.44 334 LEU A CA 1
ATOM 2560 C C . LEU A 1 334 ? -29.826 -16.022 25.561 1.00 83.44 334 LEU A C 1
ATOM 2562 O O . LEU A 1 334 ? -30.816 -16.749 25.569 1.00 83.44 334 LEU A O 1
ATOM 2566 N N . GLU A 1 335 ? -28.650 -16.451 25.120 1.00 81.75 335 GLU A N 1
ATOM 2567 C CA . GLU A 1 335 ? -28.400 -17.817 24.666 1.00 81.75 335 GLU A CA 1
ATOM 2568 C C . GLU A 1 335 ? -27.707 -18.622 25.770 1.00 81.75 335 GLU A C 1
ATOM 2570 O O . GLU A 1 335 ? -26.734 -18.163 26.372 1.00 81.75 335 GLU A O 1
ATOM 2575 N N . LEU A 1 336 ? -28.186 -19.843 26.028 1.00 82.31 336 LEU A N 1
ATOM 2576 C CA . LEU A 1 336 ? -27.504 -20.792 26.908 1.00 82.31 336 LEU A CA 1
ATOM 2577 C C . LEU A 1 336 ? -26.257 -21.338 26.199 1.00 82.31 336 LEU A C 1
ATOM 2579 O O . LEU A 1 336 ? -26.382 -22.046 25.200 1.00 82.31 336 LEU A O 1
ATOM 2583 N N . LYS A 1 337 ? -25.072 -21.052 26.742 1.00 77.06 337 LYS A N 1
ATOM 2584 C CA . LYS A 1 337 ? -23.791 -21.506 26.189 1.00 77.06 337 LYS A CA 1
ATOM 2585 C C . LYS A 1 337 ? -23.390 -22.887 26.687 1.00 77.06 337 LYS A C 1
ATOM 2587 O O . LYS A 1 337 ? -23.057 -23.757 25.888 1.00 77.06 337 LYS A O 1
ATOM 2592 N N . ASP A 1 338 ? -23.404 -23.075 28.005 1.00 75.25 338 ASP A N 1
ATOM 2593 C CA . ASP A 1 338 ? -22.956 -24.318 28.631 1.00 75.25 338 ASP A CA 1
ATOM 2594 C C . ASP A 1 338 ? -23.651 -24.570 29.977 1.00 75.25 338 ASP A C 1
ATOM 2596 O O . ASP A 1 338 ? -24.171 -23.650 30.620 1.00 75.25 338 ASP A O 1
ATOM 2600 N N . ARG A 1 339 ? -23.651 -25.837 30.400 1.00 81.50 339 ARG A N 1
ATOM 2601 C CA . ARG A 1 339 ? -24.117 -26.298 31.710 1.00 81.50 339 ARG A CA 1
ATOM 2602 C C . ARG A 1 339 ? -23.086 -27.228 32.326 1.00 81.50 339 ARG A C 1
ATOM 2604 O O . ARG A 1 339 ? -22.735 -28.255 31.748 1.00 81.50 339 ARG A O 1
ATOM 2611 N N . VAL A 1 340 ? -22.670 -26.916 33.549 1.00 72.12 340 VAL A N 1
ATOM 2612 C CA . VAL A 1 340 ? -21.618 -27.669 34.235 1.00 72.12 340 VAL A CA 1
ATOM 2613 C C . VAL A 1 340 ? -22.023 -27.953 35.676 1.00 72.12 340 VAL A C 1
ATOM 2615 O O . VAL A 1 340 ? -22.483 -27.077 36.405 1.00 72.12 340 VAL A O 1
ATOM 2618 N N . THR A 1 341 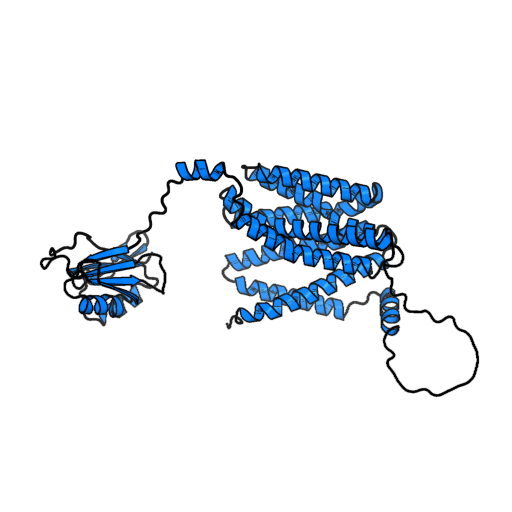? -21.813 -29.192 36.119 1.00 75.38 341 THR A N 1
ATOM 2619 C CA . THR A 1 341 ? -21.865 -29.528 37.544 1.00 75.38 341 THR A CA 1
ATOM 2620 C C . THR A 1 341 ? -20.513 -29.204 38.168 1.00 75.38 341 THR A C 1
ATOM 2622 O O . THR A 1 341 ? -19.480 -29.709 37.727 1.00 75.38 341 THR A O 1
ATOM 2625 N N . HIS A 1 342 ? -20.513 -28.366 39.201 1.00 61.44 342 HIS A N 1
ATOM 2626 C CA . HIS A 1 342 ? -19.299 -27.978 39.907 1.00 61.44 342 HIS A CA 1
ATOM 2627 C C . HIS A 1 342 ? -18.601 -29.198 40.535 1.00 61.44 342 HIS A C 1
ATOM 2629 O O . HIS A 1 342 ? -19.221 -30.216 40.842 1.00 61.44 342 HIS A O 1
ATOM 2635 N N . THR A 1 343 ? -17.300 -29.078 40.806 1.00 49.22 343 THR A N 1
ATOM 2636 C CA . THR A 1 343 ? -16.442 -30.171 41.312 1.00 49.22 343 THR A CA 1
ATOM 2637 C C . THR A 1 343 ? -16.907 -30.804 42.630 1.00 49.22 343 THR A C 1
ATOM 2639 O O . THR A 1 343 ? -16.512 -31.924 42.946 1.00 49.22 343 THR A O 1
ATOM 2642 N N . ASN A 1 344 ? -17.763 -30.119 43.392 1.00 54.78 344 ASN A N 1
ATOM 2643 C CA . ASN A 1 344 ? -18.351 -30.627 44.633 1.00 54.78 344 ASN A CA 1
ATOM 2644 C C . ASN A 1 344 ? -19.608 -31.495 44.422 1.00 54.78 344 ASN A C 1
ATOM 2646 O O . ASN A 1 344 ? -20.141 -32.015 45.398 1.00 54.78 344 ASN A O 1
ATOM 2650 N N . GLY A 1 345 ? -20.097 -31.637 43.185 1.00 61.81 345 GLY A N 1
ATOM 2651 C CA . GLY A 1 345 ? -21.260 -32.458 42.832 1.00 61.81 345 GLY A CA 1
ATOM 2652 C C . GLY A 1 345 ? -22.619 -31.902 43.271 1.00 61.81 345 GLY A C 1
ATOM 2653 O O . GLY A 1 345 ? -23.634 -32.543 43.018 1.00 61.81 345 GLY A O 1
ATOM 2654 N N . VAL A 1 346 ? -22.650 -30.736 43.925 1.00 70.31 346 VAL A N 1
ATOM 2655 C CA . VAL A 1 346 ? -23.868 -30.133 44.495 1.00 70.31 346 VAL A CA 1
ATOM 2656 C C . VAL A 1 346 ? -24.276 -28.875 43.733 1.00 70.31 346 VAL A C 1
ATOM 2658 O O . VAL A 1 346 ? -25.460 -28.678 43.475 1.00 70.31 346 VAL A O 1
ATOM 2661 N N . ILE A 1 347 ? -23.308 -28.038 43.349 1.00 61.06 347 ILE A N 1
ATOM 2662 C CA . ILE A 1 347 ? -23.586 -26.776 42.657 1.00 61.06 347 ILE A CA 1
ATOM 2663 C C . ILE A 1 347 ? -23.774 -27.032 41.159 1.00 61.06 347 ILE A C 1
ATOM 2665 O O . ILE A 1 347 ? -22.958 -27.710 40.531 1.00 61.06 347 ILE A O 1
ATOM 2669 N N . GLN A 1 348 ? -24.837 -26.467 40.594 1.00 76.00 348 GLN A N 1
ATOM 2670 C CA . GLN A 1 348 ? -25.103 -26.468 39.155 1.00 76.00 348 GLN A CA 1
ATOM 2671 C C . GLN A 1 348 ? -24.873 -25.065 38.599 1.00 76.00 348 GLN A C 1
ATOM 2673 O O . GLN A 1 348 ? -25.374 -24.094 39.169 1.00 76.00 348 GLN A O 1
ATOM 2678 N N . LEU A 1 349 ? -24.118 -24.987 37.505 1.00 65.25 349 LEU A N 1
ATOM 2679 C CA . LEU A 1 349 ? -23.755 -23.750 36.822 1.00 65.25 349 LEU A CA 1
ATOM 2680 C C . LEU A 1 349 ? -24.367 -23.731 35.422 1.00 65.25 349 LEU A C 1
ATOM 2682 O O . LEU A 1 349 ? -24.337 -24.746 34.718 1.00 65.25 349 LEU A O 1
ATOM 2686 N N . ALA A 1 350 ? -24.883 -22.578 35.008 1.00 75.44 350 ALA A N 1
ATOM 2687 C CA . ALA A 1 350 ? -25.235 -22.317 33.618 1.00 75.44 350 ALA A CA 1
ATOM 2688 C C . ALA A 1 350 ? -24.674 -20.968 33.172 1.00 75.44 350 ALA A C 1
ATOM 2690 O O . ALA A 1 350 ? -24.787 -19.985 33.902 1.00 75.44 350 ALA A O 1
ATOM 2691 N N . PHE A 1 351 ? -24.106 -20.931 31.970 1.00 72.81 351 PHE A N 1
ATOM 2692 C CA . PHE A 1 351 ? -23.490 -19.735 31.399 1.00 72.81 351 PHE A CA 1
ATOM 2693 C C . PHE A 1 351 ? -24.343 -19.214 30.246 1.00 72.81 351 PHE A C 1
ATOM 2695 O O . PHE A 1 351 ? -24.702 -19.982 29.348 1.00 72.81 351 PHE A O 1
ATOM 2702 N N . LEU A 1 352 ? -24.669 -17.923 30.267 1.00 74.19 352 LEU A N 1
ATOM 2703 C CA . LEU A 1 352 ? -25.471 -17.263 29.239 1.00 74.19 352 LEU A CA 1
ATOM 2704 C C . LEU A 1 352 ? -24.764 -16.037 28.657 1.00 74.19 352 LEU A C 1
ATOM 2706 O O . LEU A 1 352 ? -24.051 -15.334 29.368 1.00 74.19 352 LEU A O 1
ATOM 2710 N N . GLY A 1 353 ? -25.009 -15.746 27.378 1.00 74.81 353 GLY A N 1
ATOM 2711 C CA . GLY A 1 353 ? -24.479 -14.557 26.702 1.00 74.81 353 GLY A CA 1
ATOM 2712 C C . GLY A 1 353 ? -25.293 -14.153 25.471 1.00 74.81 353 GLY A C 1
ATOM 2713 O O . GLY A 1 353 ? -26.284 -14.799 25.135 1.00 74.81 353 GLY A O 1
ATOM 2714 N N . PHE A 1 354 ? -24.873 -13.082 24.794 1.00 70.44 354 PHE A N 1
ATOM 2715 C CA . PHE A 1 354 ? -25.500 -12.598 23.559 1.00 70.44 354 PHE A CA 1
ATOM 2716 C C . PHE A 1 354 ? -24.673 -12.970 22.321 1.00 70.44 354 PHE A C 1
ATOM 2718 O O . PHE A 1 354 ? -23.447 -12.873 22.342 1.00 70.44 354 PHE A O 1
ATOM 2725 N N . ASN A 1 355 ? -25.343 -13.308 21.212 1.00 64.44 355 ASN A N 1
ATOM 2726 C CA . ASN A 1 355 ? -24.753 -13.427 19.868 1.00 64.44 355 ASN A CA 1
ATOM 2727 C C . ASN A 1 355 ? -23.516 -14.349 19.769 1.00 64.44 355 ASN A C 1
ATOM 2729 O O . ASN A 1 355 ? -22.623 -14.092 18.958 1.00 64.44 355 ASN A O 1
ATOM 2733 N N . GLY A 1 356 ? -23.413 -15.379 20.615 1.00 57.09 356 GLY A N 1
ATOM 2734 C CA . GLY A 1 356 ? -22.226 -16.238 20.693 1.00 57.09 356 GLY A CA 1
ATOM 2735 C C . GLY A 1 356 ? -20.904 -15.517 21.021 1.00 57.09 356 GLY A C 1
ATOM 2736 O O . GLY A 1 356 ? -19.846 -16.055 20.701 1.00 57.09 356 GLY A O 1
ATOM 2737 N N . SER A 1 357 ? -20.934 -14.312 21.609 1.00 53.66 357 SER A N 1
ATOM 2738 C CA . SER A 1 357 ? -19.727 -13.553 21.974 1.00 53.66 357 SER A CA 1
ATOM 2739 C C . SER A 1 357 ? -19.222 -13.911 23.376 1.00 53.66 357 SER A C 1
ATOM 2741 O O . SER A 1 357 ? -20.016 -14.151 24.283 1.00 53.66 357 SER A O 1
ATOM 2743 N N . ASP A 1 358 ? -17.903 -13.900 23.584 1.00 55.09 358 ASP A N 1
ATOM 2744 C CA . ASP A 1 358 ? -17.249 -14.160 24.884 1.00 55.09 358 ASP A CA 1
ATOM 2745 C C . ASP A 1 358 ? -16.960 -12.866 25.676 1.00 55.09 358 ASP A C 1
ATOM 2747 O O . ASP A 1 358 ? -16.027 -12.803 26.478 1.00 55.09 358 ASP A O 1
ATOM 2751 N N . GLU A 1 359 ? -17.699 -11.781 25.410 1.00 54.47 359 GLU A N 1
ATOM 2752 C CA . GLU A 1 359 ? -17.366 -10.458 25.961 1.00 54.47 359 GLU A CA 1
ATOM 2753 C C . GLU A 1 359 ? -17.812 -10.254 27.421 1.00 54.47 359 GLU A C 1
ATOM 2755 O O . GLU A 1 359 ? -17.049 -9.685 28.207 1.00 54.47 359 GLU A O 1
ATOM 2760 N N . THR A 1 360 ? -19.022 -10.687 27.797 1.00 61.25 360 THR A N 1
ATOM 2761 C CA . THR A 1 360 ? -19.569 -10.624 29.170 1.00 61.25 360 THR A CA 1
ATOM 2762 C C . THR A 1 360 ? -20.682 -11.660 29.330 1.00 61.25 360 THR A C 1
ATOM 2764 O O . THR A 1 360 ? -21.584 -11.721 28.493 1.00 61.25 360 THR A O 1
ATOM 2767 N N . GLU A 1 361 ? -20.639 -12.451 30.403 1.00 65.00 361 GLU A N 1
ATOM 2768 C CA . GLU A 1 361 ? -21.562 -13.577 30.616 1.00 65.00 361 GLU A CA 1
ATOM 2769 C C . GLU A 1 361 ? -22.423 -13.423 31.881 1.00 65.00 361 GLU A C 1
ATOM 2771 O O . GLU A 1 361 ? -22.041 -12.764 32.848 1.00 65.00 361 GLU A O 1
ATOM 2776 N N . ILE A 1 362 ? -23.596 -14.056 31.901 1.00 74.00 362 ILE A N 1
ATOM 2777 C CA . ILE A 1 362 ? -24.358 -14.282 33.136 1.00 74.00 362 ILE A CA 1
ATOM 2778 C C . ILE A 1 362 ? -24.122 -15.724 33.578 1.00 74.00 362 ILE A C 1
ATOM 2780 O O . ILE A 1 362 ? -24.396 -16.659 32.827 1.00 74.00 362 ILE A O 1
ATOM 2784 N N . GLU A 1 363 ? -23.628 -15.897 34.802 1.00 66.00 363 GLU A N 1
ATOM 2785 C CA . GLU A 1 363 ? -23.425 -17.201 35.434 1.00 66.00 363 GLU A CA 1
ATOM 2786 C C . GLU A 1 363 ? -24.559 -17.450 36.437 1.00 66.00 363 GLU A C 1
ATOM 2788 O O . GLU A 1 363 ? -24.683 -16.750 37.440 1.00 66.00 363 GLU A O 1
ATOM 2793 N N . LEU A 1 364 ? -25.401 -18.451 36.188 1.00 74.56 364 LEU A N 1
ATOM 2794 C CA . LEU A 1 364 ? -26.455 -18.866 37.114 1.00 74.56 364 LEU A CA 1
ATOM 2795 C C . LEU A 1 364 ? -25.947 -19.988 38.019 1.00 74.56 364 LEU A C 1
ATOM 2797 O O . LEU A 1 364 ? -25.480 -21.014 37.526 1.00 74.56 364 LEU A O 1
ATOM 2801 N N . ILE A 1 365 ? -26.085 -19.818 39.336 1.00 66.00 365 ILE A N 1
ATOM 2802 C CA . ILE A 1 365 ? -25.519 -20.713 40.353 1.00 66.00 365 ILE A CA 1
ATOM 2803 C C . ILE A 1 365 ? -26.640 -21.277 41.233 1.00 66.00 365 ILE A C 1
ATOM 2805 O O . ILE A 1 365 ? -27.159 -20.585 42.109 1.00 66.00 365 ILE A O 1
ATOM 2809 N N . GLN A 1 366 ? -26.990 -22.552 41.058 1.00 74.12 366 GLN A N 1
ATOM 2810 C CA . GLN A 1 366 ? -27.931 -23.249 41.944 1.00 74.12 366 GLN A CA 1
ATOM 2811 C C . GLN A 1 366 ? -27.185 -24.094 42.985 1.00 74.12 366 GLN A C 1
ATOM 2813 O O . GLN A 1 366 ? -26.210 -24.769 42.659 1.00 74.12 366 GLN A O 1
ATOM 2818 N N . GLY A 1 367 ? -27.682 -24.121 44.227 1.00 65.50 367 GLY A N 1
ATOM 2819 C CA . GLY A 1 367 ? -27.208 -25.044 45.273 1.00 65.50 367 GLY A CA 1
ATOM 2820 C C . GLY A 1 367 ? -26.195 -24.461 46.265 1.00 65.50 367 GLY A C 1
ATOM 2821 O O . GLY A 1 367 ? -25.530 -25.217 46.969 1.00 65.50 367 GLY A O 1
ATOM 2822 N N . TYR A 1 368 ? -26.064 -23.130 46.334 1.00 59.00 368 TYR A N 1
ATOM 2823 C CA . TYR A 1 368 ? -25.167 -22.449 47.281 1.00 59.00 368 TYR A CA 1
ATOM 2824 C C . TYR A 1 368 ? -25.784 -22.280 48.688 1.00 59.00 368 TYR A C 1
ATOM 2826 O O . TYR A 1 368 ? -25.086 -22.391 49.694 1.00 59.00 368 TYR A O 1
ATOM 2834 N N . SER A 1 369 ? -27.092 -22.004 48.775 1.00 61.69 369 SER A N 1
ATOM 2835 C CA . SER A 1 369 ? -27.856 -21.843 50.025 1.00 61.69 369 SER A CA 1
ATOM 2836 C C . SER A 1 369 ? -29.358 -21.944 49.743 1.00 61.69 369 SER A C 1
ATOM 2838 O O . SER A 1 369 ? -29.823 -21.416 48.736 1.00 61.69 369 SER A O 1
ATOM 2840 N N . ASP A 1 370 ? -30.131 -22.520 50.668 1.00 61.97 370 ASP A N 1
ATOM 2841 C CA . ASP A 1 370 ? -31.605 -22.565 50.597 1.00 61.97 370 ASP A CA 1
ATOM 2842 C C . ASP A 1 370 ? -32.271 -21.224 50.974 1.00 61.97 370 ASP A C 1
ATOM 2844 O O . ASP A 1 370 ? -33.494 -21.082 50.948 1.00 61.97 370 ASP A O 1
ATOM 2848 N N . LYS A 1 371 ? -31.471 -20.229 51.378 1.00 61.03 371 LYS A N 1
ATOM 2849 C CA . LYS A 1 371 ? -31.916 -18.880 51.743 1.00 61.03 371 LYS A CA 1
ATOM 2850 C C . LYS A 1 371 ? -31.127 -17.854 50.939 1.00 61.03 371 LYS A C 1
ATOM 2852 O O . LYS A 1 371 ? -29.964 -17.597 51.260 1.00 61.03 371 LYS A O 1
ATOM 2857 N N . LEU A 1 372 ? -31.766 -17.277 49.924 1.00 61.53 372 LEU A N 1
ATOM 2858 C CA . LEU A 1 372 ? -31.287 -16.083 49.227 1.00 61.53 372 LEU A CA 1
ATOM 2859 C C . LEU A 1 372 ? -31.845 -14.835 49.942 1.00 61.53 372 LEU A C 1
ATOM 2861 O O . LEU A 1 372 ? -33.001 -14.864 50.378 1.00 61.53 372 LEU A O 1
ATOM 2865 N N . PRO A 1 373 ? -31.052 -13.768 50.139 1.00 58.41 373 PRO A N 1
ATOM 2866 C CA . PRO A 1 373 ? -31.573 -12.496 50.638 1.00 58.41 373 PRO A CA 1
ATOM 2867 C C . PRO A 1 373 ? -32.604 -11.912 49.656 1.00 58.41 373 PRO A C 1
ATOM 2869 O O . PRO A 1 373 ? -32.514 -12.148 48.457 1.00 58.41 373 PRO A O 1
ATOM 2872 N N . SER A 1 374 ? -33.590 -11.162 50.165 1.00 57.72 374 SER A N 1
ATOM 2873 C CA . SER A 1 374 ? -34.680 -10.574 49.358 1.00 57.72 374 SER A CA 1
ATOM 2874 C C . SER A 1 374 ? -34.201 -9.563 48.315 1.00 57.72 374 SER A C 1
ATOM 2876 O O . SER A 1 374 ? -34.901 -9.307 47.344 1.00 57.72 374 SER A O 1
ATOM 2878 N N . GLU A 1 375 ? -33.018 -9.001 48.539 1.00 52.81 375 GLU A N 1
ATOM 2879 C CA . GLU A 1 375 ? -32.255 -8.215 47.583 1.00 52.81 375 GLU A CA 1
ATOM 2880 C C . GLU A 1 375 ? -30.926 -8.956 47.419 1.00 52.81 375 GLU A C 1
ATOM 2882 O O . GLU A 1 375 ? -30.163 -9.103 48.382 1.00 52.81 375 GLU A O 1
ATOM 2887 N N . GLY A 1 376 ? -30.657 -9.488 46.224 1.00 49.59 376 GLY A N 1
ATOM 2888 C CA . GLY A 1 376 ? -29.311 -9.932 45.880 1.00 49.59 376 GLY A CA 1
ATOM 2889 C C . GLY A 1 376 ? -28.341 -8.769 46.100 1.00 49.59 376 GLY A C 1
ATOM 2890 O O . GLY A 1 376 ? -28.698 -7.612 45.913 1.00 49.59 376 GLY A O 1
ATOM 2891 N N . THR A 1 377 ? -27.106 -9.036 46.511 1.00 50.41 377 THR A N 1
ATOM 2892 C CA . THR A 1 377 ? -26.085 -8.028 46.869 1.00 50.41 377 THR A CA 1
ATOM 2893 C C . THR A 1 377 ? -25.709 -7.050 45.725 1.00 50.41 377 THR A C 1
ATOM 2895 O O . THR A 1 377 ? -24.794 -6.242 45.877 1.00 50.41 377 THR A O 1
ATOM 2898 N N . VAL A 1 378 ? -26.394 -7.119 44.578 1.00 53.62 378 VAL A N 1
ATOM 2899 C CA . VAL A 1 378 ? -26.265 -6.283 43.381 1.00 53.62 378 VAL A CA 1
ATOM 2900 C C . VAL A 1 378 ? -27.597 -5.555 43.148 1.00 53.62 378 VAL A C 1
ATOM 2902 O O . VAL A 1 378 ? -28.622 -6.198 42.957 1.00 53.62 378 VAL A O 1
ATOM 2905 N N . HIS A 1 379 ? -27.575 -4.216 43.153 1.00 48.31 379 HIS A N 1
ATOM 2906 C CA . HIS A 1 379 ? -28.773 -3.373 43.015 1.00 48.31 379 HIS A CA 1
ATOM 2907 C C . HIS A 1 379 ? -29.457 -3.516 41.639 1.00 48.31 379 HIS A C 1
ATOM 2909 O O . HIS A 1 379 ? -30.675 -3.591 41.597 1.00 48.31 379 HIS A O 1
ATOM 2915 N N . HIS A 1 380 ? -28.693 -3.573 40.537 1.00 57.91 380 HIS A N 1
ATOM 2916 C CA . HIS A 1 380 ? -29.123 -3.989 39.188 1.00 57.91 380 HIS A CA 1
ATOM 2917 C C . HIS A 1 380 ? -27.900 -4.246 38.290 1.00 57.91 380 HIS A C 1
ATOM 2919 O O . HIS A 1 380 ? -26.790 -3.817 38.619 1.00 57.91 380 HIS A O 1
ATOM 2925 N N . PHE A 1 381 ? -28.101 -4.892 37.139 1.00 70.00 381 PHE A N 1
ATOM 2926 C CA . PHE A 1 381 ? -27.157 -4.881 36.014 1.00 70.00 381 PHE A CA 1
ATOM 2927 C C . PHE A 1 381 ? -27.870 -4.407 34.740 1.00 70.00 381 PHE A C 1
ATOM 2929 O O . PHE A 1 381 ? -29.079 -4.598 34.598 1.00 70.00 381 PHE A O 1
ATOM 2936 N N . ALA A 1 382 ? -27.120 -3.764 33.841 1.00 60.12 382 ALA A N 1
ATOM 2937 C CA . ALA A 1 382 ? -27.672 -3.085 32.674 1.00 60.12 382 ALA A CA 1
ATOM 2938 C C . ALA A 1 382 ? -27.305 -3.759 31.357 1.00 60.12 382 ALA A C 1
ATOM 2940 O O . ALA A 1 382 ? -26.142 -4.084 31.110 1.00 60.12 382 ALA A O 1
ATOM 2941 N N . ILE A 1 383 ? -28.309 -3.907 30.500 1.00 72.50 383 ILE A N 1
ATOM 2942 C CA . ILE A 1 383 ? -28.211 -4.458 29.155 1.00 72.50 383 ILE A CA 1
ATOM 2943 C C . ILE A 1 383 ? -28.436 -3.320 28.165 1.00 72.50 383 ILE A C 1
ATOM 2945 O O . ILE A 1 383 ? -29.443 -2.612 28.221 1.00 72.50 383 ILE A O 1
ATOM 2949 N N . HIS A 1 384 ? -27.488 -3.139 27.249 1.00 73.00 384 HIS A N 1
ATOM 2950 C CA . HIS A 1 384 ? -27.635 -2.152 26.190 1.00 73.00 384 HIS A CA 1
ATOM 2951 C C . HIS A 1 384 ? -28.554 -2.668 25.079 1.00 73.00 384 HIS A C 1
ATOM 2953 O O . HIS A 1 384 ? -28.385 -3.800 24.628 1.00 73.00 384 HIS A O 1
ATOM 2959 N N . VAL A 1 385 ? -29.478 -1.827 24.612 1.00 66.50 385 VAL A N 1
ATOM 2960 C CA . VAL A 1 385 ? -30.358 -2.118 23.472 1.00 66.50 385 VAL A CA 1
ATOM 2961 C C . VAL A 1 385 ? -30.328 -0.990 22.443 1.00 66.50 385 VAL A C 1
ATOM 2963 O O . VAL A 1 385 ? -30.213 0.186 22.799 1.00 66.50 385 VAL A O 1
ATOM 2966 N N . ASP A 1 386 ? -30.459 -1.358 21.168 1.00 67.81 386 ASP A N 1
ATOM 2967 C CA . ASP A 1 386 ? -30.471 -0.411 20.046 1.00 67.81 386 ASP A CA 1
ATOM 2968 C C . ASP A 1 386 ? -31.805 0.358 19.940 1.00 67.81 386 ASP A C 1
ATOM 2970 O O . ASP A 1 386 ? -31.816 1.541 19.592 1.00 67.81 386 ASP A O 1
ATOM 2974 N N . ASP A 1 387 ? -32.928 -0.301 20.256 1.00 78.50 387 ASP A N 1
ATOM 2975 C CA . ASP A 1 387 ? -34.283 0.269 20.234 1.00 78.50 387 ASP A CA 1
ATOM 2976 C C . ASP A 1 387 ? -35.050 -0.099 21.513 1.00 78.50 387 ASP A C 1
ATOM 2978 O O . ASP A 1 387 ? -35.647 -1.172 21.637 1.00 78.50 387 ASP A O 1
ATOM 2982 N N . LEU A 1 388 ? -35.035 0.820 22.480 1.00 78.75 388 LEU A N 1
ATOM 2983 C CA . LEU A 1 388 ? -35.663 0.624 23.783 1.00 78.75 388 LEU A CA 1
ATOM 2984 C C . LEU A 1 388 ? -37.197 0.563 23.715 1.00 78.75 388 LEU A C 1
ATOM 2986 O O . LEU A 1 388 ? -37.809 -0.104 24.544 1.00 78.75 388 LEU A O 1
ATOM 2990 N N . GLU A 1 389 ? -37.831 1.235 22.748 1.00 83.94 389 GLU A N 1
ATOM 2991 C CA . GLU A 1 389 ? -39.295 1.228 22.598 1.00 83.94 389 GLU A CA 1
ATOM 2992 C C . GLU A 1 389 ? -39.788 -0.127 22.097 1.00 83.94 389 GLU A C 1
ATOM 2994 O O . GLU A 1 389 ? -40.774 -0.666 22.605 1.00 83.94 389 GLU A O 1
ATOM 2999 N N . SER A 1 390 ? -39.092 -0.696 21.111 1.00 80.06 390 SER A N 1
ATOM 3000 C CA . SER A 1 390 ? -39.398 -2.037 20.615 1.00 80.06 390 SER A CA 1
ATOM 3001 C C . SER A 1 390 ? -39.276 -3.076 21.732 1.00 80.06 390 SER A C 1
ATOM 3003 O O . SER A 1 390 ? -40.195 -3.871 21.935 1.00 80.06 390 SER A O 1
ATOM 3005 N N . GLU A 1 391 ? -38.187 -3.033 22.506 1.00 81.62 391 GLU A N 1
ATOM 3006 C CA . GLU A 1 391 ? -37.958 -3.984 23.601 1.00 81.62 391 GLU A CA 1
ATOM 3007 C C . GLU A 1 391 ? -38.949 -3.822 24.753 1.00 81.62 391 GLU A C 1
ATOM 3009 O O . GLU A 1 391 ? -39.479 -4.808 25.263 1.00 81.62 391 GLU A O 1
ATOM 3014 N N . TYR A 1 392 ? -39.283 -2.589 25.123 1.00 82.25 392 TYR A N 1
ATOM 3015 C CA . TYR A 1 392 ? -40.293 -2.326 26.141 1.00 82.25 392 TYR A CA 1
ATOM 3016 C C . TYR A 1 392 ? -41.678 -2.868 25.742 1.00 82.25 392 TYR A C 1
ATOM 3018 O O . TYR A 1 392 ? -42.366 -3.486 26.559 1.00 82.25 392 TYR A O 1
ATOM 3026 N N . ASN A 1 393 ? -42.081 -2.698 24.477 1.00 85.19 393 ASN A N 1
ATOM 3027 C CA . ASN A 1 393 ? -43.339 -3.254 23.971 1.00 85.19 393 ASN A CA 1
ATOM 3028 C C . ASN A 1 393 ? -43.312 -4.787 23.898 1.00 85.19 393 ASN A C 1
ATOM 3030 O O . ASN A 1 393 ? -44.298 -5.415 24.272 1.00 85.19 393 ASN A O 1
ATOM 3034 N N . ARG A 1 394 ? -42.183 -5.393 23.506 1.00 87.56 394 ARG A N 1
ATOM 3035 C CA . ARG A 1 394 ? -42.005 -6.853 23.525 1.00 87.56 394 ARG A CA 1
ATOM 3036 C C . ARG A 1 394 ? -42.172 -7.422 24.935 1.00 87.56 394 ARG A C 1
ATOM 3038 O O . ARG A 1 394 ? -42.893 -8.395 25.125 1.00 87.56 394 ARG A O 1
ATOM 3045 N N . ILE A 1 395 ? -41.537 -6.810 25.936 1.00 84.50 395 ILE A N 1
ATOM 3046 C CA . ILE A 1 395 ? -41.580 -7.305 27.320 1.00 84.50 395 ILE A CA 1
ATOM 3047 C C . ILE A 1 395 ? -42.970 -7.112 27.947 1.00 84.50 395 ILE A C 1
ATOM 3049 O O . ILE A 1 395 ? -43.399 -7.955 28.733 1.00 84.50 395 ILE A O 1
ATOM 3053 N N . LYS A 1 396 ? -43.730 -6.082 27.551 1.00 85.25 396 LYS A N 1
ATOM 3054 C CA . LYS A 1 396 ? -45.140 -5.915 27.959 1.00 85.25 396 LYS A CA 1
ATOM 3055 C C . LYS A 1 396 ? -46.056 -7.073 27.563 1.00 85.25 396 LYS A C 1
ATOM 3057 O O . LYS A 1 396 ? -47.097 -7.250 28.189 1.00 85.25 396 LYS A O 1
ATOM 3062 N N . GLU A 1 397 ? -45.699 -7.829 26.529 1.00 83.81 397 GLU A N 1
ATOM 3063 C CA . GLU A 1 397 ? -46.450 -9.009 26.087 1.00 83.81 397 GLU A CA 1
ATOM 3064 C C . GLU A 1 397 ? -46.096 -10.274 26.895 1.00 83.81 397 GLU A C 1
ATOM 3066 O O . GLU A 1 397 ? -46.702 -11.325 26.691 1.00 83.81 397 GLU A O 1
ATOM 3071 N N . THR A 1 398 ? -45.139 -10.179 27.825 1.00 82.00 398 THR A N 1
ATOM 3072 C CA . THR A 1 398 ? -44.685 -11.275 28.695 1.00 82.00 398 THR A CA 1
ATOM 3073 C C . THR A 1 398 ? -45.236 -11.149 30.120 1.00 82.00 398 THR A C 1
ATOM 3075 O O . THR A 1 398 ? -45.863 -10.156 30.480 1.00 82.00 398 THR A O 1
ATOM 3078 N N . GLU A 1 399 ? -44.972 -12.149 30.965 1.00 81.75 399 GLU A N 1
ATOM 3079 C CA . GLU A 1 399 ? -45.348 -12.142 32.389 1.00 81.75 399 GLU A CA 1
ATOM 3080 C C . GLU A 1 399 ? -44.362 -11.359 33.286 1.00 81.75 399 GLU A C 1
ATOM 3082 O O . GLU A 1 399 ? -44.462 -11.415 34.512 1.00 81.75 399 GLU A O 1
ATOM 3087 N N . ALA A 1 400 ? -43.393 -10.643 32.702 1.00 83.25 400 ALA A N 1
ATOM 3088 C CA . ALA A 1 400 ? -42.392 -9.886 33.448 1.00 83.25 400 ALA A CA 1
ATOM 3089 C C . ALA A 1 400 ? -43.008 -8.708 34.225 1.00 83.25 400 ALA A C 1
ATOM 3091 O O . ALA A 1 400 ? -43.817 -7.936 33.707 1.00 83.25 400 ALA A O 1
ATOM 3092 N N . GLU A 1 401 ? -42.587 -8.541 35.478 1.00 85.31 401 GLU A N 1
ATOM 3093 C CA . GLU A 1 401 ? -43.061 -7.474 36.361 1.00 85.31 401 GLU A CA 1
ATOM 3094 C C . GLU A 1 401 ? -42.174 -6.227 36.210 1.00 85.31 401 GLU A C 1
ATOM 3096 O O . GLU A 1 401 ? -40.975 -6.274 36.487 1.00 85.31 401 GLU A O 1
ATOM 3101 N N . PHE A 1 402 ? -42.757 -5.106 35.776 1.00 83.56 402 PHE A N 1
ATOM 3102 C CA . PHE A 1 402 ? -42.061 -3.820 35.646 1.00 83.56 402 PHE A CA 1
ATOM 3103 C C . PHE A 1 402 ? -41.922 -3.120 37.002 1.00 83.56 402 PHE A C 1
ATOM 3105 O O . PHE A 1 402 ? -42.868 -3.108 37.790 1.00 83.56 402 PHE A O 1
ATOM 3112 N N . ILE A 1 403 ? -40.766 -2.495 37.244 1.00 77.00 403 ILE A N 1
ATOM 3113 C CA . ILE A 1 403 ? -40.514 -1.699 38.459 1.00 77.00 403 ILE A CA 1
ATOM 3114 C C . ILE A 1 403 ? -41.057 -0.284 38.265 1.00 77.00 403 ILE A C 1
ATOM 3116 O O . ILE A 1 403 ? -41.978 0.144 38.960 1.00 77.00 403 ILE A O 1
ATOM 3120 N N . ASP A 1 404 ? -40.533 0.405 37.255 1.00 67.19 404 ASP A N 1
ATOM 3121 C CA . ASP A 1 404 ? -41.034 1.690 36.795 1.00 67.19 404 ASP A CA 1
ATOM 3122 C C . ASP A 1 404 ? -41.887 1.410 35.555 1.00 67.19 404 ASP A C 1
ATOM 3124 O O . ASP A 1 404 ? -41.397 0.939 34.529 1.00 67.19 404 ASP A O 1
ATOM 3128 N N . GLY A 1 405 ? -43.200 1.625 35.651 1.00 76.19 405 GLY A N 1
ATOM 3129 C CA . GLY A 1 405 ? -44.162 1.277 34.596 1.00 76.19 405 GLY A CA 1
ATOM 3130 C C . GLY A 1 405 ? -44.028 2.083 33.297 1.00 76.19 405 GLY A C 1
ATOM 3131 O O . GLY A 1 405 ? -44.902 1.979 32.440 1.00 76.19 405 GLY A O 1
ATOM 3132 N N . GLU A 1 406 ? -42.974 2.881 33.134 1.00 83.56 406 GLU A N 1
ATOM 31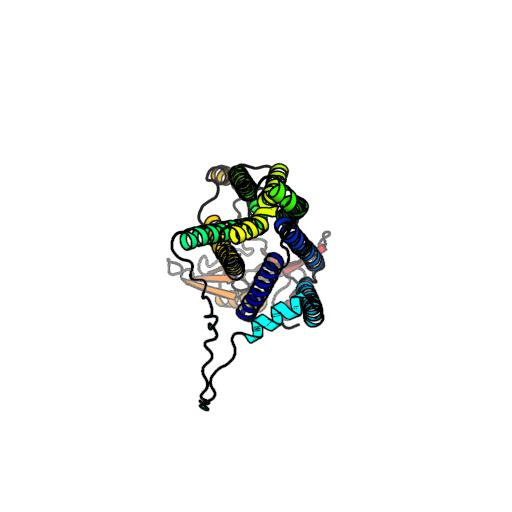33 C CA . GLU A 1 406 ? -42.711 3.778 32.009 1.00 83.56 406 GLU A CA 1
ATOM 3134 C C . GLU A 1 406 ? -41.207 3.876 31.701 1.00 83.56 406 GLU A C 1
ATOM 3136 O O . GLU A 1 406 ? -40.366 3.621 32.559 1.00 83.56 406 GLU A O 1
ATOM 3141 N N . ILE A 1 407 ? -40.863 4.253 30.463 1.00 84.31 407 ILE A N 1
ATOM 3142 C CA . ILE A 1 407 ? -39.472 4.501 30.061 1.00 84.31 407 ILE A CA 1
ATOM 3143 C C . ILE A 1 407 ? -39.021 5.861 30.600 1.00 84.31 407 ILE A C 1
ATOM 3145 O O . ILE A 1 407 ? -39.618 6.895 30.288 1.00 84.31 407 ILE A O 1
ATOM 3149 N N . ILE A 1 408 ? -37.902 5.881 31.318 1.00 71.50 408 ILE A N 1
ATOM 3150 C CA . ILE A 1 408 ? -37.311 7.093 31.885 1.00 71.50 408 ILE A CA 1
ATOM 3151 C C . ILE A 1 408 ? -36.256 7.646 30.921 1.00 71.50 408 ILE A C 1
ATOM 3153 O O . ILE A 1 408 ? -35.427 6.906 30.397 1.00 71.50 408 ILE A O 1
ATOM 3157 N N . THR A 1 409 ? -36.273 8.962 30.678 1.00 75.81 409 THR A N 1
ATOM 3158 C CA . THR A 1 409 ? -35.285 9.659 29.830 1.00 75.81 409 THR A CA 1
ATOM 3159 C C . THR A 1 409 ? -34.434 10.612 30.666 1.00 75.81 409 THR A C 1
ATOM 3161 O O . THR A 1 409 ? -34.953 11.510 31.330 1.00 75.81 409 THR A O 1
ATOM 3164 N N . LEU A 1 410 ? -33.117 10.422 30.627 1.00 51.41 410 LEU A N 1
ATOM 3165 C CA . LEU A 1 410 ? -32.126 11.220 31.339 1.00 51.41 410 LEU A CA 1
ATOM 3166 C C . LEU A 1 410 ? -31.793 12.527 30.587 1.00 51.41 410 LEU A C 1
ATOM 3168 O O . LEU A 1 410 ? -31.929 12.597 29.364 1.00 51.41 410 LEU A O 1
ATOM 3172 N N . PRO A 1 411 ? -31.281 13.570 31.276 1.00 40.09 411 PRO A N 1
ATOM 3173 C CA . PRO A 1 411 ? -30.957 14.865 30.659 1.00 40.09 411 PRO A CA 1
ATOM 3174 C C . PRO A 1 411 ? -29.928 14.820 29.519 1.00 40.09 411 PRO A C 1
ATOM 3176 O O . PRO A 1 411 ? -29.848 15.752 28.724 1.00 40.09 411 PRO A O 1
ATOM 3179 N N . ASN A 1 412 ? -29.120 13.762 29.448 1.00 45.12 412 ASN A N 1
ATOM 3180 C CA . ASN A 1 412 ? -28.131 13.532 28.394 1.00 45.12 412 ASN A CA 1
ATOM 3181 C C . ASN A 1 412 ? -28.699 12.783 27.172 1.00 45.12 412 ASN A C 1
ATOM 3183 O O . ASN A 1 412 ? -27.940 12.492 26.253 1.00 45.12 412 ASN A O 1
ATOM 3187 N N . GLY A 1 413 ? -30.002 12.486 27.161 1.00 59.78 413 GLY A N 1
ATOM 3188 C CA . GLY A 1 413 ? -30.685 11.758 26.090 1.00 59.78 413 GLY A CA 1
ATOM 3189 C C . GLY A 1 413 ? -30.732 10.242 26.280 1.00 59.78 413 GLY A C 1
ATOM 3190 O O . GLY A 1 413 ? -31.445 9.584 25.529 1.00 59.78 413 GLY A O 1
ATOM 3191 N N . TYR A 1 414 ? -30.039 9.693 27.283 1.00 62.31 414 TYR A N 1
ATOM 3192 C CA . TYR A 1 414 ? -30.054 8.255 27.567 1.00 62.31 414 TYR A CA 1
ATOM 3193 C C . TYR A 1 414 ? -31.407 7.833 28.127 1.00 62.31 414 TYR A C 1
ATOM 3195 O O . TYR A 1 414 ? -32.072 8.611 28.813 1.00 62.31 414 TYR A O 1
ATOM 3203 N N . ARG A 1 415 ? -31.824 6.602 27.851 1.00 72.44 415 ARG A N 1
ATOM 3204 C CA . ARG A 1 415 ? -33.157 6.102 28.204 1.00 72.44 415 ARG A CA 1
ATOM 3205 C C . ARG A 1 415 ? -33.050 4.731 28.853 1.00 72.44 415 ARG A C 1
ATOM 3207 O O . ARG A 1 415 ? -32.196 3.951 28.440 1.00 72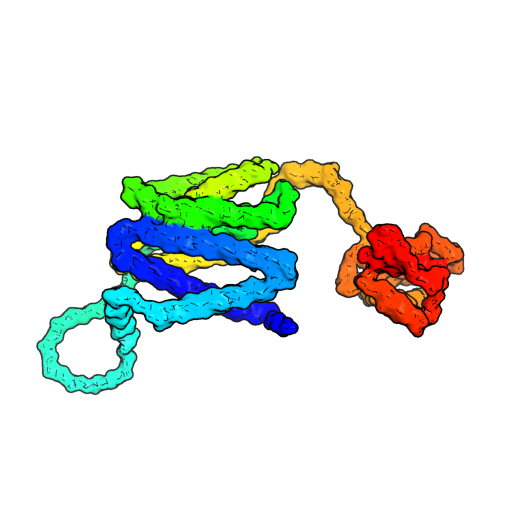.44 415 ARG A O 1
ATOM 3214 N N . TYR A 1 416 ? -33.903 4.431 29.829 1.00 67.50 416 TYR A N 1
ATOM 3215 C CA . TYR A 1 416 ? -33.939 3.108 30.456 1.00 67.50 416 TYR A CA 1
ATOM 3216 C C . TYR A 1 416 ? -35.316 2.727 31.017 1.00 67.50 416 TYR A C 1
ATOM 3218 O O . TYR A 1 416 ? -36.181 3.586 31.195 1.00 67.50 416 TYR A O 1
ATOM 3226 N N . PHE A 1 417 ? -35.502 1.440 31.316 1.00 78.31 417 PHE A N 1
ATOM 3227 C CA . PHE A 1 417 ? -36.556 0.925 32.199 1.00 78.31 417 PHE A CA 1
ATOM 3228 C C . PHE A 1 417 ? -36.052 -0.303 32.973 1.00 78.31 417 PHE A C 1
ATOM 3230 O O . PHE A 1 417 ? -35.048 -0.913 32.594 1.00 78.31 417 PHE A O 1
ATOM 3237 N N . PHE A 1 418 ? -36.763 -0.672 34.041 1.00 76.75 418 PHE A N 1
ATOM 3238 C CA . PHE A 1 418 ? -36.408 -1.789 34.916 1.00 76.75 418 PHE A CA 1
ATOM 3239 C C . PHE A 1 418 ? -37.508 -2.857 34.986 1.00 76.75 418 PHE A C 1
ATOM 3241 O O . PHE A 1 418 ? -38.699 -2.534 35.043 1.00 76.75 418 PHE A O 1
ATOM 3248 N N . ILE A 1 419 ? -37.097 -4.123 35.074 1.00 83.94 419 ILE A N 1
ATOM 3249 C CA . ILE A 1 419 ? -37.969 -5.263 35.402 1.00 83.94 419 ILE A CA 1
ATOM 3250 C C . ILE A 1 419 ? -37.405 -6.078 36.567 1.00 83.94 419 ILE A C 1
ATOM 3252 O O . ILE A 1 419 ? -36.198 -6.054 36.819 1.00 83.94 419 ILE A O 1
ATOM 3256 N N . TYR A 1 420 ? -38.270 -6.833 37.243 1.00 82.06 420 TYR A N 1
ATOM 3257 C CA . TYR A 1 420 ? -37.854 -7.852 38.203 1.00 82.06 420 TYR A CA 1
ATOM 3258 C C . TYR A 1 420 ? -37.475 -9.160 37.504 1.00 82.06 420 TYR A C 1
ATOM 3260 O O . TYR A 1 420 ? -38.241 -9.692 36.698 1.00 82.06 420 TYR A O 1
ATOM 3268 N N . GLY A 1 421 ? -36.321 -9.708 37.877 1.00 78.50 421 GLY A N 1
ATOM 3269 C CA . GLY A 1 421 ? -35.954 -11.090 37.597 1.00 78.50 421 GLY A CA 1
ATOM 3270 C C . GLY A 1 421 ? -36.578 -12.090 38.589 1.00 78.50 421 GLY A C 1
ATOM 3271 O O . GLY A 1 421 ? -37.220 -11.692 39.572 1.00 78.50 421 GLY A O 1
ATOM 3272 N N . PRO A 1 422 ? -36.418 -13.407 38.350 1.00 78.44 422 PRO A N 1
ATOM 3273 C CA . PRO A 1 422 ? -37.049 -14.468 39.143 1.00 78.44 422 PRO A CA 1
ATOM 3274 C C . PRO A 1 422 ? -36.665 -14.480 40.628 1.00 78.44 422 PRO A C 1
ATOM 3276 O O . PRO A 1 422 ? -37.446 -14.941 41.464 1.00 78.44 422 PRO A O 1
ATOM 3279 N N . GLU A 1 423 ? -35.490 -13.954 40.976 1.00 76.94 423 GLU A N 1
ATOM 3280 C CA . GLU A 1 423 ? -35.007 -13.842 42.354 1.00 76.94 423 GLU A CA 1
ATOM 3281 C C . GLU A 1 423 ? -35.176 -12.417 42.912 1.00 76.94 423 GLU A C 1
ATOM 3283 O O . GLU A 1 423 ? -34.595 -12.080 43.943 1.00 76.94 423 GLU A O 1
ATOM 3288 N N . LYS A 1 424 ? -36.028 -11.601 42.268 1.00 75.69 424 LYS A N 1
ATOM 3289 C CA . LYS A 1 424 ? -36.318 -10.193 42.596 1.00 75.69 424 LYS A CA 1
ATOM 3290 C C . LYS A 1 424 ? -35.133 -9.241 42.418 1.00 75.69 424 LYS A C 1
ATOM 3292 O O . LYS A 1 424 ? -35.174 -8.106 42.894 1.00 75.69 424 LYS A O 1
ATOM 3297 N N . GLU A 1 425 ? -34.122 -9.657 41.665 1.00 75.06 425 GLU A N 1
ATOM 3298 C CA . GLU A 1 425 ? -33.094 -8.770 41.136 1.00 75.06 425 GLU A CA 1
ATOM 3299 C C . GLU A 1 425 ? -33.688 -7.769 40.134 1.00 75.06 425 GLU A C 1
ATOM 3301 O O . GLU A 1 425 ? -34.683 -8.056 39.470 1.00 75.06 425 GLU A O 1
ATOM 3306 N N . TRP A 1 426 ? -33.090 -6.585 40.023 1.00 75.25 426 TRP A N 1
ATOM 3307 C CA . TRP A 1 426 ? -33.514 -5.577 39.052 1.00 75.25 426 TRP A CA 1
ATOM 3308 C C . TRP A 1 426 ? -32.667 -5.709 37.785 1.00 75.25 426 TRP A C 1
ATOM 3310 O O . TRP A 1 426 ? -31.436 -5.773 37.852 1.00 75.25 426 TRP A O 1
ATOM 3320 N N . ILE A 1 427 ? -33.322 -5.711 36.630 1.00 79.62 427 ILE A N 1
ATOM 3321 C CA . ILE A 1 427 ? -32.672 -5.803 35.320 1.00 79.62 427 ILE A CA 1
ATOM 3322 C C . ILE A 1 427 ? -32.960 -4.511 34.562 1.00 79.62 427 ILE A C 1
ATOM 3324 O O . ILE A 1 427 ? -34.124 -4.180 34.335 1.00 79.62 427 ILE A O 1
ATOM 3328 N N . GLU A 1 428 ? -31.907 -3.773 34.204 1.00 77.12 428 GLU A N 1
ATOM 3329 C CA . GLU A 1 428 ? -32.005 -2.506 33.470 1.00 77.12 428 GLU A CA 1
ATOM 3330 C C . GLU A 1 428 ? -31.848 -2.744 31.966 1.00 77.12 428 GLU A C 1
ATOM 3332 O O . GLU A 1 428 ? -30.855 -3.321 31.522 1.00 77.12 428 GLU A O 1
ATOM 3337 N N . PHE A 1 429 ? -32.788 -2.242 31.170 1.00 76.25 429 PHE A N 1
ATOM 3338 C CA . PHE A 1 429 ? -32.633 -2.119 29.720 1.00 76.25 429 PHE A CA 1
ATOM 3339 C C . PHE A 1 429 ? -32.324 -0.666 29.395 1.00 76.25 429 PHE A C 1
ATOM 3341 O O . PHE A 1 429 ? -33.070 0.219 29.809 1.00 76.25 429 PHE A O 1
ATOM 3348 N N . PHE A 1 430 ? -31.233 -0.414 28.674 1.00 62.28 430 PHE A N 1
ATOM 3349 C CA . PHE A 1 430 ? -30.641 0.917 28.566 1.00 62.28 430 PHE A CA 1
ATOM 3350 C C . PHE A 1 430 ? -30.217 1.270 27.131 1.00 62.28 430 PHE A C 1
ATOM 3352 O O . PHE A 1 430 ? -29.516 0.514 26.457 1.00 62.28 430 PHE A O 1
ATOM 3359 N N . GLN A 1 431 ? -30.563 2.474 26.675 1.00 61.75 431 GLN A N 1
ATOM 3360 C CA . GLN A 1 431 ? -30.195 3.022 25.368 1.00 61.75 431 GLN A CA 1
ATOM 3361 C C . GLN A 1 431 ? -29.418 4.338 25.532 1.00 61.75 431 GLN A C 1
ATOM 3363 O O . GLN A 1 431 ? -29.809 5.207 26.317 1.00 61.75 431 GLN A O 1
ATOM 3368 N N . ARG A 1 432 ? -28.313 4.472 24.787 1.00 64.19 432 ARG A N 1
ATOM 3369 C CA . ARG A 1 432 ? -27.448 5.665 24.756 1.00 64.19 432 ARG A CA 1
ATOM 3370 C C . ARG A 1 432 ? -27.880 6.682 23.709 1.00 64.19 432 ARG A C 1
ATOM 3372 O O . ARG A 1 432 ? -28.509 6.271 22.714 1.00 64.19 432 ARG A O 1
#

Sequence (432 aa):
MLLPPWGWMFVIAPAAGFGFGMIEAVIGTIIIAAIKDNTAVAMSRLEVLFGIGAMVMPLIASGLISAGYWRMSFLVVAVCAAMTFIFWAKSSFGELDSELSRRSSGQTSGHAPAAESPDGTNSPGIKPTRSTYQGRNLALLSLFVLFFFLYVGTEMSLANFMPAILIEKMNMKEAGAALSVTCFWIAMSIGRLFAGYIAERFQYRVYVLYSCLAAVVLLMIFPFTNQIWSAFLIILLLGLALSGVFSIALVFASKMLPGTEESTPSILIASGGVGGAILPLVTGWSLDHLEVNHHFLRYRRILDMSFQKRIDHVGIAVRDLETTLRFYTEIVGLELK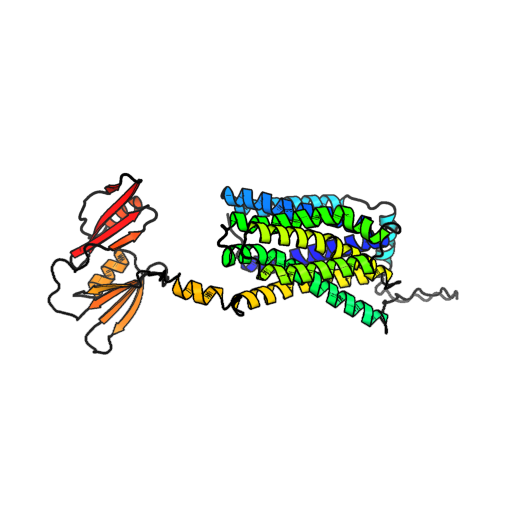DRVTHTNGVIQLAFLGFNGSDETEIELIQGYSDKLPSEGTVHHFAIHVDDLESEYNRIKETEAEFIDGEIITLPNGYRYFFIYGPEKEWIEFFQR

pLDDT: mean 77.37, std 18.11, range [27.47, 98.12]

Radius of gyration: 33.49 Å; chains: 1; bounding box: 73×48×109 Å

Organism: NCBI:txid1284355

Foldseek 3Di:
DDDPPPVCCVVVVVVVVVVVLVVQLVVLLCLLVVDPPLSLLVLLLVVLVVLVVVQVLVVVLVVCVVVVNNVCSVVVVVVVVVVVVVCVVPDDPPVVNVVVVVVVVPPDDDDDDDDDDDDDDDDPDPDPPPVDQDDPSVVLLVVLLVVLLQLLLVVLLCLVCQLVCCCVQAVDDSVLSNVLSSLLSVLLSVLSNCLSVVCVVPPLVVLLVQLVVQLVVLVVCLLVDRDPVVNSVSSSSNSNSSNSNLSSSLSVSLVVNPPCSSPSSSSSSVSNVNSSVPSNVVSVVCVVPVPSDPPVVVVCVVVVVPPVDAAQEAEDEDADPVVQVCCCCVQVNWDWDDWDQDPVNFKIWTWTDPPPDSRYIYIYIYRPDPDDPLEHPDQEDEDEDPDPVVSLVVNVVDPWAWPPNDWDADPVRKIWTWTAGPSRHIYIYIYD

Secondary structure (DSSP, 8-state):
--PPPGGGHHHHHHHHHHHHHHHHHHHHHHHHHH--SSHHHHHHHHHHHHHHHHHHHHHHHHHHHHTT-TTHHHHHHHHHHHHHHHHHHH---THHHHHHHHHHGGG---------------------------THHHHHHHHHHHHHHHHHHHHHHHHHHHHHHHHHHH---HHHHHHHHHHHHHHHHHHHHHHHHHHHHH-HHHHHHHHHHHHHHHHHHGGG---HHHHHHHHHHHHHHHTTHHHHHHHHHHHHSTT-TTHHHHHHHHHHHHHHHHHHHHHHHHHHHS-S-TTHHHHHHHH---------EEEEEES-HHHHHHIIIIIS-PEEEEEEE-TTSS-EEEEEESTT-SS-EEEEEESS-S---SS-SSS-EEEE-S-HHHHHHHHHTSSPPBSSSS-EE-TTS-EEEEEE-TTS-EEEEEE-